Protein AF-A0A318S722-F1 (afdb_monomer)

Foldseek 3Di:
DPVVVCLVVLLVLLLVQLVCVVVVHAGVVGPVVNVVSLVSNVPDDDDPVSVVSNVVSVVSVVVVVVVVPDDDDDDDDDDDDDPPDPDDDPPDDDDPVRVQQVQLLVVVLLVVLLVVLLVVLVVCLPDPLSLLLLLLLQLLVCLVVVHNDGASDGRPRVVQVSNDSVSSSVSLSSSLVSQVPDDDPPAFSLRSSVVSLVVCLVPRPPDPPDPPDDVVVVVSSVVNNVSSVVNSLVSLCCDDVRRVRVHDDRDDQQAEDVDPDPRRYDPADDLVDQKYKYFQPAWDWHQHVNWIWTWHDDPPWIWIATPNATHTQDDDDQHWGWDWADAAQWIWIWTDHDRMIMIGIGGDPDHGLLLLQLLQLLLQQQLQPPPLSLSVLLLQQLLCCLVPVDGDLVCRESVVSVVLVPDDQVVNSVSSSVSLVSLLVSCVVDDLVSSLVSSQVSCVSHVHDSVSSVVSSVSSVSSVVGADADDDQEACDAPHKHKDFAPQDWDWGYYNNWIWIWHADPVRFTWIDTPPDDIGGADAWDWDHDNQIIWIWGDRPRMIMIGTHGHDDDD

Sequence (555 aa):
MNVEDALPELIELYEYKVADLLAGNEPRGGRRSIVALRDVLLGADIESTLMRRFRNTDRAWRSWMQQGTLPPPLPPEPESTDLDNWALQSDTPLDPEGHALVSLATALWRVRLDDELARIASEWRREKNLVTLRSMYALSLNLEAGRLTDDVPAEGDPLVSLGNVKVAHGMLSNLLDLLLAHDSPTQTSAAWLRSMMLELADNPFPSARHGGIALERAAERTQIRDALGRGVEVIVRLLPLQRGGSGEDPPALTRVLFARNPARRASAPDDASNQLVVRLAGAGEVVWQGQSIGWRPAGREWHLVVGGAAYPLRRSGDEVGVTRVPLDGRELRACYSGDYLLLDLESGDHTPLSHLLALGAAVATVLDARDDFLHLRLVRGAAQWLRDARVDASTIMPDSAQKYAVAAPEALIAFARKGVENLLTRAQRRAPQDVRRALVEAARILGAPEERATSLYTTLMDVQAGKEPRETREVQVPGEAIVVAYDGEPVTVNVMGRHITLRADYRGEVTSVMPGAPAVLLSDLWVYTLTTGGIVIARQGLRIGLTFQSAVPSR

Organism: NCBI:txid694435

Structure (mmCIF, N/CA/C/O backbone):
data_AF-A0A318S722-F1
#
_entry.id   AF-A0A318S722-F1
#
loop_
_atom_site.group_PDB
_atom_site.id
_atom_site.type_symbol
_atom_site.label_atom_id
_atom_site.label_alt_id
_atom_site.label_comp_id
_atom_site.label_asym_id
_atom_site.label_entity_id
_atom_site.label_seq_id
_atom_site.pdbx_PDB_ins_code
_atom_site.Cartn_x
_atom_site.Cartn_y
_atom_site.Cartn_z
_atom_site.occupancy
_atom_site.B_iso_or_equiv
_atom_site.auth_seq_id
_atom_site.auth_comp_id
_atom_site.auth_asym_id
_atom_site.auth_atom_id
_atom_site.pdbx_PDB_model_num
ATOM 1 N N . MET A 1 1 ? 71.686 8.610 9.382 1.00 50.50 1 MET A N 1
ATOM 2 C CA . MET A 1 1 ? 72.236 8.513 8.018 1.00 50.50 1 MET A CA 1
ATOM 3 C C . MET A 1 1 ? 72.133 9.907 7.444 1.00 50.50 1 MET A C 1
ATOM 5 O O . MET A 1 1 ? 71.023 10.434 7.446 1.00 50.50 1 MET A O 1
ATOM 9 N N . ASN A 1 2 ? 73.255 10.563 7.145 1.00 60.09 2 ASN A N 1
ATOM 10 C CA . ASN A 1 2 ? 73.198 11.910 6.577 1.00 60.09 2 ASN A CA 1
ATOM 11 C C . ASN A 1 2 ? 72.524 11.823 5.206 1.00 60.09 2 ASN A C 1
ATOM 13 O O . ASN A 1 2 ? 72.704 10.839 4.495 1.00 60.09 2 ASN A O 1
ATOM 17 N N . VAL A 1 3 ? 71.714 12.825 4.853 1.00 60.56 3 VAL A N 1
ATOM 18 C CA . VAL A 1 3 ? 70.989 12.856 3.567 1.00 60.56 3 VAL A CA 1
ATOM 19 C C . VAL A 1 3 ? 71.963 12.726 2.390 1.00 60.56 3 VAL A C 1
ATOM 21 O O . VAL A 1 3 ? 71.620 12.103 1.393 1.00 60.56 3 VAL A O 1
ATOM 24 N N . GLU A 1 4 ? 73.187 13.232 2.558 1.00 65.38 4 GLU A N 1
ATOM 25 C CA . GLU A 1 4 ? 74.295 13.146 1.601 1.00 65.38 4 GLU A CA 1
ATOM 26 C C . GLU A 1 4 ? 74.733 11.701 1.301 1.00 65.38 4 GLU A C 1
ATOM 28 O O . GLU A 1 4 ? 74.990 11.380 0.143 1.00 65.38 4 GLU A O 1
ATOM 33 N N . ASP A 1 5 ? 74.712 10.802 2.294 1.00 68.69 5 ASP A N 1
ATOM 34 C CA . ASP A 1 5 ? 75.102 9.394 2.116 1.00 68.69 5 ASP A CA 1
ATOM 35 C C . ASP A 1 5 ? 74.039 8.582 1.348 1.00 68.69 5 ASP A C 1
ATOM 37 O O . ASP A 1 5 ? 74.349 7.535 0.788 1.00 68.69 5 ASP A O 1
ATOM 41 N N . ALA A 1 6 ? 72.791 9.069 1.305 1.00 78.94 6 ALA A N 1
ATOM 42 C CA . ALA A 1 6 ? 71.635 8.385 0.711 1.00 78.94 6 ALA A CA 1
ATOM 43 C C . ALA A 1 6 ? 71.211 8.950 -0.663 1.00 78.94 6 ALA A C 1
ATOM 45 O O . ALA A 1 6 ? 70.200 8.535 -1.240 1.00 78.94 6 ALA A O 1
ATOM 46 N N . LEU A 1 7 ? 71.949 9.930 -1.201 1.00 81.69 7 LEU A N 1
ATOM 47 C CA . LEU A 1 7 ? 71.613 10.598 -2.466 1.00 81.69 7 LEU A CA 1
ATOM 48 C C . LEU A 1 7 ? 71.500 9.650 -3.676 1.00 81.69 7 LEU A C 1
ATOM 50 O O . LEU A 1 7 ? 70.565 9.837 -4.462 1.00 81.69 7 LEU A O 1
ATOM 54 N N . PRO A 1 8 ? 72.366 8.631 -3.853 1.00 84.25 8 PRO A N 1
ATOM 55 C CA . PRO A 1 8 ? 72.236 7.694 -4.970 1.00 84.25 8 PRO A CA 1
ATOM 56 C C . PRO A 1 8 ? 70.910 6.920 -4.939 1.00 84.25 8 PRO A C 1
ATOM 58 O O . PRO A 1 8 ? 70.230 6.813 -5.960 1.00 84.25 8 PRO A O 1
ATOM 61 N N . GLU A 1 9 ? 70.498 6.453 -3.760 1.00 84.94 9 GLU A N 1
ATOM 62 C CA . GLU A 1 9 ? 69.277 5.659 -3.569 1.00 84.94 9 GLU A CA 1
ATOM 63 C C . GLU A 1 9 ? 68.014 6.513 -3.740 1.00 84.94 9 GLU A C 1
ATOM 65 O O . GLU A 1 9 ? 67.011 6.062 -4.298 1.00 84.94 9 GLU A O 1
ATOM 70 N N . LEU A 1 10 ? 68.061 7.780 -3.313 1.00 85.88 10 LEU A N 1
ATOM 71 C CA . LEU A 1 10 ? 66.969 8.734 -3.520 1.00 85.88 10 LEU A CA 1
ATOM 72 C C . LEU A 1 10 ? 66.785 9.092 -5.001 1.00 85.88 10 LEU A C 1
ATOM 74 O O . LEU A 1 10 ? 65.647 9.255 -5.450 1.00 85.88 10 LEU A O 1
ATOM 78 N N . ILE A 1 11 ? 67.875 9.179 -5.771 1.00 88.06 11 ILE A N 1
ATOM 79 C CA . ILE A 1 11 ? 67.818 9.400 -7.223 1.00 88.06 11 ILE A CA 1
ATOM 80 C C . ILE A 1 11 ? 67.250 8.171 -7.936 1.00 88.06 11 ILE A C 1
ATOM 82 O O . ILE A 1 11 ? 66.386 8.331 -8.796 1.00 88.06 11 ILE A O 1
ATOM 86 N N . GLU A 1 12 ? 67.653 6.958 -7.555 1.00 87.44 12 GLU A N 1
ATOM 87 C CA . GLU A 1 12 ? 67.079 5.721 -8.109 1.00 87.44 12 GLU A CA 1
ATOM 88 C C . GLU A 1 12 ? 65.586 5.586 -7.795 1.00 87.44 12 GLU A C 1
ATOM 90 O O . GLU A 1 12 ? 64.787 5.243 -8.669 1.00 87.44 12 GLU A O 1
ATOM 95 N N . LEU A 1 13 ? 65.174 5.940 -6.576 1.00 87.75 13 LEU A N 1
ATOM 96 C CA . LEU A 1 13 ? 63.762 5.961 -6.203 1.00 87.75 13 LEU A CA 1
ATOM 97 C C . LEU A 1 13 ? 62.970 7.008 -7.003 1.00 87.75 13 LEU A C 1
ATOM 99 O O . LEU A 1 13 ? 61.817 6.762 -7.372 1.00 87.75 13 LEU A O 1
ATOM 103 N N . TYR A 1 14 ? 63.565 8.170 -7.283 1.00 90.56 14 TYR A N 1
ATOM 104 C CA . TYR A 1 14 ? 62.958 9.199 -8.128 1.00 90.56 14 TYR A CA 1
ATOM 105 C C . TYR A 1 14 ? 62.829 8.730 -9.587 1.00 90.56 14 TYR A C 1
ATOM 107 O O . TYR A 1 14 ? 61.757 8.871 -10.178 1.00 90.56 14 TYR A O 1
ATOM 115 N N . GLU A 1 15 ? 63.869 8.104 -10.142 1.00 90.56 15 GLU A N 1
ATOM 116 C CA . GLU A 1 15 ? 63.870 7.493 -11.479 1.00 90.56 15 GLU A CA 1
ATOM 117 C C . GLU A 1 15 ? 62.780 6.432 -11.625 1.00 90.56 15 GLU A C 1
ATOM 119 O O . GLU A 1 15 ? 61.972 6.506 -12.554 1.00 90.56 15 GLU A O 1
ATOM 124 N N . TYR A 1 16 ? 62.698 5.504 -10.671 1.00 89.88 16 TYR A N 1
ATOM 125 C CA . TYR A 1 16 ? 61.696 4.443 -10.668 1.00 89.88 16 TYR A CA 1
ATOM 126 C C . TYR A 1 16 ? 60.268 5.009 -10.670 1.00 89.88 16 TYR A C 1
ATOM 128 O O . TYR A 1 16 ? 59.428 4.614 -11.477 1.00 89.88 16 TYR A O 1
ATOM 136 N N . LYS A 1 17 ? 59.987 5.997 -9.812 1.00 87.44 17 LYS A N 1
ATOM 137 C CA . LYS A 1 17 ? 58.643 6.584 -9.716 1.00 87.44 17 LYS A CA 1
ATOM 138 C C . LYS A 1 17 ? 58.256 7.416 -10.937 1.00 87.44 17 LYS A C 1
ATOM 140 O O . LYS A 1 17 ? 57.080 7.446 -11.297 1.00 87.44 17 LYS A O 1
ATOM 145 N N . VAL A 1 18 ? 59.209 8.109 -11.559 1.00 87.81 18 VAL A N 1
ATOM 146 C CA . VAL A 1 18 ? 58.958 8.835 -12.812 1.00 87.81 18 VAL A CA 1
ATOM 147 C C . VAL A 1 18 ? 58.727 7.849 -13.960 1.00 87.81 18 VAL A C 1
ATOM 149 O O . VAL A 1 18 ? 57.833 8.083 -14.769 1.00 87.81 18 VAL A O 1
ATOM 152 N N . ALA A 1 19 ? 59.448 6.725 -14.000 1.00 82.38 19 ALA A N 1
ATOM 153 C CA . ALA A 1 19 ? 59.235 5.671 -14.991 1.00 82.38 19 ALA A CA 1
ATOM 154 C C . ALA A 1 19 ? 57.847 5.014 -14.868 1.00 82.38 19 ALA A C 1
ATOM 156 O O . ALA A 1 19 ? 57.160 4.887 -15.881 1.00 82.38 19 ALA A O 1
ATOM 157 N N . ASP A 1 20 ? 57.395 4.686 -13.649 1.00 81.50 20 ASP A N 1
ATOM 158 C CA . ASP A 1 20 ? 56.035 4.169 -13.398 1.00 81.50 20 ASP A CA 1
ATOM 159 C C . ASP A 1 20 ? 54.963 5.116 -13.956 1.00 81.50 20 ASP A C 1
ATOM 161 O O . ASP A 1 20 ? 54.013 4.694 -14.615 1.00 81.50 20 ASP A O 1
ATOM 165 N N . LEU A 1 21 ? 55.153 6.417 -13.738 1.00 83.12 21 LEU A N 1
ATOM 166 C CA . LEU A 1 21 ? 54.218 7.454 -14.154 1.00 83.12 21 LEU A CA 1
ATOM 167 C C . LEU A 1 21 ? 54.223 7.685 -15.676 1.00 83.12 21 LEU A C 1
ATOM 169 O O . LEU A 1 21 ? 53.162 7.914 -16.257 1.00 83.12 21 LEU A O 1
ATOM 173 N N . LEU A 1 22 ? 55.376 7.565 -16.339 1.00 80.31 22 LEU A N 1
ATOM 174 C CA . LEU A 1 22 ? 55.468 7.587 -17.806 1.00 80.31 22 LEU A CA 1
ATOM 175 C C . LEU A 1 22 ? 54.852 6.336 -18.449 1.00 80.31 22 LEU A C 1
ATOM 177 O O . LEU A 1 22 ? 54.331 6.421 -19.558 1.00 80.31 22 LEU A O 1
ATOM 181 N N . ALA A 1 23 ? 54.864 5.199 -17.749 1.00 76.56 23 ALA A N 1
ATOM 182 C CA . ALA A 1 23 ? 54.206 3.963 -18.172 1.00 76.56 23 ALA A CA 1
ATOM 183 C C . ALA A 1 23 ? 52.683 3.951 -17.912 1.00 76.56 23 ALA A C 1
ATOM 185 O O . ALA A 1 23 ? 52.020 2.965 -18.224 1.00 76.56 23 ALA A O 1
ATOM 186 N N . GLY A 1 24 ? 52.120 5.025 -17.342 1.00 73.12 24 GLY A N 1
ATOM 187 C CA . GLY A 1 24 ? 50.691 5.132 -17.030 1.00 73.12 24 GLY A CA 1
ATOM 188 C C . GLY A 1 24 ? 50.264 4.450 -15.724 1.00 73.12 24 GLY A C 1
ATOM 189 O O . GLY A 1 24 ? 49.071 4.416 -15.427 1.00 73.12 24 GLY A O 1
ATOM 190 N N . ASN A 1 25 ? 51.210 3.949 -14.923 1.00 73.00 25 ASN A N 1
ATOM 191 C CA . ASN A 1 25 ? 50.949 3.352 -13.613 1.00 73.00 25 ASN A CA 1
ATOM 192 C C . ASN A 1 25 ? 50.956 4.416 -12.501 1.00 73.00 25 ASN A C 1
ATOM 194 O O . ASN A 1 25 ? 51.607 5.459 -12.604 1.00 73.00 25 ASN A O 1
ATOM 198 N N . GLU A 1 26 ? 50.249 4.158 -11.396 1.00 73.56 26 GLU A N 1
ATOM 199 C CA . GLU A 1 26 ? 50.283 5.049 -10.232 1.00 73.56 26 GLU A CA 1
ATOM 200 C C . GLU A 1 26 ? 51.509 4.741 -9.343 1.00 73.56 26 GLU A C 1
ATOM 202 O O . GLU A 1 26 ? 51.617 3.633 -8.810 1.00 73.56 26 GLU A O 1
ATOM 207 N N . PRO A 1 27 ? 52.441 5.695 -9.142 1.00 82.56 27 PRO A N 1
ATOM 208 C CA . PRO A 1 27 ? 53.660 5.456 -8.373 1.00 82.56 27 PRO A CA 1
ATOM 209 C C . PRO A 1 27 ? 53.340 5.239 -6.888 1.00 82.56 27 PRO A C 1
ATOM 211 O O . PRO A 1 27 ? 52.479 5.913 -6.313 1.00 82.56 27 PRO A O 1
ATOM 214 N N . ARG A 1 28 ? 54.081 4.351 -6.212 1.00 66.50 28 ARG A N 1
ATOM 215 C CA . ARG A 1 28 ? 53.903 4.095 -4.768 1.00 66.50 28 ARG A CA 1
ATOM 216 C C . ARG A 1 28 ? 54.084 5.384 -3.947 1.00 66.50 28 ARG A C 1
ATOM 218 O O . ARG A 1 28 ? 55.164 5.977 -3.934 1.00 66.50 28 ARG A O 1
ATOM 225 N N . GLY A 1 29 ? 53.028 5.807 -3.246 1.00 69.00 29 GLY A N 1
ATOM 226 C CA . GLY A 1 29 ? 52.960 7.082 -2.508 1.00 69.00 29 GLY A CA 1
ATOM 227 C C . GLY A 1 29 ? 52.335 8.248 -3.292 1.00 69.00 29 GLY A C 1
ATOM 228 O O . GLY A 1 29 ? 52.314 9.379 -2.802 1.00 69.00 29 GLY A O 1
ATOM 229 N N . GLY A 1 30 ? 51.828 7.992 -4.501 1.00 77.25 30 GLY A N 1
ATOM 230 C CA . GLY A 1 30 ? 51.119 8.953 -5.344 1.00 77.25 30 GLY A CA 1
ATOM 231 C C . GLY A 1 30 ? 52.012 10.060 -5.915 1.00 77.25 30 GLY A C 1
ATOM 232 O O . GLY A 1 30 ? 53.198 10.183 -5.592 1.00 77.25 30 GLY A O 1
ATOM 233 N N . ARG A 1 31 ? 51.424 10.924 -6.752 1.00 77.81 31 ARG A N 1
ATOM 234 C CA . ARG A 1 31 ? 52.133 12.021 -7.450 1.00 77.81 31 ARG A CA 1
ATOM 235 C C . ARG A 1 31 ? 52.830 13.001 -6.497 1.00 77.81 31 ARG A C 1
ATOM 237 O O . ARG A 1 31 ? 53.903 13.508 -6.809 1.00 77.81 31 ARG A O 1
ATOM 244 N N . ARG A 1 32 ? 52.263 13.215 -5.303 1.00 78.06 32 ARG A N 1
ATOM 245 C CA . ARG A 1 32 ? 52.856 14.062 -4.251 1.00 78.06 32 ARG A CA 1
ATOM 246 C C . ARG A 1 32 ? 54.207 13.537 -3.766 1.00 78.06 32 ARG A C 1
ATOM 248 O O . ARG A 1 32 ? 55.078 14.338 -3.449 1.00 78.06 32 ARG A O 1
ATOM 255 N N . SER A 1 33 ? 54.411 12.218 -3.761 1.00 81.94 33 SER A N 1
ATOM 256 C CA . SER A 1 33 ? 55.691 11.631 -3.354 1.00 81.94 33 SER A CA 1
ATOM 257 C C . SER A 1 33 ? 56.823 11.894 -4.352 1.00 81.94 33 SER A C 1
ATOM 259 O O . SER A 1 33 ? 57.974 11.966 -3.939 1.00 81.94 33 SER A O 1
ATOM 261 N N . ILE A 1 34 ? 56.512 12.088 -5.640 1.00 84.31 34 ILE A N 1
ATOM 262 C CA . ILE A 1 34 ? 57.496 12.476 -6.665 1.00 84.31 34 ILE A CA 1
ATOM 263 C C . ILE A 1 34 ? 57.903 13.938 -6.480 1.00 84.31 34 ILE A C 1
ATOM 265 O O . ILE A 1 34 ? 59.087 14.250 -6.545 1.00 84.31 34 ILE A O 1
ATOM 269 N N . VAL A 1 35 ? 56.937 14.822 -6.207 1.00 85.88 35 VAL A N 1
ATOM 270 C CA . VAL A 1 35 ? 57.205 16.245 -5.936 1.00 85.88 35 VAL A CA 1
ATOM 271 C C . VAL A 1 35 ? 58.050 16.402 -4.669 1.00 85.88 35 VAL A C 1
ATOM 273 O O . VAL A 1 35 ? 59.075 17.067 -4.708 1.00 85.88 35 VAL A O 1
ATOM 276 N N . ALA A 1 36 ? 57.696 15.703 -3.587 1.00 81.62 36 ALA A N 1
ATOM 277 C CA . ALA A 1 36 ? 58.468 15.734 -2.346 1.00 81.62 36 ALA A CA 1
ATOM 278 C C . ALA A 1 36 ? 59.910 15.220 -2.530 1.00 81.62 36 ALA A C 1
ATOM 280 O O . ALA A 1 36 ? 60.846 15.840 -2.036 1.00 81.62 36 ALA A O 1
ATOM 281 N N . LEU A 1 37 ? 60.106 14.120 -3.273 1.00 84.88 37 LEU A N 1
ATOM 282 C CA . LEU A 1 37 ? 61.448 13.610 -3.590 1.00 84.88 37 LEU A CA 1
ATOM 283 C C . LEU A 1 37 ? 62.243 14.588 -4.462 1.00 84.88 37 LEU A C 1
ATOM 285 O O . LEU A 1 37 ? 63.430 14.793 -4.229 1.00 84.88 37 LEU A O 1
ATOM 289 N N . ARG A 1 38 ? 61.588 15.224 -5.438 1.00 88.62 38 ARG A N 1
ATOM 290 C CA . ARG A 1 38 ? 62.203 16.243 -6.291 1.00 88.62 38 ARG A CA 1
ATOM 291 C C . ARG A 1 38 ? 62.681 17.444 -5.483 1.00 88.62 38 ARG A C 1
ATOM 293 O O . ARG A 1 38 ? 63.788 17.912 -5.719 1.00 88.62 38 ARG A O 1
ATOM 300 N N . ASP A 1 39 ? 61.874 17.929 -4.546 1.00 86.00 39 ASP A N 1
ATOM 301 C CA . ASP A 1 39 ? 62.223 19.096 -3.733 1.00 86.00 39 ASP A CA 1
ATOM 302 C C . ASP A 1 39 ? 63.403 18.794 -2.796 1.00 86.00 39 ASP A C 1
ATOM 304 O O . ASP A 1 39 ? 64.305 19.620 -2.663 1.00 86.00 39 ASP A O 1
ATOM 308 N N . VAL A 1 40 ? 63.462 17.581 -2.232 1.00 85.12 40 VAL A N 1
ATOM 309 C CA . VAL A 1 40 ? 64.619 17.107 -1.449 1.00 85.12 40 VAL A CA 1
ATOM 310 C C . VAL A 1 40 ? 65.885 17.036 -2.310 1.00 85.12 40 VAL A C 1
ATOM 312 O O . VAL A 1 40 ? 66.936 17.506 -1.882 1.00 85.12 40 VAL A O 1
ATOM 315 N N . LEU A 1 41 ? 65.793 16.510 -3.536 1.00 86.12 41 LEU A N 1
ATOM 316 C CA . LEU A 1 41 ? 66.933 16.417 -4.458 1.00 86.12 41 LEU A CA 1
ATOM 317 C C . LEU A 1 41 ? 67.379 17.788 -5.000 1.00 86.12 41 LEU A C 1
ATOM 319 O O . LEU A 1 41 ? 68.558 17.986 -5.266 1.00 86.12 41 LEU A O 1
ATOM 323 N N . LEU A 1 42 ? 66.472 18.758 -5.139 1.00 84.56 42 LEU A N 1
ATOM 324 C CA . LEU A 1 42 ? 66.823 20.126 -5.540 1.00 84.56 42 LEU A CA 1
ATOM 325 C C . LEU A 1 42 ? 67.520 20.918 -4.428 1.00 84.56 42 LEU A C 1
ATOM 327 O O . LEU A 1 42 ? 68.262 21.850 -4.735 1.00 84.56 42 LEU A O 1
ATOM 331 N N . GLY A 1 43 ? 67.260 20.574 -3.166 1.00 76.94 43 GLY A N 1
ATOM 332 C CA . GLY A 1 43 ? 67.870 21.210 -1.998 1.00 76.94 43 GLY A CA 1
ATOM 333 C C . GLY A 1 43 ? 69.195 20.590 -1.545 1.00 76.94 43 GLY A C 1
ATOM 334 O O . GLY A 1 43 ? 69.810 21.129 -0.629 1.00 76.94 43 GLY A O 1
ATOM 335 N N . ALA A 1 44 ? 69.626 19.477 -2.146 1.00 82.44 44 ALA A N 1
ATOM 336 C CA . ALA A 1 44 ? 70.847 18.764 -1.774 1.00 82.44 44 ALA A CA 1
ATOM 337 C C . ALA A 1 44 ? 72.046 19.136 -2.667 1.00 82.44 44 ALA A C 1
ATOM 339 O O . ALA A 1 44 ? 71.881 19.438 -3.851 1.00 82.44 44 ALA A O 1
ATOM 340 N N . ASP A 1 45 ? 73.262 19.064 -2.116 1.00 80.19 45 ASP A N 1
ATOM 341 C CA . ASP A 1 45 ? 74.502 19.246 -2.880 1.00 80.19 45 ASP A CA 1
ATOM 342 C C . ASP A 1 45 ? 74.876 17.931 -3.586 1.00 80.19 45 ASP A C 1
ATOM 344 O O . ASP A 1 45 ? 75.445 17.013 -2.997 1.00 80.19 45 ASP A O 1
ATOM 348 N N . ILE A 1 46 ? 74.441 17.787 -4.842 1.00 82.00 46 ILE A N 1
ATOM 349 C CA . ILE A 1 46 ? 74.571 16.542 -5.611 1.00 82.00 46 ILE A CA 1
ATOM 350 C C . ILE A 1 46 ? 75.832 16.578 -6.481 1.00 82.00 46 ILE A C 1
ATOM 352 O O . ILE A 1 46 ? 76.021 17.482 -7.298 1.00 82.00 46 ILE A O 1
ATOM 356 N N . GLU A 1 47 ? 76.633 15.514 -6.402 1.00 79.81 47 GLU A N 1
ATOM 357 C CA . GLU A 1 47 ? 77.809 15.308 -7.249 1.00 79.81 47 GLU A CA 1
ATOM 358 C C . GLU A 1 47 ? 77.474 15.358 -8.758 1.00 79.81 47 GLU A C 1
ATOM 360 O O . GLU A 1 47 ? 76.407 14.942 -9.219 1.00 79.81 47 GLU A O 1
ATOM 365 N N . SER A 1 48 ? 78.411 15.855 -9.571 1.00 71.12 48 SER A N 1
ATOM 366 C CA . SER A 1 48 ? 78.193 16.181 -10.992 1.00 71.12 48 SER A CA 1
ATOM 367 C C . SER A 1 48 ? 77.633 15.035 -11.863 1.00 71.12 48 SER A C 1
ATOM 369 O O . SER A 1 48 ? 76.866 15.284 -12.801 1.00 71.12 48 SER A O 1
ATOM 371 N N . THR A 1 49 ? 77.966 13.780 -11.552 1.00 76.50 49 THR A N 1
ATOM 372 C CA . THR A 1 49 ? 77.505 12.577 -12.268 1.00 76.50 49 THR A CA 1
ATOM 373 C C . THR A 1 49 ? 76.047 12.239 -11.941 1.00 76.50 49 THR A C 1
ATOM 375 O O . THR A 1 49 ? 75.241 12.003 -12.848 1.00 76.50 49 THR A O 1
ATOM 378 N N . LEU A 1 50 ? 75.678 12.305 -10.662 1.00 80.94 50 LEU A N 1
ATOM 379 C CA . LEU A 1 50 ? 74.320 12.109 -10.154 1.00 80.94 50 LEU A CA 1
ATOM 380 C C . LEU A 1 50 ? 73.387 13.259 -10.561 1.00 80.94 50 LEU A C 1
ATOM 382 O O . LEU A 1 50 ? 72.238 13.031 -10.944 1.00 80.94 50 LEU A O 1
ATOM 386 N N . MET A 1 51 ? 73.907 14.485 -10.623 1.00 81.69 51 MET A N 1
ATOM 387 C CA . MET A 1 51 ? 73.172 15.656 -11.105 1.00 81.69 51 MET A CA 1
ATOM 388 C C . MET A 1 51 ? 72.741 15.503 -12.573 1.00 81.69 51 MET A C 1
ATOM 390 O O . MET A 1 51 ? 71.654 15.938 -12.966 1.00 81.69 51 MET A O 1
ATOM 394 N N . ARG A 1 52 ? 73.560 14.851 -13.412 1.00 77.81 52 ARG A N 1
ATOM 395 C CA . ARG A 1 52 ? 73.202 14.575 -14.814 1.00 77.81 52 ARG A CA 1
ATOM 396 C C . ARG A 1 52 ? 72.049 13.574 -14.919 1.00 77.81 52 ARG A C 1
ATOM 398 O O . ARG A 1 52 ? 71.158 13.789 -15.743 1.00 77.81 52 ARG A O 1
ATOM 405 N N . ARG A 1 53 ? 72.056 12.524 -14.089 1.00 84.12 53 ARG A N 1
ATOM 406 C CA . ARG A 1 53 ? 70.964 11.538 -13.991 1.00 84.12 53 ARG A CA 1
ATOM 407 C C . ARG A 1 53 ? 69.665 12.209 -13.559 1.00 84.12 53 ARG A C 1
ATOM 409 O O . ARG A 1 53 ? 68.690 12.185 -14.308 1.00 84.12 53 ARG A O 1
ATOM 416 N N . PHE A 1 54 ? 69.709 12.946 -12.451 1.00 87.94 54 PHE A N 1
ATOM 417 C CA . PHE A 1 54 ? 68.568 13.703 -11.943 1.00 87.94 54 PHE A CA 1
ATOM 418 C C . PHE A 1 54 ? 67.980 14.659 -12.993 1.00 87.94 54 PHE A C 1
ATOM 420 O O . PHE A 1 54 ? 66.780 14.622 -13.253 1.00 87.94 54 PHE A O 1
ATOM 427 N N . ARG A 1 55 ? 68.808 15.462 -13.679 1.00 85.88 55 ARG A N 1
ATOM 428 C CA . ARG A 1 55 ? 68.334 16.406 -14.713 1.00 85.88 55 ARG A CA 1
ATOM 429 C C . ARG A 1 55 ? 67.671 15.731 -15.912 1.00 85.88 55 ARG A C 1
ATOM 431 O O . ARG A 1 55 ? 66.789 16.334 -16.519 1.00 85.88 55 ARG A O 1
ATOM 438 N N . ASN A 1 56 ? 68.103 14.533 -16.300 1.00 85.50 56 ASN A N 1
ATOM 439 C CA . ASN A 1 56 ? 67.479 13.806 -17.407 1.00 85.50 56 ASN A CA 1
ATOM 440 C C . ASN A 1 56 ? 66.083 13.306 -17.009 1.00 85.50 56 ASN A C 1
ATOM 442 O O . ASN A 1 56 ? 65.123 13.519 -17.749 1.00 85.50 56 ASN A O 1
ATOM 446 N N . THR A 1 57 ? 65.964 12.726 -15.818 1.00 86.38 57 THR A N 1
ATOM 447 C CA . THR A 1 57 ? 64.700 12.226 -15.260 1.00 86.38 57 THR A CA 1
ATOM 448 C C . THR A 1 57 ? 63.721 13.361 -14.965 1.00 86.38 57 THR A C 1
ATOM 450 O O . THR A 1 57 ? 62.546 13.286 -15.317 1.00 86.38 57 THR A O 1
ATOM 453 N N . ASP A 1 58 ? 64.211 14.470 -14.413 1.00 89.06 58 ASP A N 1
ATOM 454 C CA . ASP A 1 58 ? 63.413 15.665 -14.138 1.00 89.06 58 ASP A CA 1
ATOM 455 C C . ASP A 1 58 ? 62.927 16.343 -15.435 1.00 89.06 58 ASP A C 1
ATOM 457 O O . ASP A 1 58 ? 61.810 16.855 -15.482 1.00 89.06 58 ASP A O 1
ATOM 461 N N . ARG A 1 59 ? 63.690 16.280 -16.541 1.00 85.50 59 ARG A N 1
ATOM 462 C CA . ARG A 1 59 ? 63.190 16.702 -17.867 1.00 85.50 59 ARG A CA 1
ATOM 463 C C . ARG A 1 59 ? 62.014 15.844 -18.336 1.00 85.50 59 ARG A C 1
ATOM 465 O O . ARG A 1 59 ? 61.045 16.403 -18.847 1.00 85.50 59 ARG A O 1
ATOM 472 N N . ALA A 1 60 ? 62.076 14.526 -18.149 1.00 82.31 60 ALA A N 1
ATOM 473 C CA . ALA A 1 60 ? 60.991 13.622 -18.528 1.00 82.31 60 ALA A CA 1
ATOM 474 C C . ALA A 1 60 ? 59.727 13.868 -17.683 1.00 82.31 60 ALA A C 1
ATOM 476 O O . ALA A 1 60 ? 58.630 13.989 -18.228 1.00 82.31 60 ALA A O 1
ATOM 477 N N . TRP A 1 61 ? 59.890 14.067 -16.371 1.00 82.00 61 TRP A N 1
ATOM 478 C CA . TRP A 1 61 ? 58.797 14.442 -15.470 1.00 82.00 61 TRP A CA 1
ATOM 479 C C . TRP A 1 61 ? 58.159 15.796 -15.840 1.00 82.00 61 TRP A C 1
ATOM 481 O O . TRP A 1 61 ? 56.932 15.903 -15.900 1.00 82.00 61 TRP A O 1
ATOM 491 N N . ARG A 1 62 ? 58.960 16.827 -16.157 1.00 84.06 62 ARG A N 1
ATOM 492 C CA . ARG A 1 62 ? 58.445 18.140 -16.603 1.00 84.06 62 ARG A CA 1
ATOM 493 C C . ARG A 1 62 ? 57.733 18.062 -17.951 1.00 84.06 62 ARG A C 1
ATOM 495 O O . ARG A 1 62 ? 56.708 18.714 -18.120 1.00 84.06 62 ARG A O 1
ATOM 502 N N . SER A 1 63 ? 58.255 17.275 -18.893 1.00 80.88 63 SER A N 1
ATOM 503 C CA . SER A 1 63 ? 57.621 17.069 -20.199 1.00 80.88 63 SER A CA 1
ATOM 504 C C . SER A 1 63 ? 56.253 16.400 -20.050 1.00 80.88 63 SER A C 1
ATOM 506 O O . SER A 1 63 ? 55.283 16.865 -20.643 1.00 80.88 63 SER A O 1
ATOM 508 N N . TRP A 1 64 ? 56.137 15.399 -19.174 1.00 80.81 64 TRP A N 1
ATOM 509 C CA . TRP A 1 64 ? 54.855 14.778 -18.842 1.00 80.81 64 TRP A CA 1
ATOM 510 C C . TRP A 1 64 ? 53.882 15.750 -18.147 1.00 80.81 64 TRP A C 1
ATOM 512 O O . TRP A 1 64 ? 52.706 15.808 -18.499 1.00 80.81 64 TRP A O 1
ATOM 522 N N . MET A 1 65 ? 54.358 16.588 -17.217 1.00 77.25 65 MET A N 1
ATOM 523 C CA . MET A 1 65 ? 53.532 17.642 -16.598 1.00 77.25 65 MET A CA 1
ATOM 524 C C . MET A 1 65 ? 53.017 18.660 -17.629 1.00 77.25 65 MET A C 1
ATOM 526 O O . MET A 1 65 ? 51.877 19.114 -17.537 1.00 77.25 65 MET A O 1
ATOM 530 N N . GLN A 1 66 ? 53.832 19.001 -18.630 1.00 66.25 66 GLN A N 1
ATOM 531 C CA . GLN A 1 66 ? 53.433 19.889 -19.726 1.00 66.25 66 GLN A CA 1
ATOM 532 C C . GLN A 1 66 ? 52.417 19.231 -20.669 1.00 66.25 66 GLN A C 1
ATOM 534 O O . GLN A 1 66 ? 51.491 19.908 -21.109 1.00 66.25 66 GLN A O 1
ATOM 539 N N . GLN A 1 67 ? 52.514 17.918 -20.909 1.00 62.44 67 GLN A N 1
ATOM 540 C CA . GLN A 1 67 ? 51.495 17.155 -21.647 1.00 62.44 67 GLN A CA 1
ATOM 541 C C . GLN A 1 67 ? 50.145 17.116 -20.908 1.00 62.44 67 GLN A C 1
ATOM 543 O O . GLN A 1 67 ? 49.101 17.074 -21.549 1.00 62.44 67 GLN A O 1
ATOM 548 N N . GLY A 1 68 ? 50.147 17.204 -19.573 1.00 53.84 68 GLY A N 1
ATOM 549 C CA . GLY A 1 68 ? 48.937 17.355 -18.756 1.00 53.84 68 GLY A CA 1
ATOM 550 C C . GLY A 1 68 ? 48.369 18.782 -18.673 1.00 53.84 68 GLY A C 1
ATOM 551 O O . GLY A 1 68 ? 47.350 18.968 -18.011 1.00 53.84 68 GLY A O 1
ATOM 552 N N . THR A 1 69 ? 49.005 19.784 -19.302 1.00 47.19 69 THR A N 1
ATOM 553 C CA . THR A 1 69 ? 48.636 21.213 -19.172 1.00 47.19 69 THR A CA 1
ATOM 554 C C . THR A 1 69 ? 48.612 21.968 -20.514 1.00 47.19 69 THR A C 1
ATOM 556 O O . THR A 1 69 ? 48.922 23.157 -20.568 1.00 47.19 69 THR A O 1
ATOM 559 N N . LEU A 1 70 ? 48.239 21.306 -21.612 1.00 38.38 70 LEU A N 1
ATOM 560 C CA . LEU A 1 70 ? 47.980 21.951 -22.907 1.00 38.38 70 LEU A CA 1
ATOM 561 C C . LEU A 1 70 ? 46.539 21.644 -23.362 1.00 38.38 70 LEU A C 1
ATOM 563 O O . LEU A 1 70 ? 46.149 20.476 -23.331 1.00 38.38 70 LEU A O 1
ATOM 567 N N . PRO A 1 71 ? 45.737 22.647 -23.779 1.00 43.44 71 PRO A N 1
ATOM 568 C CA . PRO A 1 71 ? 44.485 22.387 -24.479 1.00 43.44 71 PRO A CA 1
ATOM 569 C C . PRO A 1 71 ? 44.785 21.812 -25.877 1.00 43.44 71 PRO A C 1
ATOM 571 O O . PRO A 1 71 ? 45.844 22.108 -26.439 1.00 43.44 71 PRO A O 1
ATOM 574 N N . PRO A 1 72 ? 43.894 20.981 -26.446 1.00 43.84 72 PRO A N 1
ATOM 575 C CA . PRO A 1 72 ? 44.127 20.354 -27.744 1.00 43.84 72 PRO A CA 1
ATOM 576 C C . PRO A 1 72 ? 44.224 21.405 -28.871 1.00 43.84 72 PRO A C 1
ATOM 578 O O . PRO A 1 72 ? 43.644 22.487 -28.748 1.00 43.84 72 PRO A O 1
ATOM 581 N N . PRO A 1 73 ? 44.953 21.115 -29.967 1.00 41.41 73 PRO A N 1
ATOM 582 C CA . PRO A 1 73 ? 45.096 22.039 -31.086 1.00 41.41 73 PRO A CA 1
ATOM 583 C C . PRO A 1 73 ? 43.754 22.237 -31.807 1.00 41.41 73 PRO A C 1
ATOM 585 O O . PRO A 1 73 ? 42.992 21.289 -31.994 1.00 41.41 73 PRO A O 1
ATOM 588 N N . LEU A 1 74 ? 43.489 23.480 -32.216 1.00 36.28 74 LEU A N 1
ATOM 589 C CA . LEU A 1 74 ? 42.311 23.869 -32.997 1.00 36.28 74 LEU A CA 1
ATOM 590 C C . LEU A 1 74 ? 42.276 23.123 -34.351 1.00 36.28 74 LEU A C 1
ATOM 592 O O . LEU A 1 74 ? 43.305 23.091 -35.034 1.00 36.28 74 LEU A O 1
ATOM 596 N N . PRO A 1 75 ? 41.125 22.559 -34.770 1.00 43.38 75 PRO A N 1
ATOM 597 C CA . PRO A 1 75 ? 40.936 22.059 -36.131 1.00 43.38 75 PRO A CA 1
ATOM 598 C C . PRO A 1 75 ? 40.826 23.220 -37.139 1.00 43.38 75 PRO A C 1
ATOM 600 O O . PRO A 1 75 ? 40.505 24.341 -36.737 1.00 43.38 75 PRO A O 1
ATOM 603 N N . PRO A 1 76 ? 41.069 22.975 -38.443 1.00 42.38 76 PRO A N 1
ATOM 604 C CA . PRO A 1 76 ? 40.857 23.982 -39.481 1.00 42.38 76 PRO A CA 1
ATOM 605 C C . PRO A 1 76 ? 39.375 24.375 -39.544 1.00 42.38 76 PRO A C 1
ATOM 607 O O . PRO A 1 76 ? 38.505 23.515 -39.405 1.00 42.38 76 PRO A O 1
ATOM 610 N N . GLU A 1 77 ? 39.107 25.668 -39.739 1.00 36.34 77 GLU A N 1
ATOM 611 C CA . GLU A 1 77 ? 37.752 26.220 -39.855 1.00 36.34 77 GLU A CA 1
ATOM 612 C C . GLU A 1 77 ? 36.942 25.490 -40.941 1.00 36.34 77 GLU A C 1
ATOM 614 O O . GLU A 1 77 ? 37.367 25.473 -42.101 1.00 36.34 77 GLU A O 1
ATOM 619 N N . PRO A 1 78 ? 35.768 24.921 -40.609 1.00 35.75 78 PRO A N 1
ATOM 620 C CA . PRO A 1 78 ? 34.755 24.620 -41.593 1.00 35.75 78 PRO A CA 1
ATOM 621 C C . PRO A 1 78 ? 33.853 25.842 -41.784 1.00 35.75 78 PRO A C 1
ATOM 623 O O . PRO A 1 78 ? 33.440 26.520 -40.841 1.00 35.75 78 PRO A O 1
ATOM 626 N N . GLU A 1 79 ? 33.574 26.097 -43.052 1.00 36.09 79 GLU A N 1
ATOM 627 C CA . GLU A 1 79 ? 32.644 27.091 -43.554 1.00 36.09 79 GLU A CA 1
ATOM 628 C C . GLU A 1 79 ? 31.272 26.987 -42.870 1.00 36.09 79 GLU A C 1
ATOM 630 O O . GLU A 1 79 ? 30.776 25.907 -42.542 1.00 36.09 79 GLU A O 1
ATOM 635 N N . SER A 1 80 ? 30.659 28.152 -42.670 1.00 44.00 80 SER A N 1
ATOM 636 C CA . SER A 1 80 ? 29.330 28.351 -42.096 1.00 44.00 80 SER A CA 1
ATOM 637 C C . SER A 1 80 ? 28.303 27.314 -42.563 1.00 44.00 80 SER A C 1
ATOM 639 O O . SER A 1 80 ? 27.904 27.321 -43.727 1.00 44.00 80 SER A O 1
ATOM 641 N N . THR A 1 81 ? 27.824 26.474 -41.645 1.00 34.44 81 THR A N 1
ATOM 642 C CA . THR A 1 81 ? 26.606 25.677 -41.835 1.00 34.44 81 THR A CA 1
ATOM 643 C C . THR A 1 81 ? 25.848 25.545 -40.512 1.00 34.44 81 THR A C 1
ATOM 645 O O . THR A 1 81 ? 26.345 24.976 -39.548 1.00 34.44 81 THR A O 1
ATOM 648 N N . ASP A 1 82 ? 24.675 26.177 -40.506 1.00 34.62 82 ASP A N 1
ATOM 649 C CA . ASP A 1 82 ? 23.448 25.975 -39.729 1.00 34.62 82 ASP A CA 1
ATOM 650 C C . ASP A 1 82 ? 23.481 25.510 -38.257 1.00 34.62 82 ASP A C 1
ATOM 652 O O . ASP A 1 82 ? 23.934 24.434 -37.874 1.00 34.62 82 ASP A O 1
ATOM 656 N N . LEU A 1 83 ? 22.836 26.343 -37.438 1.00 36.66 83 LEU A N 1
ATOM 657 C CA . LEU A 1 83 ? 22.645 26.295 -35.986 1.00 36.66 83 LEU A CA 1
ATOM 658 C C . LEU A 1 83 ? 21.678 25.203 -35.466 1.00 36.66 83 LEU A C 1
ATOM 660 O O . LEU A 1 83 ? 21.135 25.373 -34.380 1.00 36.66 83 LEU A O 1
ATOM 664 N N . ASP A 1 84 ? 21.485 24.077 -36.161 1.00 35.34 84 ASP A N 1
ATOM 665 C CA . ASP A 1 84 ? 20.387 23.137 -35.838 1.00 35.34 84 ASP A CA 1
ATOM 666 C C . ASP A 1 84 ? 20.783 21.679 -35.514 1.00 35.34 84 ASP A C 1
ATOM 668 O O . ASP A 1 84 ? 19.912 20.816 -35.450 1.00 35.34 84 ASP A O 1
ATOM 672 N N . ASN A 1 85 ? 22.057 21.355 -35.241 1.00 35.69 85 ASN A N 1
ATOM 673 C CA . ASN A 1 85 ? 22.458 19.946 -35.036 1.00 35.69 85 ASN A CA 1
ATOM 674 C C . ASN A 1 85 ? 23.320 19.648 -33.790 1.00 35.69 85 ASN A C 1
ATOM 676 O O . ASN A 1 85 ? 24.316 18.930 -33.856 1.00 35.69 85 ASN A O 1
ATOM 680 N N . TRP A 1 86 ? 22.915 20.142 -32.615 1.00 33.00 86 TRP A N 1
ATOM 681 C CA . TRP A 1 86 ? 23.404 19.641 -31.315 1.00 33.00 86 TRP A CA 1
ATOM 682 C C . TRP A 1 86 ? 22.532 18.488 -30.796 1.00 33.00 86 TRP A C 1
ATOM 684 O O . TRP A 1 86 ? 21.907 18.570 -29.739 1.00 33.00 86 TRP A O 1
ATOM 694 N N . ALA A 1 87 ? 22.503 17.388 -31.547 1.00 35.69 87 ALA A N 1
ATOM 695 C CA . ALA A 1 87 ? 22.095 16.097 -31.010 1.00 35.69 87 ALA A CA 1
ATOM 696 C C . ALA A 1 87 ? 23.308 15.419 -30.352 1.00 35.69 87 ALA A C 1
ATOM 698 O O . ALA A 1 87 ? 24.396 15.355 -30.921 1.00 35.69 87 ALA A O 1
ATOM 699 N N . LEU A 1 88 ? 23.094 14.952 -29.123 1.00 41.25 88 LEU A N 1
ATOM 700 C CA . LEU A 1 88 ? 24.046 14.304 -28.231 1.00 41.25 88 LEU A CA 1
ATOM 701 C C . LEU A 1 88 ? 24.912 13.225 -28.910 1.00 41.25 88 LEU A C 1
ATOM 703 O O . LEU A 1 88 ? 24.387 12.275 -29.485 1.00 41.25 88 LEU A O 1
ATOM 707 N N . GLN A 1 89 ? 26.223 13.272 -28.665 1.00 35.44 89 GLN A N 1
ATOM 708 C CA . GLN A 1 89 ? 27.059 12.071 -28.580 1.00 35.44 89 GLN A CA 1
ATOM 709 C C . GLN A 1 89 ? 27.824 12.105 -27.255 1.00 35.44 89 GLN A C 1
ATOM 711 O O . GLN A 1 89 ? 28.776 12.861 -27.069 1.00 35.44 89 GLN A O 1
ATOM 716 N N . SER A 1 90 ? 27.354 11.316 -26.291 1.00 42.69 90 SER A N 1
ATOM 717 C CA . SER A 1 90 ? 27.997 11.087 -24.998 1.00 42.69 90 SER A CA 1
ATOM 718 C C . SER A 1 90 ? 28.882 9.840 -25.080 1.00 42.69 90 SER A C 1
ATOM 720 O O . SER A 1 90 ? 28.505 8.790 -24.572 1.00 42.69 90 SER A O 1
ATOM 722 N N . ASP A 1 91 ? 30.045 9.962 -25.723 1.00 42.22 91 ASP A N 1
ATOM 723 C CA . ASP A 1 91 ? 31.007 8.860 -25.936 1.00 42.22 91 ASP A CA 1
ATOM 724 C C . ASP A 1 91 ? 32.147 8.814 -24.896 1.00 42.22 91 ASP A C 1
ATOM 726 O O . ASP A 1 91 ? 33.183 8.180 -25.097 1.00 42.22 91 ASP A O 1
ATOM 730 N N . THR A 1 92 ? 31.975 9.455 -23.735 1.00 54.09 92 THR A N 1
ATOM 731 C CA . THR A 1 92 ? 32.899 9.247 -22.610 1.00 54.09 92 THR A CA 1
ATOM 732 C C . THR A 1 92 ? 32.477 7.986 -21.848 1.00 54.09 92 THR A C 1
ATOM 734 O O . THR A 1 92 ? 31.354 7.961 -21.335 1.00 54.09 92 THR A O 1
ATOM 737 N N . PRO A 1 93 ? 33.336 6.955 -21.712 1.00 62.81 93 PRO A N 1
ATOM 738 C CA . PRO A 1 93 ? 33.000 5.769 -20.933 1.00 62.81 93 PRO A CA 1
ATOM 739 C C . PRO A 1 93 ? 32.660 6.164 -19.492 1.00 62.81 93 PRO A C 1
ATOM 741 O O . PRO A 1 93 ? 33.381 6.941 -18.858 1.00 62.81 93 PRO A O 1
ATOM 744 N N . LEU A 1 94 ? 31.534 5.651 -18.990 1.00 73.62 94 LEU A N 1
ATOM 745 C CA . LEU A 1 94 ? 31.081 5.922 -17.631 1.00 73.62 94 LEU A CA 1
ATOM 746 C C . LEU A 1 94 ? 32.111 5.396 -16.624 1.00 73.62 94 LEU A C 1
ATOM 748 O O . LEU A 1 94 ? 32.682 4.317 -16.771 1.00 73.62 94 LEU A O 1
ATOM 752 N N . ASP A 1 95 ? 32.335 6.161 -15.560 1.00 83.81 95 ASP A N 1
ATOM 753 C CA . ASP A 1 95 ? 33.073 5.667 -14.405 1.00 83.81 95 ASP A CA 1
ATOM 754 C C . ASP A 1 95 ? 32.256 4.576 -13.674 1.00 83.81 95 ASP A C 1
ATOM 756 O O . ASP A 1 95 ? 31.036 4.493 -13.845 1.00 83.81 95 ASP A O 1
ATOM 760 N N . PRO A 1 96 ? 32.876 3.739 -12.818 1.00 84.19 96 PRO A N 1
ATOM 761 C CA . PRO A 1 96 ? 32.154 2.682 -12.101 1.00 84.19 96 PRO A CA 1
ATOM 762 C C . PRO A 1 96 ? 30.960 3.189 -11.277 1.00 84.19 96 PRO A C 1
ATOM 764 O O . PRO A 1 96 ? 29.957 2.494 -11.145 1.00 84.19 96 PRO A O 1
ATOM 767 N N . GLU A 1 97 ? 31.049 4.412 -10.737 1.00 88.12 97 GLU A N 1
ATOM 768 C CA . GLU A 1 97 ? 29.919 5.068 -10.071 1.00 88.12 97 GLU A CA 1
ATOM 769 C C . GLU A 1 97 ? 28.799 5.394 -11.071 1.00 88.12 97 GLU A C 1
ATOM 771 O O . GLU A 1 97 ? 27.640 5.123 -10.784 1.00 88.12 97 GLU A O 1
ATOM 776 N N . GLY A 1 98 ? 29.122 5.887 -12.268 1.00 88.69 98 GLY A N 1
ATOM 777 C CA . GLY A 1 98 ? 28.145 6.168 -13.318 1.00 88.69 98 GLY A CA 1
ATOM 778 C C . GLY A 1 98 ? 27.397 4.922 -13.776 1.00 88.69 98 GLY A C 1
ATOM 779 O O . GLY A 1 98 ? 26.177 4.967 -13.908 1.00 88.69 98 GLY A O 1
ATOM 780 N N . HIS A 1 99 ? 28.095 3.796 -13.933 1.00 88.75 99 HIS A N 1
ATOM 781 C CA . HIS A 1 99 ? 27.452 2.516 -14.238 1.00 88.75 99 HIS A CA 1
ATOM 782 C C . HIS A 1 99 ? 26.462 2.087 -13.147 1.00 88.75 99 HIS A C 1
ATOM 784 O O . HIS A 1 99 ? 25.330 1.726 -13.464 1.00 88.75 99 HIS A O 1
ATOM 790 N N . ALA A 1 100 ? 26.842 2.186 -11.867 1.00 89.00 100 ALA A N 1
ATOM 791 C CA . ALA A 1 100 ? 25.941 1.856 -10.762 1.00 89.00 100 ALA A CA 1
ATOM 792 C C . ALA A 1 100 ? 24.689 2.751 -10.750 1.00 89.00 100 ALA A C 1
ATOM 794 O O . ALA A 1 100 ? 23.581 2.263 -10.534 1.00 89.00 100 ALA A O 1
ATOM 795 N N . LEU A 1 101 ? 24.848 4.047 -11.031 1.00 92.56 101 LEU A N 1
ATOM 796 C CA . LEU A 1 101 ? 23.736 4.996 -11.100 1.00 92.56 101 LEU A CA 1
ATOM 797 C C . LEU A 1 101 ? 22.783 4.704 -12.262 1.00 92.56 101 LEU A C 1
ATOM 799 O O . LEU A 1 101 ? 21.572 4.749 -12.064 1.00 92.56 101 LEU A O 1
ATOM 803 N N . VAL A 1 102 ? 23.297 4.350 -13.443 1.00 92.00 102 VAL A N 1
ATOM 804 C CA . VAL A 1 102 ? 22.457 3.945 -14.584 1.00 92.00 102 VAL A CA 1
ATOM 805 C C . VAL A 1 102 ? 21.671 2.673 -14.261 1.00 92.00 102 VAL A C 1
ATOM 807 O O . VAL A 1 102 ? 20.468 2.615 -14.530 1.00 92.00 102 VAL A O 1
ATOM 810 N N . SER A 1 103 ? 22.302 1.680 -13.628 1.00 91.81 103 SER A N 1
ATOM 811 C CA . SER A 1 103 ? 21.609 0.458 -13.201 1.00 91.81 103 SER A CA 1
ATOM 812 C C . SER A 1 103 ? 20.510 0.752 -12.177 1.00 91.81 103 SER A C 1
ATOM 814 O O . SER A 1 103 ? 19.395 0.253 -12.321 1.00 91.81 103 SER A O 1
ATOM 816 N N . LEU A 1 104 ? 20.783 1.598 -11.177 1.00 94.31 104 LEU A N 1
ATOM 817 C CA . LEU A 1 104 ? 19.791 2.017 -10.179 1.00 94.31 104 LEU A CA 1
ATOM 818 C C . LEU A 1 104 ? 18.623 2.790 -10.806 1.00 94.31 104 LEU A C 1
ATOM 820 O O . LEU A 1 104 ? 17.470 2.502 -10.491 1.00 94.31 104 LEU A O 1
ATOM 824 N N . ALA A 1 105 ? 18.906 3.733 -11.707 1.00 94.12 105 ALA A N 1
ATOM 825 C CA . ALA A 1 105 ? 17.888 4.497 -12.424 1.00 94.12 105 ALA A CA 1
ATOM 826 C C . ALA A 1 105 ? 16.976 3.586 -13.251 1.00 94.12 105 ALA A C 1
ATOM 828 O O . ALA A 1 105 ? 15.752 3.688 -13.178 1.00 94.12 105 ALA A O 1
ATOM 829 N N . THR A 1 106 ? 17.578 2.657 -13.996 1.00 92.56 106 THR A N 1
ATOM 830 C CA . THR A 1 106 ? 16.851 1.686 -14.822 1.00 92.56 106 THR A CA 1
ATOM 831 C C . THR A 1 106 ? 15.976 0.781 -13.960 1.00 92.56 106 THR A C 1
ATOM 833 O O . THR A 1 106 ? 14.824 0.531 -14.307 1.00 92.56 106 THR A O 1
ATOM 836 N N . ALA A 1 107 ? 16.492 0.321 -12.818 1.00 92.56 107 ALA A N 1
ATOM 837 C CA . ALA A 1 107 ? 15.729 -0.496 -11.884 1.00 92.56 107 ALA A CA 1
ATOM 838 C C . ALA A 1 107 ? 14.537 0.266 -11.296 1.00 92.56 107 ALA A C 1
ATOM 840 O O . ALA A 1 107 ? 13.427 -0.258 -11.307 1.00 92.56 107 ALA A O 1
ATOM 841 N N . LEU A 1 108 ? 14.729 1.510 -10.843 1.00 94.00 108 LEU A N 1
ATOM 842 C CA . LEU A 1 108 ? 13.627 2.317 -10.318 1.00 94.00 108 LEU A CA 1
ATOM 843 C C . LEU A 1 108 ? 12.550 2.564 -11.378 1.00 94.00 108 LEU A C 1
ATOM 845 O O . LEU A 1 108 ? 11.362 2.415 -11.100 1.00 94.00 108 LEU A O 1
ATOM 849 N N . TRP A 1 109 ? 12.968 2.907 -12.594 1.00 94.12 109 TRP A N 1
ATOM 850 C CA . TRP A 1 109 ? 12.059 3.085 -13.719 1.00 94.12 109 TRP A CA 1
ATOM 851 C C . TRP A 1 109 ? 11.246 1.817 -14.002 1.00 94.12 109 TRP A C 1
ATOM 853 O O . TRP A 1 109 ? 10.023 1.893 -14.081 1.00 94.12 109 TRP A O 1
ATOM 863 N N . ARG A 1 110 ? 11.891 0.642 -14.042 1.00 92.38 110 ARG A N 1
ATOM 864 C CA . ARG A 1 110 ? 11.195 -0.647 -14.197 1.00 92.38 110 ARG A CA 1
ATOM 865 C C . ARG A 1 110 ? 10.202 -0.924 -13.071 1.00 92.38 110 ARG A C 1
ATOM 867 O O . ARG A 1 110 ? 9.116 -1.413 -13.342 1.00 92.38 110 ARG A O 1
ATOM 874 N N . VAL A 1 111 ? 10.549 -0.602 -11.826 1.00 92.06 111 VAL A N 1
ATOM 875 C CA . VAL A 1 111 ? 9.646 -0.789 -10.678 1.00 92.06 111 VAL A CA 1
ATOM 876 C C . VAL A 1 111 ? 8.398 0.083 -10.811 1.00 92.06 111 VAL A C 1
ATOM 878 O O . VAL A 1 111 ? 7.292 -0.417 -10.636 1.00 92.06 111 VAL A O 1
ATOM 881 N N . ARG A 1 112 ? 8.556 1.365 -11.163 1.00 92.56 112 ARG A N 1
ATOM 882 C CA . ARG A 1 112 ? 7.424 2.279 -11.397 1.00 92.56 112 ARG A CA 1
ATOM 883 C C . ARG A 1 112 ? 6.541 1.810 -12.552 1.00 92.56 112 ARG A C 1
ATOM 885 O O . ARG A 1 112 ? 5.320 1.864 -12.457 1.00 92.56 112 ARG A O 1
ATOM 892 N N . LEU A 1 113 ? 7.168 1.320 -13.616 1.00 93.38 113 LEU A N 1
ATOM 893 C CA . LEU A 1 113 ? 6.492 0.767 -14.782 1.00 93.38 113 LEU A CA 1
ATOM 894 C C . LEU A 1 113 ? 5.662 -0.475 -14.427 1.00 93.38 113 LEU A C 1
ATOM 896 O O . LEU A 1 113 ? 4.509 -0.571 -14.833 1.00 93.38 113 LEU A O 1
ATOM 900 N N . ASP A 1 114 ? 6.220 -1.384 -13.627 1.00 93.12 114 ASP A N 1
ATOM 901 C CA . ASP A 1 114 ? 5.531 -2.579 -13.122 1.00 93.12 114 ASP A CA 1
ATOM 902 C C .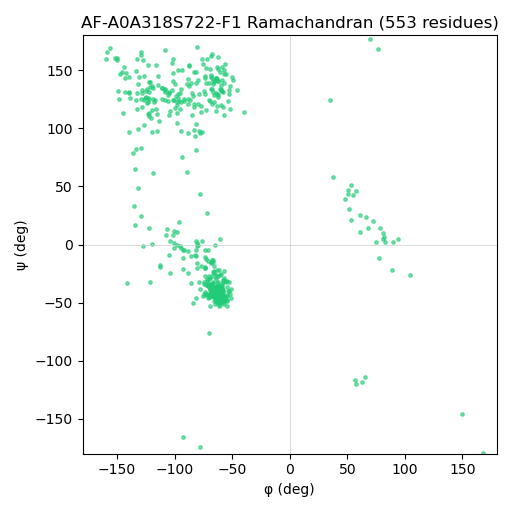 ASP A 1 114 ? 4.318 -2.210 -12.248 1.00 93.12 114 ASP A C 1
ATOM 904 O O . ASP A 1 114 ? 3.224 -2.745 -12.429 1.00 93.12 114 ASP A O 1
ATOM 908 N N . ASP A 1 115 ? 4.459 -1.222 -11.357 1.00 91.50 115 ASP A N 1
ATOM 909 C CA . ASP A 1 115 ? 3.347 -0.748 -10.521 1.00 91.50 115 ASP A CA 1
ATOM 910 C C . ASP A 1 115 ? 2.205 -0.148 -11.357 1.00 91.50 115 ASP A C 1
ATOM 912 O O . ASP A 1 115 ? 1.023 -0.426 -11.118 1.00 91.50 115 ASP A O 1
ATOM 916 N N . GLU A 1 116 ? 2.548 0.618 -12.390 1.00 93.75 116 GLU A N 1
ATOM 917 C CA . GLU A 1 116 ? 1.577 1.190 -13.318 1.00 93.75 116 GLU A CA 1
ATOM 918 C C . GLU A 1 116 ? 0.880 0.109 -14.165 1.00 93.75 116 GLU A C 1
ATOM 920 O O . GLU A 1 116 ? -0.344 0.134 -14.339 1.00 93.75 116 GLU A O 1
ATOM 925 N N . LEU A 1 117 ? 1.614 -0.910 -14.620 1.00 95.38 117 LEU A N 1
ATOM 926 C CA . LEU A 1 117 ? 1.034 -2.069 -15.303 1.00 95.38 117 LEU A CA 1
ATOM 927 C C . LEU A 1 117 ? 0.089 -2.860 -14.395 1.00 95.38 117 LEU A C 1
ATOM 929 O O . LEU A 1 117 ? -0.972 -3.301 -14.848 1.00 95.38 117 LEU A O 1
ATOM 933 N N . ALA A 1 118 ? 0.423 -3.032 -13.116 1.00 93.56 118 ALA A N 1
ATOM 934 C CA . ALA A 1 118 ? -0.447 -3.696 -12.150 1.00 93.56 118 ALA A CA 1
ATOM 935 C C . ALA A 1 118 ? -1.764 -2.924 -11.942 1.00 93.56 118 ALA A C 1
ATOM 937 O O . ALA A 1 118 ? -2.841 -3.537 -11.828 1.00 93.56 118 ALA A O 1
ATOM 938 N N . ARG A 1 119 ? -1.704 -1.584 -11.949 1.00 93.88 119 ARG A N 1
ATOM 939 C CA . ARG A 1 119 ? -2.882 -0.705 -11.908 1.00 93.88 119 ARG A CA 1
ATOM 940 C C . ARG A 1 119 ? -3.737 -0.872 -13.165 1.00 93.88 119 ARG A C 1
ATOM 942 O O . ARG A 1 119 ? -4.928 -1.168 -13.044 1.00 93.88 119 ARG A O 1
ATOM 949 N N . ILE A 1 120 ? -3.133 -0.790 -14.350 1.00 95.69 120 ILE A N 1
ATOM 950 C CA . ILE A 1 120 ? -3.817 -0.967 -15.643 1.00 95.69 120 ILE A CA 1
ATOM 951 C C . ILE A 1 120 ? -4.467 -2.353 -15.743 1.00 95.69 120 ILE A C 1
ATOM 953 O O . ILE A 1 120 ? -5.647 -2.463 -16.079 1.00 95.69 120 ILE A O 1
ATOM 957 N N . ALA A 1 121 ? -3.748 -3.418 -15.375 1.00 95.31 121 ALA A N 1
ATOM 958 C CA . ALA A 1 121 ? -4.282 -4.780 -15.356 1.00 95.31 121 ALA A CA 1
ATOM 959 C C . ALA A 1 121 ? -5.514 -4.892 -14.445 1.00 95.31 121 ALA A C 1
ATOM 961 O O . ALA A 1 121 ? -6.507 -5.536 -14.792 1.00 95.31 121 ALA A O 1
ATOM 962 N N . SER A 1 122 ? -5.474 -4.243 -13.279 1.00 93.44 122 SER A N 1
ATOM 963 C CA . SER A 1 122 ? -6.595 -4.213 -12.337 1.00 93.44 122 SER A CA 1
ATOM 964 C C . SER A 1 122 ? -7.799 -3.438 -12.874 1.00 93.44 122 SER A C 1
ATOM 966 O O . SER A 1 122 ? -8.937 -3.840 -12.610 1.00 93.44 122 SER A O 1
ATOM 968 N N . GLU A 1 123 ? -7.567 -2.356 -13.616 1.00 94.62 123 GLU A N 1
ATOM 969 C CA . GLU A 1 123 ? -8.602 -1.544 -14.261 1.00 94.62 123 GLU A CA 1
ATOM 970 C C . GLU A 1 123 ? -9.273 -2.292 -15.408 1.00 94.62 123 GLU A C 1
ATOM 972 O O . GLU A 1 123 ? -10.491 -2.481 -15.375 1.00 94.62 123 GLU A O 1
ATOM 977 N N . TRP A 1 124 ? -8.499 -2.816 -16.359 1.00 95.31 124 TRP A N 1
ATOM 978 C CA . TRP A 1 124 ? -9.042 -3.552 -17.504 1.00 95.31 124 TRP A CA 1
ATOM 979 C C . TRP A 1 124 ? -9.746 -4.845 -17.095 1.00 95.31 124 TRP A C 1
ATOM 981 O O . TRP A 1 124 ? -10.686 -5.283 -17.753 1.00 95.31 124 TRP A O 1
ATOM 991 N N . ARG A 1 125 ? -9.375 -5.436 -15.954 1.00 94.25 125 ARG A N 1
ATOM 992 C CA . ARG A 1 125 ? -10.087 -6.594 -15.398 1.00 94.25 125 ARG A CA 1
ATOM 993 C C . ARG A 1 125 ? -11.514 -6.272 -14.945 1.00 94.25 125 ARG A C 1
ATOM 995 O O . ARG A 1 125 ? -12.347 -7.170 -14.850 1.00 94.25 125 ARG A O 1
ATOM 1002 N N . ARG A 1 126 ? -11.804 -5.011 -14.618 1.00 92.38 126 ARG A N 1
ATOM 1003 C CA . ARG A 1 126 ? -13.157 -4.568 -14.242 1.00 92.38 126 ARG A CA 1
ATOM 1004 C C . ARG A 1 126 ? -14.033 -4.303 -15.465 1.00 92.38 126 ARG A C 1
ATOM 1006 O O . ARG A 1 126 ? -15.236 -4.107 -15.304 1.00 92.38 126 ARG A O 1
ATOM 1013 N N . GLU A 1 127 ? -13.456 -4.291 -16.666 1.00 92.19 127 GLU A N 1
ATOM 1014 C CA . GLU A 1 127 ? -14.214 -4.133 -17.899 1.00 92.19 127 GLU A CA 1
ATOM 1015 C C . GLU A 1 127 ? -15.101 -5.347 -18.158 1.00 92.19 127 GLU A C 1
ATOM 1017 O O . GLU A 1 127 ? -14.735 -6.503 -17.925 1.00 92.19 127 GLU A O 1
ATOM 1022 N N . LYS A 1 128 ? -16.286 -5.074 -18.700 1.00 87.56 128 LYS A N 1
ATOM 1023 C CA . LYS A 1 128 ? -17.202 -6.119 -19.136 1.00 87.56 128 LYS A CA 1
ATOM 1024 C C . LYS A 1 128 ? -16.527 -6.974 -20.220 1.00 87.56 128 LYS A C 1
ATOM 1026 O O . LYS A 1 128 ? -15.934 -6.441 -21.155 1.00 87.56 128 LYS A O 1
ATO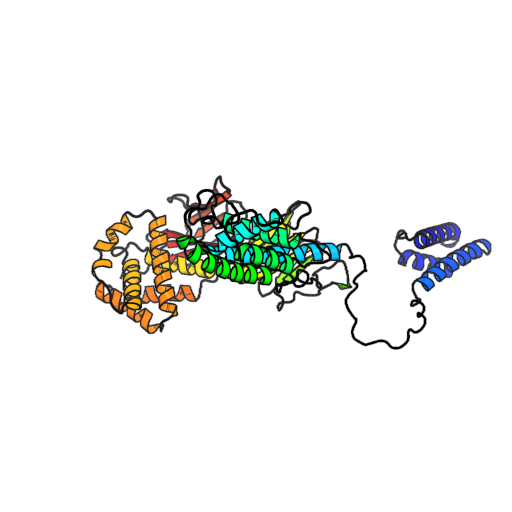M 1031 N N . ASN A 1 129 ? -16.632 -8.295 -20.087 1.00 88.56 129 ASN A N 1
ATOM 1032 C CA . ASN A 1 129 ? -16.132 -9.299 -21.035 1.00 88.56 129 ASN A CA 1
ATOM 1033 C C . ASN A 1 129 ? -14.605 -9.284 -21.274 1.00 88.56 129 ASN A C 1
ATOM 1035 O O . ASN A 1 129 ? -14.133 -9.954 -22.197 1.00 88.56 129 ASN A O 1
ATOM 1039 N N . LEU A 1 130 ? -13.834 -8.539 -20.463 1.00 92.94 130 LEU A N 1
ATOM 1040 C CA . LEU A 1 130 ? -12.365 -8.456 -20.512 1.00 92.94 130 LEU A CA 1
ATOM 1041 C C . LEU A 1 130 ? -11.803 -8.132 -21.910 1.00 92.94 130 LEU A C 1
ATOM 1043 O O . LEU A 1 130 ? -10.720 -8.597 -22.269 1.00 92.94 130 LEU A O 1
ATOM 1047 N N . VAL A 1 131 ? -12.550 -7.376 -22.722 1.00 93.19 131 VAL A N 1
ATOM 1048 C CA . VAL A 1 131 ? -12.262 -7.203 -24.157 1.00 93.19 131 VAL A CA 1
ATOM 1049 C C . VAL A 1 131 ? -10.872 -6.617 -24.412 1.00 93.19 131 VAL A C 1
ATOM 1051 O O . VAL A 1 131 ? -10.160 -7.114 -25.283 1.00 93.19 131 VAL A O 1
ATOM 1054 N N . THR A 1 132 ? -10.436 -5.637 -23.614 1.00 96.12 132 THR A N 1
ATOM 1055 C CA . THR A 1 132 ? -9.103 -5.035 -23.754 1.00 96.12 132 THR A CA 1
ATOM 1056 C C . THR A 1 132 ? -8.006 -6.044 -23.426 1.00 96.12 132 THR A C 1
ATOM 1058 O O . THR A 1 132 ? -7.121 -6.256 -24.247 1.00 96.12 132 THR A O 1
ATOM 1061 N N . LEU A 1 133 ? -8.100 -6.768 -22.305 1.00 96.12 133 LEU A N 1
ATOM 1062 C CA . LEU A 1 133 ? -7.106 -7.790 -21.941 1.00 96.12 133 LEU A CA 1
ATOM 1063 C C . LEU A 1 133 ? -7.023 -8.929 -22.965 1.00 96.12 133 LEU A C 1
ATOM 1065 O O . LEU A 1 133 ? -5.923 -9.360 -23.297 1.00 96.12 133 LEU A O 1
ATOM 1069 N N . ARG A 1 134 ? -8.161 -9.400 -23.488 1.00 95.50 134 ARG A N 1
ATOM 1070 C CA . ARG A 1 134 ? -8.209 -10.447 -24.526 1.00 95.50 134 ARG A CA 1
ATOM 1071 C C . ARG A 1 134 ? -7.531 -9.987 -25.813 1.00 95.50 134 ARG A C 1
ATOM 1073 O O . ARG A 1 134 ? -6.753 -10.731 -26.403 1.00 95.50 134 ARG A O 1
ATOM 1080 N N . SER A 1 135 ? -7.807 -8.750 -26.215 1.00 96.19 135 SER A N 1
ATOM 1081 C CA . SER A 1 135 ? -7.234 -8.160 -27.423 1.00 96.19 135 SER A CA 1
ATOM 1082 C C . SER A 1 135 ? -5.728 -7.928 -27.278 1.00 96.19 135 SER A C 1
ATOM 1084 O O . SER A 1 135 ? -4.970 -8.258 -28.183 1.00 96.19 135 SER A O 1
ATOM 1086 N N . MET A 1 136 ? -5.281 -7.429 -26.120 1.00 97.56 136 MET A N 1
ATOM 1087 C CA . MET A 1 136 ? -3.859 -7.215 -25.831 1.00 97.56 136 MET A CA 1
ATOM 1088 C C . MET A 1 136 ? -3.080 -8.528 -25.698 1.00 97.56 136 MET A C 1
ATOM 1090 O O . MET A 1 136 ? -1.936 -8.587 -26.133 1.00 97.56 136 MET A O 1
ATOM 1094 N N . TYR A 1 137 ? -3.702 -9.586 -25.172 1.00 96.69 137 TYR A N 1
ATOM 1095 C CA . TYR A 1 137 ? -3.110 -10.925 -25.144 1.00 96.69 137 TYR A CA 1
ATOM 1096 C C . TYR A 1 137 ? -2.898 -11.492 -26.554 1.00 96.69 137 TYR A C 1
ATOM 1098 O O . TYR A 1 137 ? -1.821 -11.983 -26.872 1.00 96.69 137 TYR A O 1
ATOM 1106 N N . ALA A 1 138 ? -3.897 -11.389 -27.433 1.00 95.94 138 ALA A N 1
ATOM 1107 C CA . ALA A 1 138 ? -3.708 -11.792 -28.825 1.00 95.94 138 ALA A CA 1
ATOM 1108 C C . ALA A 1 138 ? -2.632 -10.936 -29.504 1.00 95.94 138 ALA A C 1
ATOM 1110 O O . ALA A 1 138 ? -1.775 -11.464 -30.207 1.00 95.94 138 ALA A O 1
ATOM 1111 N N . LEU A 1 139 ? -2.627 -9.623 -29.261 1.00 97.25 139 LEU A N 1
ATOM 1112 C CA . LEU A 1 139 ? -1.601 -8.730 -29.790 1.00 97.25 139 LEU A CA 1
ATOM 1113 C C . LEU A 1 139 ? -0.194 -9.135 -29.329 1.00 97.25 139 LEU A C 1
ATOM 1115 O O . LEU A 1 139 ? 0.712 -9.155 -30.157 1.00 97.25 139 LEU A O 1
ATOM 1119 N N . SER A 1 140 ? -0.007 -9.504 -28.056 1.00 96.94 140 SER A N 1
ATOM 1120 C CA . SER A 1 140 ? 1.296 -9.956 -27.556 1.00 96.94 140 SER A CA 1
ATOM 1121 C C . SER A 1 140 ? 1.756 -11.242 -28.240 1.00 96.94 140 SER A C 1
ATOM 1123 O O . SER A 1 140 ? 2.891 -11.294 -28.700 1.00 96.94 140 SER A O 1
ATOM 1125 N N . LEU A 1 141 ? 0.875 -12.236 -28.403 1.00 95.75 141 LEU A N 1
ATOM 1126 C CA . LEU A 1 141 ? 1.205 -13.482 -29.112 1.00 95.75 141 LEU A CA 1
ATOM 1127 C C . LEU A 1 141 ? 1.591 -13.235 -30.578 1.00 95.75 141 LEU A C 1
ATOM 1129 O O . LEU A 1 141 ? 2.586 -13.766 -31.065 1.00 95.75 141 LEU A O 1
ATOM 1133 N N . ASN A 1 142 ? 0.834 -12.388 -31.278 1.00 95.75 142 ASN A N 1
ATOM 1134 C CA . ASN A 1 142 ? 1.108 -12.059 -32.677 1.00 95.75 142 ASN A CA 1
ATOM 1135 C C . ASN A 1 142 ? 2.410 -11.255 -32.842 1.00 95.75 142 ASN A C 1
ATOM 1137 O O . ASN A 1 142 ? 3.132 -11.433 -33.826 1.00 95.75 142 ASN A O 1
ATOM 1141 N N . LEU A 1 143 ? 2.745 -10.397 -31.872 1.00 95.94 143 LEU A N 1
ATOM 1142 C CA . LEU A 1 143 ? 4.035 -9.709 -31.831 1.00 95.94 143 LEU A CA 1
ATOM 1143 C C . LEU A 1 143 ? 5.193 -10.680 -31.581 1.00 95.94 143 LEU A C 1
ATOM 1145 O O . LEU A 1 143 ? 6.193 -10.605 -32.290 1.00 95.94 143 LEU A O 1
ATOM 1149 N N . GLU A 1 144 ? 5.051 -11.617 -30.639 1.00 94.81 144 GLU A N 1
ATOM 1150 C CA . GLU A 1 144 ? 6.038 -12.684 -30.403 1.00 94.81 144 GLU A CA 1
ATOM 1151 C C . GLU A 1 144 ? 6.257 -13.537 -31.662 1.00 94.81 144 GLU A C 1
ATOM 1153 O O . GLU A 1 144 ? 7.392 -13.866 -32.007 1.00 94.81 144 GLU A O 1
ATOM 1158 N N . ALA A 1 145 ? 5.182 -13.855 -32.387 1.00 93.38 145 ALA A N 1
ATOM 1159 C CA . ALA A 1 145 ? 5.242 -14.610 -33.635 1.00 93.38 145 ALA A CA 1
ATOM 1160 C C . ALA A 1 145 ? 5.787 -13.795 -34.825 1.00 93.38 145 ALA A C 1
ATOM 1162 O O . ALA A 1 145 ? 6.195 -14.380 -35.834 1.00 93.38 145 ALA A O 1
ATOM 1163 N N . GLY A 1 146 ? 5.762 -12.460 -34.742 1.00 92.25 146 GLY A N 1
ATOM 1164 C CA . GLY A 1 146 ? 6.132 -11.543 -35.823 1.00 92.25 146 GLY A CA 1
ATOM 1165 C C . GLY A 1 146 ? 5.171 -11.550 -37.019 1.00 92.25 146 GLY A C 1
ATOM 1166 O O . GLY A 1 146 ? 5.528 -11.060 -38.090 1.00 92.25 146 GLY A O 1
ATOM 1167 N N . ARG A 1 147 ? 3.978 -12.136 -36.874 1.00 92.94 147 ARG A N 1
ATOM 1168 C CA . ARG A 1 147 ? 2.948 -12.242 -37.920 1.00 92.94 147 ARG A CA 1
ATOM 1169 C C . ARG A 1 147 ? 1.577 -12.509 -37.306 1.00 92.94 147 ARG A C 1
ATOM 1171 O O . ARG A 1 147 ? 1.489 -13.046 -36.207 1.00 92.94 147 ARG A O 1
ATOM 1178 N N . LEU A 1 148 ? 0.521 -12.218 -38.063 1.00 92.19 148 LEU A N 1
ATOM 1179 C CA . LEU A 1 148 ? -0.858 -12.439 -37.638 1.00 92.19 148 LEU A CA 1
ATOM 1180 C C . LEU A 1 148 ? -1.263 -13.930 -37.717 1.00 92.19 148 LEU A C 1
ATOM 1182 O O . LEU A 1 148 ? -1.642 -14.426 -38.781 1.00 92.19 148 LEU A O 1
ATOM 1186 N N . THR A 1 149 ? -1.178 -14.647 -36.597 1.00 90.56 149 THR A N 1
ATOM 1187 C CA . THR A 1 149 ? -1.538 -16.068 -36.441 1.00 90.56 149 THR A CA 1
ATOM 1188 C C . THR A 1 149 ? -2.611 -16.344 -35.397 1.00 90.56 149 THR A C 1
ATOM 1190 O O . THR A 1 149 ? -3.384 -17.285 -35.579 1.00 90.56 149 THR A O 1
ATOM 1193 N N . ASP A 1 150 ? -2.670 -15.559 -34.325 1.00 91.69 150 ASP A N 1
ATOM 1194 C CA . ASP A 1 150 ? -3.445 -15.889 -33.131 1.00 91.69 150 ASP A CA 1
ATOM 1195 C C . ASP A 1 150 ? -4.725 -15.055 -33.038 1.00 91.69 150 ASP A C 1
ATOM 1197 O O . ASP A 1 150 ? -4.707 -13.828 -33.169 1.00 91.69 150 ASP A O 1
ATOM 1201 N N . ASP A 1 151 ? -5.845 -15.746 -32.813 1.00 91.94 151 ASP A N 1
ATOM 1202 C CA . ASP A 1 151 ? -7.171 -15.148 -32.663 1.00 91.94 151 ASP A CA 1
ATOM 1203 C C . ASP A 1 151 ? -7.299 -14.419 -31.322 1.00 91.94 151 ASP A C 1
ATOM 1205 O O . ASP A 1 151 ? -6.729 -14.834 -30.310 1.00 91.94 151 ASP A O 1
ATOM 1209 N N . VAL A 1 152 ? -8.150 -13.390 -31.275 1.00 92.38 152 VAL A N 1
ATOM 1210 C CA . VAL A 1 152 ? -8.634 -12.871 -29.992 1.00 92.38 152 VAL A CA 1
ATOM 1211 C C . VAL A 1 152 ? -9.444 -13.973 -29.290 1.00 92.38 152 VAL A C 1
ATOM 1213 O O . VAL A 1 152 ? -10.461 -14.407 -29.842 1.00 92.38 152 VAL A O 1
ATOM 1216 N N . PRO A 1 153 ? -9.042 -14.432 -28.083 1.00 91.31 153 PRO A N 1
ATOM 1217 C CA . PRO A 1 153 ? -9.726 -15.520 -27.383 1.00 91.31 153 PRO A CA 1
ATOM 1218 C C . PRO A 1 153 ? -11.184 -15.177 -27.113 1.00 91.31 153 PRO A C 1
ATOM 1220 O O . PRO A 1 153 ? -11.502 -14.002 -26.937 1.00 91.31 153 PRO A O 1
ATOM 1223 N N . ALA A 1 154 ? -12.066 -16.172 -27.015 1.00 86.25 154 ALA A N 1
ATOM 1224 C CA . ALA A 1 154 ? -13.473 -15.959 -26.669 1.00 86.25 154 ALA A CA 1
ATOM 1225 C C . ALA A 1 154 ? -13.655 -15.478 -25.213 1.00 86.25 154 ALA A C 1
ATOM 1227 O O . ALA A 1 154 ? -12.754 -15.579 -24.377 1.00 86.25 154 ALA A O 1
ATOM 1228 N N . GLU A 1 155 ? -14.836 -14.946 -24.888 1.00 82.56 155 GLU A N 1
ATOM 1229 C CA . GLU A 1 155 ? -15.173 -14.620 -23.501 1.00 82.56 155 GLU A CA 1
ATOM 1230 C C . GLU A 1 155 ? -15.183 -15.897 -22.645 1.00 82.56 155 GLU A C 1
ATOM 1232 O O . GLU A 1 155 ? -15.856 -16.870 -22.978 1.00 82.56 155 GLU A O 1
ATOM 1237 N N . GLY A 1 156 ? -14.437 -15.890 -21.536 1.00 76.00 156 GLY A N 1
ATOM 1238 C CA . GLY A 1 156 ? -14.376 -17.032 -20.622 1.00 76.00 156 GLY A CA 1
ATOM 1239 C C . GLY A 1 156 ? -13.603 -18.241 -21.156 1.00 76.00 156 GLY A C 1
ATOM 1240 O O . GLY A 1 156 ? -13.814 -19.341 -20.648 1.00 76.00 156 GLY A O 1
ATOM 1241 N N . ASP A 1 157 ? -12.727 -18.055 -22.152 1.00 81.19 157 ASP A N 1
ATOM 1242 C CA . ASP A 1 157 ? -11.846 -19.115 -22.648 1.00 81.19 157 ASP A CA 1
ATOM 1243 C C . ASP A 1 157 ? -11.076 -19.769 -21.477 1.00 81.19 157 ASP A C 1
ATOM 1245 O O . ASP A 1 157 ? -10.293 -19.092 -20.801 1.00 81.19 157 ASP A O 1
ATOM 1249 N N . PRO A 1 158 ? -11.284 -21.073 -21.203 1.00 73.94 158 PRO A N 1
ATOM 1250 C CA . PRO A 1 158 ? -10.675 -21.744 -20.057 1.00 73.94 158 PRO A CA 1
ATOM 1251 C C . PRO A 1 158 ? -9.150 -21.838 -20.166 1.00 73.94 158 PRO A C 1
ATOM 1253 O O . PRO A 1 158 ? -8.483 -22.057 -19.153 1.00 73.94 158 PRO A O 1
ATOM 1256 N N . LEU A 1 159 ? -8.591 -21.677 -21.369 1.00 73.69 159 LEU A N 1
ATOM 1257 C CA . LEU A 1 159 ? -7.150 -21.687 -21.598 1.00 73.69 159 LEU A CA 1
ATOM 1258 C C . LEU A 1 159 ? -6.501 -20.341 -21.259 1.00 73.69 159 LEU A C 1
ATOM 1260 O O . LEU A 1 159 ? -5.288 -20.289 -21.061 1.00 73.69 159 LEU A O 1
ATOM 1264 N N . VAL A 1 160 ? -7.289 -19.267 -21.130 1.00 81.94 160 VAL A N 1
ATOM 1265 C CA . VAL A 1 160 ? -6.773 -17.914 -20.907 1.00 81.94 160 VAL A CA 1
ATOM 1266 C C . VAL A 1 160 ? -7.305 -17.356 -19.586 1.00 81.94 160 VAL A C 1
ATOM 1268 O O . VAL A 1 160 ? -8.396 -16.800 -19.478 1.00 81.94 160 VAL A O 1
ATOM 1271 N N . SER A 1 161 ? -6.494 -17.473 -18.535 1.00 88.44 161 SER A N 1
ATOM 1272 C CA . SER A 1 161 ? -6.853 -17.070 -17.164 1.00 88.44 161 SER A CA 1
ATOM 1273 C C . SER A 1 161 ? -6.766 -15.549 -16.915 1.00 88.44 161 SER A C 1
ATOM 1275 O O . SER A 1 161 ? -6.283 -15.118 -15.868 1.00 88.44 161 SER A O 1
ATOM 1277 N N . LEU A 1 162 ? -7.257 -14.711 -17.838 1.00 89.19 162 LEU A N 1
ATOM 1278 C CA . LEU A 1 162 ? -7.182 -13.236 -17.748 1.00 89.19 162 LEU A CA 1
ATOM 1279 C C . LEU A 1 162 ? -8.015 -12.637 -16.602 1.00 89.19 162 LEU A C 1
ATOM 1281 O O . LEU A 1 162 ? -7.799 -11.494 -16.208 1.00 89.19 162 LEU A O 1
ATOM 1285 N N . GLY A 1 163 ? -8.935 -13.410 -16.015 1.00 85.38 163 GLY A N 1
ATOM 1286 C CA . GLY A 1 163 ? -9.622 -13.030 -14.775 1.00 85.38 163 GLY A CA 1
ATOM 1287 C C . GLY A 1 163 ? -8.704 -13.005 -13.541 1.00 85.38 163 GLY A C 1
ATOM 1288 O O . GLY A 1 163 ? -9.053 -12.418 -12.510 1.00 85.38 163 GLY A O 1
ATOM 1289 N N . ASN A 1 164 ? -7.517 -13.613 -13.622 1.00 89.19 164 ASN A N 1
ATOM 1290 C CA . ASN A 1 164 ? -6.505 -13.552 -12.575 1.00 89.19 164 ASN A CA 1
ATOM 1291 C C . ASN A 1 164 ? -5.601 -12.327 -12.781 1.00 89.19 164 ASN A C 1
ATOM 1293 O O . ASN A 1 164 ? -4.909 -12.220 -13.790 1.00 89.19 164 ASN A O 1
ATOM 1297 N N . VAL A 1 165 ? -5.556 -11.435 -11.786 1.00 89.88 165 VAL A N 1
ATOM 1298 C CA . VAL A 1 165 ? -4.766 -10.193 -11.854 1.00 89.88 165 VAL A CA 1
ATOM 1299 C C . VAL A 1 165 ? -3.274 -10.449 -12.076 1.00 89.88 165 VAL A C 1
ATOM 1301 O O . VAL A 1 165 ? -2.640 -9.694 -12.799 1.00 89.88 165 VAL A O 1
ATOM 1304 N N . LYS A 1 166 ? -2.719 -11.541 -11.531 1.00 90.62 166 LYS A N 1
ATOM 1305 C CA . LYS A 1 166 ? -1.303 -11.887 -11.721 1.00 90.62 166 LYS A CA 1
ATOM 1306 C C . LYS A 1 166 ? -1.007 -12.311 -13.158 1.00 90.62 166 LYS A C 1
ATOM 1308 O O . LYS A 1 166 ? 0.048 -11.977 -13.677 1.00 90.62 166 LYS A O 1
ATOM 1313 N N . VAL A 1 167 ? -1.941 -13.024 -13.794 1.00 92.50 167 VAL A N 1
ATOM 1314 C CA . VAL A 1 167 ? -1.811 -13.459 -15.194 1.00 92.50 167 VAL A CA 1
ATOM 1315 C C . VAL A 1 167 ? -1.953 -12.263 -16.129 1.00 92.50 167 VAL A C 1
ATOM 1317 O O . VAL A 1 167 ? -1.127 -12.090 -17.016 1.00 92.50 167 VAL A O 1
ATOM 1320 N N . ALA A 1 168 ? -2.955 -11.410 -15.898 1.00 93.62 168 ALA A N 1
ATOM 1321 C CA . ALA A 1 168 ? -3.142 -10.181 -16.666 1.00 93.62 168 ALA A CA 1
ATOM 1322 C C . ALA A 1 168 ? -1.925 -9.248 -16.553 1.00 93.62 168 ALA A C 1
ATOM 1324 O O . ALA A 1 168 ? -1.426 -8.773 -17.567 1.00 93.62 168 ALA A O 1
ATOM 1325 N N . HIS A 1 169 ? -1.416 -9.040 -15.336 1.00 95.38 169 HIS A N 1
ATOM 1326 C CA . HIS A 1 169 ? -0.210 -8.253 -15.098 1.00 95.38 169 HIS A CA 1
ATOM 1327 C C . HIS A 1 169 ? 1.019 -8.848 -15.799 1.00 95.38 169 HIS A C 1
ATOM 1329 O O . HIS A 1 169 ? 1.689 -8.144 -16.547 1.00 95.38 169 HIS A O 1
ATOM 1335 N N . GLY A 1 170 ? 1.274 -10.151 -15.627 1.00 94.75 170 GLY A N 1
ATOM 1336 C CA . GLY A 1 170 ? 2.403 -10.828 -16.270 1.00 94.75 170 GLY A CA 1
ATOM 1337 C C . GLY A 1 170 ? 2.348 -10.775 -17.799 1.00 94.75 170 GLY A C 1
ATOM 1338 O O . GLY A 1 170 ? 3.372 -10.572 -18.436 1.00 94.75 170 GLY A O 1
ATOM 1339 N N . MET A 1 171 ? 1.155 -10.875 -18.393 1.00 95.94 171 MET A N 1
ATOM 1340 C CA . MET A 1 171 ? 0.963 -10.705 -19.837 1.00 95.94 171 MET A CA 1
ATOM 1341 C C . MET A 1 171 ? 1.366 -9.303 -20.313 1.00 95.94 171 MET A C 1
ATOM 1343 O O . MET A 1 171 ? 2.100 -9.184 -21.292 1.00 95.94 171 MET A O 1
ATOM 1347 N N . LEU A 1 172 ? 0.935 -8.247 -19.613 1.00 96.94 172 LEU A N 1
ATOM 1348 C CA . LEU A 1 172 ? 1.299 -6.874 -19.977 1.00 96.94 172 LEU A CA 1
ATOM 1349 C C . LEU A 1 172 ? 2.789 -6.590 -19.754 1.00 96.94 172 LEU A C 1
ATOM 1351 O O . LEU A 1 172 ? 3.398 -5.894 -20.563 1.00 96.94 172 LEU A O 1
ATOM 1355 N N . SER A 1 173 ? 3.368 -7.150 -18.691 1.00 95.62 173 SER A N 1
ATOM 1356 C CA . SER A 1 173 ? 4.802 -7.061 -18.400 1.00 95.62 173 SER A CA 1
ATOM 1357 C C . SER A 1 173 ? 5.628 -7.713 -19.517 1.00 95.62 173 SER A C 1
ATOM 1359 O O . SER A 1 173 ? 6.484 -7.058 -20.105 1.00 95.62 173 SER A O 1
ATOM 1361 N N . ASN A 1 174 ? 5.269 -8.934 -19.936 1.00 95.56 174 ASN A N 1
ATOM 1362 C CA . ASN A 1 174 ? 5.924 -9.628 -21.051 1.00 95.56 174 ASN A CA 1
ATOM 1363 C C . ASN A 1 174 ? 5.801 -8.868 -22.379 1.00 95.56 174 ASN A C 1
ATOM 1365 O O . ASN A 1 174 ? 6.776 -8.762 -23.123 1.00 95.56 174 ASN A O 1
ATOM 1369 N N . LEU A 1 175 ? 4.615 -8.324 -22.681 1.00 96.44 175 LEU A N 1
ATOM 1370 C CA . LEU A 1 175 ? 4.416 -7.482 -23.862 1.00 96.44 175 LEU A CA 1
ATOM 1371 C C . LEU A 1 175 ? 5.379 -6.289 -23.844 1.00 96.44 175 LEU A C 1
ATOM 1373 O O . LEU A 1 175 ? 5.987 -5.965 -24.862 1.00 96.44 175 LEU A O 1
ATOM 1377 N N . LEU A 1 176 ? 5.522 -5.632 -22.696 1.00 95.44 176 LEU A N 1
ATOM 1378 C CA . LEU A 1 176 ? 6.394 -4.477 -22.568 1.00 95.44 176 LEU A CA 1
ATOM 1379 C C . LEU A 1 176 ? 7.872 -4.856 -22.683 1.00 95.44 176 LEU A C 1
ATOM 1381 O O . LEU A 1 176 ? 8.605 -4.179 -23.399 1.00 95.44 176 LEU A O 1
ATOM 1385 N N . ASP A 1 177 ? 8.294 -5.960 -22.070 1.00 94.62 177 ASP A N 1
ATOM 1386 C CA . ASP A 1 177 ? 9.651 -6.492 -22.219 1.00 94.62 177 ASP A CA 1
ATOM 1387 C C . ASP A 1 177 ? 9.978 -6.808 -23.683 1.00 94.62 177 ASP A C 1
ATOM 1389 O O . ASP A 1 177 ? 11.046 -6.433 -24.171 1.00 94.62 177 ASP A O 1
ATOM 1393 N N . LEU A 1 178 ? 9.041 -7.409 -24.419 1.00 95.81 178 LEU A N 1
ATOM 1394 C CA . LEU A 1 178 ? 9.179 -7.657 -25.854 1.00 95.81 178 LEU A CA 1
ATOM 1395 C C . LEU A 1 178 ? 9.348 -6.352 -26.651 1.00 95.81 178 LEU A C 1
ATOM 1397 O O . LEU A 1 178 ? 10.185 -6.278 -27.551 1.00 95.81 178 LEU A O 1
ATOM 1401 N N . LEU A 1 179 ? 8.604 -5.299 -26.307 1.00 95.44 179 LEU A N 1
ATOM 1402 C CA . LEU A 1 179 ? 8.722 -3.992 -26.962 1.00 95.44 179 LEU A CA 1
ATOM 1403 C C . LEU A 1 179 ? 10.038 -3.289 -26.612 1.00 95.44 179 LEU A C 1
ATOM 1405 O O . LEU A 1 179 ? 10.618 -2.617 -27.465 1.00 95.44 179 LEU A O 1
ATOM 1409 N N . LEU A 1 180 ? 10.529 -3.438 -25.384 1.00 92.38 180 LEU A N 1
ATOM 1410 C CA . LEU A 1 180 ? 11.800 -2.860 -24.946 1.00 92.38 180 LEU A CA 1
ATOM 1411 C C . LEU A 1 180 ? 13.010 -3.606 -25.519 1.00 92.38 180 LEU A C 1
ATOM 1413 O O . LEU A 1 180 ? 14.037 -2.977 -25.779 1.00 92.38 180 LEU A O 1
ATOM 1417 N N . ALA A 1 181 ? 12.884 -4.917 -25.733 1.00 93.06 181 ALA A N 1
ATOM 1418 C CA . ALA A 1 181 ? 13.889 -5.750 -26.385 1.00 93.06 181 ALA A CA 1
ATOM 1419 C C . ALA A 1 181 ? 13.903 -5.587 -27.913 1.00 93.06 181 ALA A C 1
ATOM 1421 O O . ALA A 1 181 ? 14.890 -5.949 -28.552 1.00 93.06 181 ALA A O 1
ATOM 1422 N N . HIS A 1 182 ? 12.832 -5.047 -28.504 1.00 93.06 182 HIS A N 1
ATOM 1423 C CA . HIS A 1 182 ? 12.772 -4.792 -29.937 1.00 93.06 182 HIS A CA 1
ATOM 1424 C C . HIS A 1 182 ? 13.817 -3.751 -30.345 1.00 93.06 182 HIS A C 1
ATOM 1426 O O . HIS A 1 182 ? 13.738 -2.577 -29.972 1.00 93.06 182 HIS A O 1
ATOM 1432 N N . ASP A 1 183 ? 14.779 -4.194 -31.147 1.00 88.88 183 ASP A N 1
ATOM 1433 C CA . ASP A 1 183 ? 15.826 -3.359 -31.711 1.00 88.88 183 ASP A CA 1
ATOM 1434 C C . ASP A 1 183 ? 15.772 -3.451 -33.237 1.00 88.88 183 ASP A C 1
ATOM 1436 O O . ASP A 1 183 ? 16.024 -4.503 -33.828 1.00 88.88 183 ASP A O 1
ATOM 1440 N N . SER A 1 184 ? 15.362 -2.357 -33.877 1.00 88.38 184 SER A N 1
ATOM 1441 C CA . SER A 1 184 ? 15.263 -2.255 -35.330 1.00 88.38 184 SER A CA 1
ATOM 1442 C C . SER A 1 184 ? 15.745 -0.880 -35.785 1.00 88.38 184 SER A C 1
ATOM 1444 O O . SER A 1 184 ? 15.274 0.136 -35.274 1.00 88.38 184 SER A O 1
ATOM 1446 N N . PRO A 1 185 ? 16.625 -0.812 -36.801 1.00 84.06 185 PRO A N 1
ATOM 1447 C CA . PRO A 1 185 ? 17.115 0.460 -37.328 1.00 84.06 185 PRO A CA 1
ATOM 1448 C C . PRO A 1 185 ? 16.057 1.219 -38.141 1.00 84.06 185 PRO A C 1
ATOM 1450 O O . PRO A 1 185 ? 16.260 2.380 -38.482 1.00 84.06 185 PRO A O 1
ATOM 1453 N N . THR A 1 186 ? 14.948 0.565 -38.499 1.00 87.56 186 THR A N 1
ATOM 1454 C CA . THR A 1 186 ? 13.941 1.112 -39.427 1.00 87.56 186 THR A CA 1
ATOM 1455 C C . THR A 1 186 ? 12.607 1.421 -38.764 1.00 87.56 186 THR A C 1
ATOM 1457 O O . THR A 1 186 ? 11.822 2.194 -39.310 1.00 87.56 186 THR A O 1
ATOM 1460 N N . GLN A 1 187 ? 12.332 0.836 -37.597 1.00 90.81 187 GLN A N 1
ATOM 1461 C CA . GLN A 1 187 ? 11.035 0.941 -36.946 1.00 90.81 187 GLN A CA 1
ATOM 1462 C C . GLN A 1 187 ? 11.207 1.021 -35.431 1.00 90.81 187 GLN A C 1
ATOM 1464 O O . GLN A 1 187 ? 11.906 0.214 -34.831 1.00 90.81 187 GLN A O 1
ATOM 1469 N N . THR A 1 188 ? 10.544 1.989 -34.800 1.00 94.69 188 THR A N 1
ATOM 1470 C CA . THR A 1 188 ? 10.487 2.068 -33.336 1.00 94.69 188 THR A CA 1
ATOM 1471 C C . THR A 1 188 ? 9.528 1.022 -32.773 1.00 94.69 188 THR A C 1
ATOM 1473 O O . THR A 1 188 ? 8.563 0.638 -33.438 1.00 94.69 188 THR A O 1
ATOM 1476 N N . SER A 1 189 ? 9.719 0.614 -31.516 1.00 94.88 189 SER A N 1
ATOM 1477 C CA . SER A 1 189 ? 8.831 -0.340 -30.837 1.00 94.88 189 SER A CA 1
ATOM 1478 C C . SER A 1 189 ? 7.363 0.095 -30.874 1.00 94.88 189 SER A C 1
ATOM 1480 O O . SER A 1 189 ? 6.479 -0.721 -31.125 1.00 94.88 189 SER A O 1
ATOM 1482 N N . ALA A 1 190 ? 7.084 1.393 -30.705 1.00 95.19 190 ALA A N 1
ATOM 1483 C CA . ALA A 1 190 ? 5.727 1.925 -30.815 1.00 95.19 190 ALA A CA 1
ATOM 1484 C C . ALA A 1 190 ? 5.153 1.835 -32.241 1.00 95.19 190 ALA A C 1
ATOM 1486 O O . ALA A 1 190 ? 3.960 1.583 -32.413 1.00 95.19 190 ALA A O 1
ATOM 1487 N N . ALA A 1 191 ? 5.972 2.047 -33.276 1.00 95.50 191 ALA A N 1
ATOM 1488 C CA . ALA A 1 191 ? 5.535 1.889 -34.662 1.00 95.50 191 ALA A CA 1
ATOM 1489 C C . ALA A 1 191 ? 5.277 0.414 -35.011 1.00 95.50 191 ALA A C 1
ATOM 1491 O O . ALA A 1 191 ? 4.290 0.118 -35.685 1.00 95.50 191 ALA A O 1
ATOM 1492 N N . TRP A 1 192 ? 6.112 -0.498 -34.508 1.00 95.94 192 TRP A N 1
ATOM 1493 C CA . TRP A 1 192 ? 5.933 -1.943 -34.657 1.00 95.94 192 TRP A CA 1
ATOM 1494 C C . TRP A 1 192 ? 4.638 -2.426 -33.992 1.00 95.94 192 TRP A C 1
ATOM 1496 O O . TRP A 1 192 ? 3.801 -3.052 -34.646 1.00 95.94 192 TRP A O 1
ATOM 1506 N N . LEU A 1 193 ? 4.405 -2.015 -32.740 1.00 97.44 193 LEU A N 1
ATOM 1507 C CA . LEU A 1 193 ? 3.168 -2.278 -32.001 1.00 97.44 193 LEU A CA 1
ATOM 1508 C C . LEU A 1 193 ? 1.922 -1.799 -32.760 1.00 97.44 193 LEU A C 1
ATOM 1510 O O . LEU A 1 193 ? 0.951 -2.543 -32.894 1.00 97.44 193 LEU A O 1
ATOM 1514 N N . ARG A 1 194 ? 1.940 -0.560 -33.273 1.00 97.25 194 ARG A N 1
ATOM 1515 C CA . ARG A 1 194 ? 0.810 0.005 -34.029 1.00 97.25 194 ARG A CA 1
ATOM 1516 C C . ARG A 1 194 ? 0.556 -0.744 -35.336 1.00 97.25 194 ARG A C 1
ATOM 1518 O O . ARG A 1 194 ? -0.605 -0.939 -35.674 1.00 97.25 194 ARG A O 1
ATOM 1525 N N . SER A 1 195 ? 1.603 -1.173 -36.043 1.00 96.44 195 SER A N 1
ATOM 1526 C CA . SER A 1 195 ? 1.462 -1.957 -37.278 1.00 96.44 195 SER A CA 1
ATOM 1527 C C . SER A 1 195 ? 0.735 -3.274 -37.014 1.00 96.44 195 SER A C 1
ATOM 1529 O O . SER A 1 195 ? -0.293 -3.539 -37.631 1.00 96.44 195 SER A O 1
ATOM 1531 N N . MET A 1 196 ? 1.203 -4.051 -36.030 1.00 97.00 196 MET A N 1
ATOM 1532 C CA . MET A 1 196 ? 0.573 -5.327 -35.672 1.00 97.00 196 MET A CA 1
ATOM 1533 C C . MET A 1 196 ? -0.852 -5.135 -35.140 1.00 97.00 196 MET A C 1
ATOM 1535 O O . MET A 1 196 ? -1.748 -5.924 -35.432 1.00 97.00 196 MET A O 1
ATOM 1539 N N . MET A 1 197 ? -1.092 -4.054 -34.393 1.00 97.25 197 MET A N 1
ATOM 1540 C CA . MET A 1 197 ? -2.432 -3.706 -33.929 1.00 97.25 197 MET A CA 1
ATOM 1541 C C . MET A 1 197 ? -3.399 -3.443 -35.085 1.00 97.25 197 MET A C 1
ATOM 1543 O O . MET A 1 197 ? -4.528 -3.921 -35.022 1.00 97.25 197 MET A O 1
ATOM 1547 N N . LEU A 1 198 ? -2.977 -2.723 -36.130 1.00 96.50 198 LEU A N 1
ATOM 1548 C CA . LEU A 1 198 ? -3.820 -2.462 -37.301 1.00 96.50 198 LEU A CA 1
ATOM 1549 C C . LEU A 1 198 ? -4.157 -3.761 -38.044 1.00 96.50 198 LEU A C 1
ATOM 1551 O O . LEU A 1 198 ? -5.323 -3.991 -38.363 1.00 96.50 198 LEU A O 1
ATOM 1555 N N . GLU A 1 199 ? -3.172 -4.642 -38.236 1.00 95.50 199 GLU A N 1
ATOM 1556 C CA . GLU A 1 199 ? -3.387 -5.959 -38.851 1.00 95.50 199 GLU A CA 1
ATOM 1557 C C . GLU A 1 199 ? -4.392 -6.806 -38.054 1.00 95.50 199 GLU A C 1
ATOM 1559 O O . GLU A 1 199 ? -5.349 -7.347 -38.619 1.00 95.50 199 GLU A O 1
ATOM 1564 N N . LEU A 1 200 ? -4.230 -6.870 -36.728 1.00 95.06 200 LEU A N 1
ATOM 1565 C CA . LEU A 1 200 ? -5.139 -7.604 -35.847 1.00 95.06 200 LEU A CA 1
ATOM 1566 C C . LEU A 1 200 ? -6.528 -6.953 -35.768 1.00 95.06 200 LEU A C 1
ATOM 1568 O O . LEU A 1 200 ? -7.534 -7.654 -35.693 1.00 95.06 200 LEU A O 1
ATOM 1572 N N . ALA A 1 201 ? -6.621 -5.625 -35.807 1.00 93.94 201 ALA A N 1
ATOM 1573 C CA . ALA A 1 201 ? -7.898 -4.918 -35.791 1.00 93.94 201 ALA A CA 1
ATOM 1574 C C . ALA A 1 201 ? -8.718 -5.164 -37.067 1.00 93.94 201 ALA A C 1
ATOM 1576 O O . ALA A 1 201 ? -9.952 -5.212 -37.010 1.00 93.94 201 ALA A O 1
ATOM 1577 N N . ASP A 1 202 ? -8.055 -5.332 -38.211 1.00 91.44 202 ASP A N 1
ATOM 1578 C CA . ASP A 1 202 ? -8.714 -5.644 -39.481 1.00 91.44 202 ASP A CA 1
ATOM 1579 C C . ASP A 1 202 ? -9.100 -7.120 -39.590 1.00 91.44 202 ASP A C 1
ATOM 1581 O O . ASP A 1 202 ? -10.160 -7.452 -40.143 1.00 91.44 202 ASP A O 1
ATOM 1585 N N . ASN A 1 203 ? -8.312 -8.009 -38.984 1.00 91.00 203 ASN A N 1
ATOM 1586 C CA . ASN A 1 203 ? -8.611 -9.431 -38.930 1.00 91.00 203 ASN A CA 1
ATOM 1587 C C . ASN A 1 203 ? -8.365 -10.038 -37.531 1.00 91.00 203 ASN A C 1
ATOM 1589 O O . ASN A 1 203 ? -7.378 -10.741 -37.341 1.00 91.00 203 ASN A O 1
ATOM 1593 N N . PRO A 1 204 ? -9.289 -9.853 -36.564 1.00 89.31 204 PRO A N 1
ATOM 1594 C CA . PRO A 1 204 ? -9.103 -10.324 -35.183 1.00 89.31 204 PRO A CA 1
ATOM 1595 C C . PRO A 1 204 ? -9.231 -11.843 -35.003 1.00 89.31 204 PRO A C 1
ATOM 1597 O O . PRO A 1 204 ? -9.032 -12.358 -33.904 1.00 89.31 204 PRO A O 1
ATOM 1600 N N . PHE A 1 205 ? -9.591 -12.561 -36.070 1.00 89.62 205 PHE A N 1
ATOM 1601 C CA . PHE A 1 205 ? -9.774 -14.012 -36.076 1.00 89.62 205 PHE A CA 1
ATOM 1602 C C . PHE A 1 205 ? -9.094 -14.619 -37.319 1.00 89.62 205 PHE A C 1
ATOM 1604 O O . PHE A 1 205 ? -9.791 -15.092 -38.225 1.00 89.62 205 PHE A O 1
ATOM 1611 N N . PRO A 1 206 ? -7.753 -14.538 -37.428 1.00 82.94 206 PRO A N 1
ATOM 1612 C CA . PRO A 1 206 ? -7.003 -15.036 -38.580 1.00 82.94 206 PRO A CA 1
ATOM 1613 C C . PRO A 1 206 ? -7.107 -16.553 -38.793 1.00 82.94 206 PRO A C 1
ATOM 1615 O O . PRO A 1 206 ? -6.919 -17.028 -39.916 1.00 82.94 206 PRO A O 1
ATOM 1618 N N . SER A 1 207 ? -7.441 -17.330 -37.763 1.00 77.81 207 SER A N 1
ATOM 1619 C CA . SER A 1 207 ? -7.535 -18.785 -37.855 1.00 77.81 207 SER A CA 1
ATOM 1620 C C . SER A 1 207 ? -8.779 -19.248 -38.622 1.00 77.81 207 SER A C 1
ATOM 1622 O O . SER A 1 207 ? -9.921 -18.956 -38.269 1.00 77.81 207 SER A O 1
ATOM 1624 N N . ALA A 1 208 ? -8.579 -20.131 -39.608 1.00 61.56 208 ALA A N 1
ATOM 1625 C CA . ALA A 1 208 ? -9.646 -20.730 -40.426 1.00 61.56 208 ALA A CA 1
ATOM 1626 C C . ALA A 1 208 ? -10.629 -21.649 -39.657 1.00 61.56 208 ALA A C 1
ATOM 1628 O O . ALA A 1 208 ? -11.561 -22.198 -40.245 1.00 61.56 208 ALA A O 1
ATOM 1629 N N . ARG A 1 209 ? -10.450 -21.835 -38.342 1.00 59.75 209 ARG A N 1
ATOM 1630 C CA . ARG A 1 209 ? -11.219 -22.777 -37.504 1.00 59.75 209 ARG A CA 1
ATOM 1631 C C . ARG A 1 209 ? -12.670 -22.357 -37.250 1.00 59.75 209 ARG A C 1
ATOM 1633 O O . ARG A 1 209 ? -13.420 -23.117 -36.648 1.00 59.75 209 ARG A O 1
ATOM 1640 N N . HIS A 1 210 ? -13.089 -21.178 -37.708 1.00 55.62 210 HIS A N 1
ATOM 1641 C CA . HIS A 1 210 ? -14.278 -20.533 -37.169 1.00 55.62 210 HIS A CA 1
ATOM 1642 C C . HIS A 1 210 ? -15.331 -20.044 -38.187 1.00 55.62 210 HIS A C 1
ATOM 1644 O O . HIS A 1 210 ? -16.132 -19.169 -37.854 1.00 55.62 210 HIS A O 1
ATOM 1650 N N . GLY A 1 211 ? -15.406 -20.622 -39.389 1.00 49.22 211 GLY A N 1
ATOM 1651 C CA . GLY A 1 211 ? -16.291 -20.179 -40.487 1.00 49.22 211 GLY A CA 1
ATOM 1652 C C . GLY A 1 211 ? -17.820 -20.172 -40.254 1.00 49.22 211 GLY A C 1
ATOM 1653 O O . GLY A 1 211 ? -18.553 -19.895 -41.195 1.00 49.22 211 GLY A O 1
ATOM 1654 N N . GLY A 1 212 ? -18.329 -20.466 -39.048 1.00 51.91 212 GLY A N 1
ATOM 1655 C CA . GLY A 1 212 ? -19.761 -20.697 -38.787 1.00 51.91 212 GLY A CA 1
ATOM 1656 C C . GLY A 1 212 ? -20.561 -19.596 -38.070 1.00 51.91 212 GLY A C 1
ATOM 1657 O O . GLY A 1 212 ? -21.778 -19.717 -37.998 1.00 51.91 212 GLY A O 1
ATOM 1658 N N . ILE A 1 213 ? -19.942 -18.535 -37.533 1.00 54.44 213 ILE A N 1
ATOM 1659 C CA . ILE A 1 213 ? -20.651 -17.523 -36.713 1.00 54.44 213 ILE A CA 1
ATOM 1660 C C . ILE A 1 213 ? -20.252 -16.112 -37.171 1.00 54.44 213 ILE A C 1
ATOM 1662 O O . ILE A 1 213 ? -19.331 -15.499 -36.635 1.00 54.44 213 ILE A O 1
ATOM 1666 N N . ALA A 1 214 ? -20.887 -15.619 -38.238 1.00 57.03 214 ALA A N 1
ATOM 1667 C CA . ALA A 1 214 ? -20.483 -14.378 -38.911 1.00 57.03 214 ALA A CA 1
ATOM 1668 C C . ALA A 1 214 ? -21.076 -13.093 -38.291 1.00 57.03 214 ALA A C 1
ATOM 1670 O O . ALA A 1 214 ? -20.415 -12.059 -38.287 1.00 57.03 214 ALA A O 1
ATOM 1671 N N . LEU A 1 215 ? -22.302 -13.148 -37.752 1.00 55.28 215 LEU A N 1
ATOM 1672 C CA . LEU A 1 215 ? -23.030 -11.969 -37.249 1.00 55.28 215 LEU A CA 1
ATOM 1673 C C . LEU A 1 215 ? -22.604 -11.542 -35.835 1.00 55.28 215 LEU A C 1
ATOM 1675 O O . LEU A 1 215 ? -22.337 -10.362 -35.623 1.00 55.28 215 LEU A O 1
ATOM 1679 N N . GLU A 1 216 ? -22.468 -12.476 -34.886 1.00 60.09 216 GLU A N 1
ATOM 1680 C CA . GLU A 1 216 ? -22.003 -12.161 -33.517 1.00 60.09 216 GLU A CA 1
ATOM 1681 C C . GLU A 1 216 ? -20.576 -11.593 -33.525 1.00 60.09 216 GLU A C 1
ATOM 1683 O O . GLU A 1 216 ? -20.273 -10.625 -32.827 1.00 60.09 216 GLU A O 1
ATOM 1688 N N . ARG A 1 217 ? -19.729 -12.097 -34.428 1.00 71.00 217 ARG A N 1
ATOM 1689 C CA . ARG A 1 217 ? -18.364 -11.595 -34.603 1.00 71.00 217 ARG A CA 1
ATOM 1690 C C . ARG A 1 217 ? -18.273 -10.241 -35.291 1.00 71.00 217 ARG A C 1
ATOM 1692 O O . ARG A 1 217 ? -17.245 -9.587 -35.167 1.00 71.00 217 ARG A O 1
ATOM 1699 N N . ALA A 1 218 ? -19.301 -9.796 -36.013 1.00 70.62 218 ALA A N 1
ATOM 1700 C CA . ALA A 1 218 ? -19.287 -8.471 -36.631 1.00 70.62 218 ALA A CA 1
ATOM 1701 C C . ALA A 1 218 ? -19.407 -7.357 -35.577 1.00 70.62 218 ALA A C 1
ATOM 1703 O O . ALA A 1 218 ? -18.667 -6.379 -35.636 1.00 70.62 218 ALA A O 1
ATOM 1704 N N . ALA A 1 219 ? -20.284 -7.533 -34.582 1.00 75.50 219 ALA A N 1
ATOM 1705 C CA . ALA A 1 219 ? -20.408 -6.600 -33.459 1.00 75.50 219 ALA A CA 1
ATOM 1706 C C . ALA A 1 219 ? -19.171 -6.635 -32.543 1.00 75.50 219 ALA A C 1
ATOM 1708 O O . ALA A 1 219 ? -18.714 -5.591 -32.074 1.00 75.50 219 ALA A O 1
ATOM 1709 N N . GLU A 1 220 ? -18.598 -7.823 -32.333 1.00 85.50 220 GLU A N 1
ATOM 1710 C CA . GLU A 1 220 ? -17.384 -8.000 -31.534 1.00 85.50 220 GLU A CA 1
ATOM 1711 C C . GLU A 1 220 ? -16.145 -7.370 -32.197 1.00 85.50 220 GLU A C 1
ATOM 1713 O O . GLU A 1 220 ? -15.338 -6.754 -31.506 1.00 85.50 220 GLU A O 1
ATOM 1718 N N . ARG A 1 221 ? -16.021 -7.419 -33.534 1.00 88.25 221 ARG A N 1
ATOM 1719 C CA . ARG A 1 221 ? -14.914 -6.785 -34.284 1.00 88.25 221 ARG A CA 1
ATOM 1720 C C . ARG A 1 221 ? -14.759 -5.298 -33.972 1.00 88.25 221 ARG A C 1
ATOM 1722 O O . ARG A 1 221 ? -13.640 -4.838 -33.770 1.00 88.25 221 AR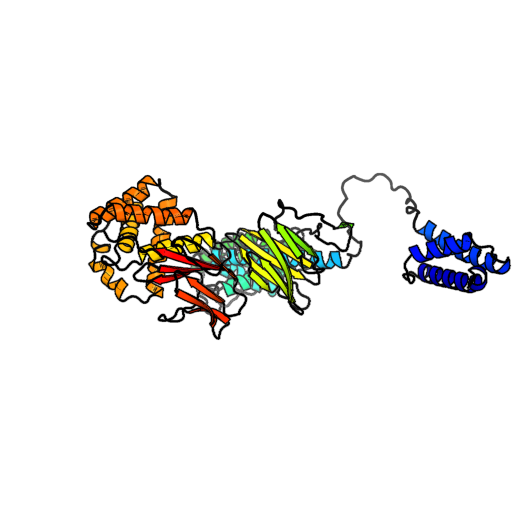G A O 1
ATOM 1729 N N . THR A 1 222 ? -15.861 -4.548 -33.913 1.00 89.56 222 THR A N 1
ATOM 1730 C CA . THR A 1 222 ? -15.812 -3.116 -33.577 1.00 89.56 222 THR A CA 1
ATOM 1731 C C . THR A 1 222 ? -15.331 -2.905 -32.144 1.00 89.56 222 THR A C 1
ATOM 1733 O O . THR A 1 222 ? -14.448 -2.086 -31.911 1.00 89.56 222 THR A O 1
ATOM 1736 N N . GLN A 1 223 ? -15.838 -3.696 -31.192 1.00 91.44 223 GLN A N 1
ATOM 1737 C CA . GLN A 1 223 ? -15.410 -3.613 -29.792 1.00 91.44 223 GLN A CA 1
ATOM 1738 C C . GLN A 1 223 ? -13.928 -3.961 -29.619 1.00 91.44 223 GLN A C 1
ATOM 1740 O O . GLN A 1 223 ? -13.234 -3.277 -28.868 1.00 91.44 223 GLN A O 1
ATOM 1745 N N . ILE A 1 224 ? -13.440 -4.986 -30.326 1.00 93.25 224 ILE A N 1
ATOM 1746 C CA . ILE A 1 224 ? -12.029 -5.389 -30.334 1.00 93.25 224 ILE A CA 1
ATOM 1747 C C . ILE A 1 224 ? -11.161 -4.282 -30.928 1.00 93.25 224 ILE A C 1
ATOM 1749 O O . ILE A 1 224 ? -10.171 -3.909 -30.310 1.00 93.25 224 ILE A O 1
ATOM 1753 N N . ARG A 1 225 ? -11.534 -3.711 -32.080 1.00 95.25 225 ARG A N 1
ATOM 1754 C CA . ARG A 1 225 ? -10.791 -2.601 -32.699 1.00 95.25 225 ARG A CA 1
ATOM 1755 C C . ARG A 1 225 ? -10.671 -1.410 -31.748 1.00 95.25 225 ARG A C 1
ATOM 1757 O O . ARG A 1 225 ? -9.572 -0.896 -31.550 1.00 95.25 225 ARG A O 1
ATOM 1764 N N . ASP A 1 226 ? -11.774 -1.006 -31.123 1.00 94.38 226 ASP A N 1
ATOM 1765 C CA . ASP A 1 226 ? -11.767 0.111 -30.176 1.00 94.38 226 ASP A CA 1
ATOM 1766 C C . ASP A 1 226 ? -10.927 -0.212 -28.928 1.00 94.38 226 ASP A C 1
ATOM 1768 O O . ASP A 1 226 ? -10.216 0.650 -28.407 1.00 94.38 226 ASP A O 1
ATOM 1772 N N . ALA A 1 227 ? -10.998 -1.453 -28.435 1.00 95.75 227 ALA A N 1
ATOM 1773 C CA . ALA A 1 227 ? -10.221 -1.917 -27.290 1.00 95.75 227 ALA A CA 1
ATOM 1774 C C . ALA A 1 227 ? -8.718 -1.995 -27.592 1.00 95.75 227 ALA A C 1
ATOM 1776 O O . ALA A 1 227 ? -7.919 -1.553 -26.771 1.00 95.75 227 ALA A O 1
ATOM 1777 N N . LEU A 1 228 ? -8.334 -2.479 -28.775 1.00 97.00 228 LEU A N 1
ATOM 1778 C CA . LEU A 1 228 ? -6.956 -2.475 -29.267 1.00 97.00 228 LEU A CA 1
ATOM 1779 C C . LEU A 1 228 ? -6.405 -1.055 -29.373 1.00 97.00 228 LEU A C 1
ATOM 1781 O O . LEU A 1 228 ? -5.308 -0.797 -28.887 1.00 97.00 228 LEU A O 1
ATOM 1785 N N . GLY A 1 229 ? -7.175 -0.129 -29.953 1.00 96.19 229 GLY A N 1
ATOM 1786 C CA . GLY A 1 229 ? -6.781 1.276 -30.059 1.00 96.19 229 GLY A CA 1
ATOM 1787 C C . GLY A 1 229 ? -6.485 1.892 -28.690 1.00 96.19 229 GLY A C 1
ATOM 1788 O O . GLY A 1 229 ? -5.397 2.427 -28.481 1.00 96.19 229 GLY A O 1
ATOM 1789 N N . ARG A 1 230 ? -7.410 1.742 -27.729 1.00 95.69 230 ARG A N 1
ATOM 1790 C CA . ARG A 1 230 ? -7.215 2.224 -26.349 1.00 95.69 230 ARG A CA 1
ATOM 1791 C C . ARG A 1 230 ? -6.049 1.528 -25.647 1.00 95.69 230 ARG A C 1
ATOM 1793 O O . ARG A 1 230 ? -5.244 2.192 -25.002 1.00 95.69 230 ARG A O 1
ATOM 1800 N N . GLY A 1 231 ? -5.960 0.204 -25.763 1.00 96.88 231 GLY A N 1
ATOM 1801 C CA . GLY A 1 231 ? -4.924 -0.596 -25.117 1.00 96.88 231 GLY A CA 1
ATOM 1802 C C . GLY A 1 231 ? -3.526 -0.233 -25.610 1.00 96.88 231 GLY A C 1
ATOM 1803 O O . GLY A 1 231 ? -2.640 0.035 -24.802 1.00 96.88 231 GLY A O 1
ATOM 1804 N N . VAL A 1 232 ? -3.341 -0.129 -26.928 1.00 97.75 232 VAL A N 1
ATOM 1805 C CA . VAL A 1 232 ? -2.072 0.299 -27.531 1.00 97.75 232 VAL A CA 1
ATOM 1806 C C . VAL A 1 232 ? -1.732 1.733 -27.168 1.00 97.75 232 VAL A C 1
ATOM 1808 O O . VAL A 1 232 ? -0.574 2.005 -26.871 1.00 97.75 232 VAL A O 1
ATOM 1811 N N . GLU A 1 233 ? -2.701 2.648 -27.149 1.00 97.12 233 GLU A N 1
ATOM 1812 C CA . GLU A 1 233 ? -2.437 4.023 -26.727 1.00 97.12 233 GLU A CA 1
ATOM 1813 C C . GLU A 1 233 ? -1.907 4.079 -25.288 1.00 97.12 233 GLU A C 1
ATOM 1815 O O . GLU A 1 233 ? -0.928 4.777 -25.028 1.00 97.12 233 GLU A O 1
ATOM 1820 N N . VAL A 1 234 ? -2.490 3.298 -24.374 1.00 97.12 234 VAL A N 1
ATOM 1821 C CA . VAL A 1 234 ? -1.995 3.178 -22.996 1.00 97.12 234 VAL A CA 1
ATOM 1822 C C . VAL A 1 234 ? -0.568 2.626 -22.970 1.00 97.12 234 VAL A C 1
ATOM 1824 O O . VAL A 1 234 ? 0.292 3.255 -22.367 1.00 97.12 234 VAL A O 1
ATOM 1827 N N . ILE A 1 235 ? -0.273 1.522 -23.667 1.00 97.06 235 ILE A N 1
ATOM 1828 C CA . ILE A 1 235 ? 1.087 0.945 -23.691 1.00 97.06 235 ILE A CA 1
ATOM 1829 C C . ILE A 1 235 ? 2.112 1.908 -24.308 1.00 97.06 235 ILE A C 1
ATOM 1831 O O . ILE A 1 235 ? 3.213 2.061 -23.788 1.00 97.06 235 ILE A O 1
ATOM 1835 N N . VAL A 1 236 ? 1.758 2.618 -25.381 1.00 96.44 236 VAL A N 1
ATOM 1836 C CA . VAL A 1 236 ? 2.629 3.630 -26.000 1.00 96.44 236 VAL A CA 1
ATOM 1837 C C . VAL A 1 236 ? 2.943 4.771 -25.031 1.00 96.44 236 VAL A C 1
ATOM 1839 O O . VAL A 1 236 ? 4.067 5.273 -25.038 1.00 96.44 236 VAL A O 1
ATOM 1842 N N . ARG A 1 237 ? 1.990 5.170 -24.178 1.00 96.38 237 ARG A N 1
ATOM 1843 C CA . ARG A 1 237 ? 2.228 6.183 -23.136 1.00 96.38 237 ARG A CA 1
ATOM 1844 C C . ARG A 1 237 ? 3.163 5.707 -22.027 1.00 96.38 237 ARG A C 1
ATOM 1846 O O . ARG A 1 237 ? 3.652 6.544 -21.284 1.00 96.38 237 ARG A O 1
ATOM 1853 N N . LEU A 1 238 ? 3.413 4.404 -21.917 1.00 95.25 238 LEU A N 1
ATOM 1854 C CA . LEU A 1 238 ? 4.381 3.834 -20.979 1.00 95.25 238 LEU A CA 1
ATOM 1855 C C . LEU A 1 238 ? 5.772 3.653 -21.598 1.00 95.25 238 LEU A C 1
ATOM 1857 O O . LEU A 1 238 ? 6.760 3.559 -20.875 1.00 95.25 238 LEU A O 1
ATOM 1861 N N . LEU A 1 239 ? 5.866 3.591 -22.929 1.00 93.88 239 LEU A N 1
ATOM 1862 C CA . LEU A 1 239 ? 7.140 3.414 -23.619 1.00 93.88 239 LEU A CA 1
ATOM 1863 C C . LEU A 1 239 ? 7.994 4.693 -23.559 1.00 93.88 239 LEU A C 1
ATOM 1865 O O . LEU A 1 239 ? 7.463 5.777 -23.804 1.00 93.88 239 LEU A O 1
ATOM 1869 N N . PRO A 1 240 ? 9.317 4.578 -23.342 1.00 92.38 240 PRO A N 1
ATOM 1870 C CA . PRO A 1 240 ? 10.240 5.710 -23.406 1.00 92.38 240 PRO A CA 1
ATOM 1871 C C . PRO A 1 240 ? 10.192 6.444 -24.750 1.00 92.38 240 PRO A C 1
ATOM 1873 O O . PRO A 1 240 ? 9.904 5.839 -25.794 1.00 92.38 240 PRO A O 1
ATOM 1876 N N . LEU A 1 241 ? 10.567 7.726 -24.755 1.00 89.88 241 LEU A N 1
ATOM 1877 C CA . LEU A 1 241 ? 10.587 8.548 -25.972 1.00 89.88 241 LEU A CA 1
ATOM 1878 C C . LEU A 1 241 ? 11.494 7.936 -27.052 1.00 89.88 241 LEU A C 1
ATOM 1880 O O . LEU A 1 241 ? 11.127 7.879 -28.226 1.00 89.88 241 LEU A O 1
ATOM 1884 N N . GLN A 1 242 ? 12.636 7.376 -26.642 1.00 87.62 242 GLN A N 1
ATOM 1885 C CA . GLN A 1 242 ? 13.590 6.696 -27.529 1.00 87.62 242 GLN A CA 1
ATOM 1886 C C . GLN A 1 242 ? 12.991 5.468 -28.238 1.00 87.62 242 GLN A C 1
ATOM 1888 O O . GLN A 1 242 ? 13.472 5.054 -29.290 1.00 87.62 242 GLN A O 1
ATOM 1893 N N . ARG A 1 243 ? 11.917 4.889 -27.690 1.00 90.56 243 ARG A N 1
ATOM 1894 C CA . ARG A 1 243 ? 11.179 3.753 -28.269 1.00 90.56 243 ARG A CA 1
ATOM 1895 C C . ARG A 1 243 ? 9.928 4.192 -29.045 1.00 90.56 243 ARG A C 1
ATOM 1897 O O . ARG A 1 243 ? 9.117 3.352 -29.441 1.00 90.56 243 ARG A O 1
ATOM 1904 N N . GLY A 1 244 ? 9.779 5.496 -29.300 1.00 88.88 244 GLY A N 1
ATOM 1905 C CA . GLY A 1 244 ? 8.645 6.094 -30.011 1.00 88.88 244 GLY A CA 1
ATOM 1906 C C . GLY A 1 244 ? 7.379 6.248 -29.162 1.00 88.88 244 GLY A C 1
ATOM 1907 O O . GLY A 1 244 ? 6.293 6.432 -29.723 1.00 88.88 244 GLY A O 1
ATOM 1908 N N . GLY A 1 245 ? 7.507 6.115 -27.839 1.00 91.81 245 GLY A N 1
ATOM 1909 C CA . GLY A 1 245 ? 6.432 6.329 -26.879 1.00 91.81 245 GLY A CA 1
ATOM 1910 C C . GLY A 1 245 ? 6.382 7.755 -26.338 1.00 91.81 245 GLY A C 1
ATOM 1911 O O . GLY A 1 245 ? 6.985 8.672 -26.895 1.00 91.81 245 GLY A O 1
ATOM 1912 N N . SER A 1 246 ? 5.632 7.936 -25.255 1.00 91.44 246 SER A N 1
ATOM 1913 C CA . SER A 1 246 ? 5.525 9.213 -24.533 1.00 91.44 246 SER A CA 1
ATOM 1914 C C . SER A 1 246 ? 5.643 9.056 -23.014 1.00 91.44 246 SER A C 1
ATOM 1916 O O . SER A 1 246 ? 5.186 9.927 -22.275 1.00 91.44 246 SER A O 1
ATOM 1918 N N . GLY A 1 247 ? 6.163 7.917 -22.561 1.00 88.94 247 GLY A N 1
ATOM 1919 C CA . GLY A 1 247 ? 6.400 7.617 -21.155 1.00 88.94 247 GLY A CA 1
ATOM 1920 C C . GLY A 1 247 ? 7.680 8.250 -20.634 1.00 88.94 247 GLY A C 1
ATOM 1921 O O . GLY A 1 247 ? 8.496 8.772 -21.394 1.00 88.94 247 GLY A O 1
ATOM 1922 N N . GLU A 1 248 ? 7.843 8.196 -19.315 1.00 88.00 248 GLU A N 1
ATOM 1923 C CA . GLU A 1 248 ?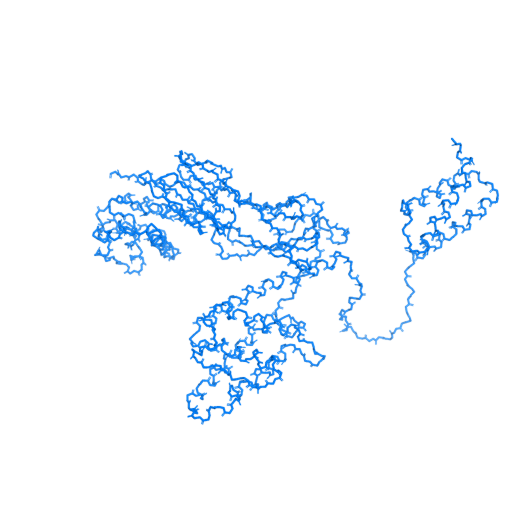 9.045 8.692 -18.650 1.00 88.00 248 GLU A CA 1
ATOM 1924 C C . GLU A 1 248 ? 10.267 7.842 -19.025 1.00 88.00 248 GLU A C 1
ATOM 1926 O O . GLU A 1 248 ? 10.200 6.610 -19.059 1.00 88.00 248 GLU A O 1
ATOM 1931 N N . ASP A 1 249 ? 11.394 8.504 -19.281 1.00 88.00 249 ASP A N 1
ATOM 1932 C CA . ASP A 1 249 ? 12.702 7.856 -19.364 1.00 88.00 249 ASP A CA 1
ATOM 1933 C C . ASP A 1 249 ? 13.231 7.527 -17.952 1.00 88.00 249 ASP A C 1
ATOM 1935 O O . ASP A 1 249 ? 12.809 8.145 -16.964 1.00 88.00 249 ASP A O 1
ATOM 1939 N N . PRO A 1 250 ? 14.192 6.590 -17.819 1.00 89.62 250 PRO A N 1
ATOM 1940 C CA . PRO A 1 250 ? 14.885 6.381 -16.557 1.00 89.62 250 PRO A CA 1
ATOM 1941 C C . PRO A 1 250 ? 15.452 7.690 -15.979 1.00 89.62 250 PRO A C 1
ATOM 1943 O O . PRO A 1 250 ? 16.047 8.482 -16.716 1.00 89.62 250 PRO A O 1
ATOM 1946 N N . PRO A 1 251 ? 15.305 7.935 -14.662 1.00 90.75 251 PRO A N 1
ATOM 1947 C CA . PRO A 1 251 ? 15.691 9.206 -14.064 1.00 90.75 251 PRO A CA 1
ATOM 1948 C C . PRO A 1 251 ? 17.204 9.439 -14.132 1.00 90.75 251 PRO A C 1
ATOM 1950 O O . PRO A 1 251 ? 18.012 8.550 -13.862 1.00 90.75 251 PRO A O 1
ATOM 1953 N N . ALA A 1 252 ? 17.605 10.674 -14.426 1.00 88.81 252 ALA A N 1
ATOM 1954 C CA . ALA A 1 252 ? 19.011 11.058 -14.455 1.00 88.81 252 ALA A CA 1
ATOM 1955 C C . ALA A 1 252 ? 19.556 11.289 -13.032 1.00 88.81 252 ALA A C 1
ATOM 1957 O O . ALA A 1 252 ? 19.418 12.368 -12.452 1.00 88.81 252 ALA A O 1
ATOM 1958 N N . LEU A 1 253 ? 20.226 10.281 -12.469 1.00 91.44 253 LEU A N 1
ATOM 1959 C CA . LEU A 1 253 ? 20.838 10.370 -11.140 1.00 91.44 253 LEU A CA 1
ATOM 1960 C C . LEU A 1 253 ? 22.196 11.082 -11.211 1.00 91.44 253 LEU A C 1
ATOM 1962 O O . LEU A 1 253 ? 23.199 10.510 -11.635 1.00 91.44 253 LEU A O 1
ATOM 1966 N N . THR A 1 254 ? 22.239 12.345 -10.787 1.00 86.31 254 THR A N 1
ATOM 1967 C CA . THR A 1 254 ? 23.446 13.194 -10.897 1.00 86.31 254 THR A CA 1
ATOM 1968 C C . THR A 1 254 ? 24.071 13.565 -9.554 1.00 86.31 254 THR A C 1
ATOM 1970 O O . THR A 1 254 ? 25.232 13.975 -9.505 1.00 86.31 254 THR A O 1
ATOM 1973 N N . ARG A 1 255 ? 23.320 13.417 -8.459 1.00 91.44 255 ARG A N 1
ATOM 1974 C CA . ARG A 1 255 ? 23.690 13.856 -7.111 1.00 91.44 255 ARG A CA 1
ATOM 1975 C C . ARG A 1 255 ? 23.650 12.681 -6.142 1.00 91.44 255 ARG A C 1
ATOM 1977 O O . ARG A 1 255 ? 22.619 12.040 -5.986 1.00 91.44 255 ARG A O 1
ATOM 1984 N N . VAL A 1 256 ? 24.779 12.413 -5.491 1.00 94.12 256 VAL A N 1
ATOM 1985 C CA . VAL A 1 256 ? 24.974 11.268 -4.598 1.00 94.12 256 VAL A CA 1
ATOM 1986 C C . VAL A 1 256 ? 25.546 11.742 -3.265 1.00 94.12 256 VAL A C 1
ATOM 1988 O O . VAL A 1 256 ? 26.600 12.391 -3.209 1.00 94.12 256 VAL A O 1
ATOM 1991 N N . LEU A 1 257 ? 24.871 11.399 -2.170 1.00 93.94 257 LEU A N 1
ATOM 1992 C CA . LEU A 1 257 ? 25.415 11.572 -0.829 1.00 93.94 257 LEU A CA 1
ATOM 1993 C C . LEU A 1 257 ? 26.595 10.626 -0.626 1.00 93.94 257 LEU A C 1
ATOM 1995 O O . LEU A 1 257 ? 26.534 9.442 -0.954 1.00 93.94 257 LEU A O 1
ATOM 1999 N N . PHE A 1 258 ? 27.681 11.167 -0.076 1.00 91.81 258 PHE A N 1
ATOM 2000 C CA . PHE A 1 258 ? 28.933 10.438 0.157 1.00 91.81 258 PHE A CA 1
ATOM 2001 C C . PHE A 1 258 ? 29.596 9.894 -1.127 1.00 91.81 258 PHE A C 1
ATOM 2003 O O . PHE A 1 258 ? 30.379 8.943 -1.068 1.00 91.81 258 PHE A O 1
ATOM 2010 N N . ALA A 1 259 ? 29.331 10.527 -2.281 1.00 90.75 259 ALA A N 1
ATOM 2011 C CA . ALA A 1 259 ? 29.875 10.149 -3.590 1.00 90.75 259 ALA A CA 1
ATOM 2012 C C . ALA A 1 259 ? 31.397 9.944 -3.588 1.00 90.75 259 ALA A C 1
ATOM 2014 O O . ALA A 1 259 ? 32.158 10.719 -2.978 1.00 90.75 259 ALA A O 1
ATOM 2015 N N . ARG A 1 260 ? 31.848 8.935 -4.343 1.00 88.31 260 ARG A N 1
ATOM 2016 C CA . ARG A 1 260 ? 33.272 8.724 -4.625 1.00 88.31 260 ARG A CA 1
ATOM 2017 C C . ARG A 1 260 ? 33.759 9.757 -5.636 1.00 88.31 260 ARG A C 1
ATOM 2019 O O . ARG A 1 260 ? 34.839 10.311 -5.433 1.00 88.31 260 ARG A O 1
ATOM 2026 N N . ASN A 1 261 ? 32.969 10.038 -6.673 1.00 87.88 261 ASN A N 1
ATOM 2027 C CA . ASN A 1 261 ? 33.299 11.058 -7.661 1.00 87.88 261 ASN A CA 1
ATOM 2028 C C . ASN A 1 261 ? 32.956 12.462 -7.119 1.00 87.88 261 ASN A C 1
ATOM 2030 O O . ASN A 1 261 ? 31.791 12.734 -6.811 1.00 87.88 261 ASN A O 1
ATOM 2034 N N . PRO A 1 262 ? 33.928 13.389 -7.015 1.00 87.56 262 PRO A N 1
ATOM 2035 C CA . PRO A 1 262 ? 33.656 14.755 -6.572 1.00 87.56 262 PRO A CA 1
ATOM 2036 C C . PRO A 1 262 ? 32.620 15.488 -7.433 1.00 87.56 262 PRO A C 1
ATOM 2038 O O . PRO A 1 262 ? 31.878 16.307 -6.898 1.00 87.56 262 PRO A O 1
ATOM 2041 N N . ALA A 1 263 ? 32.528 15.173 -8.730 1.00 87.75 263 ALA A N 1
ATOM 2042 C CA . ALA A 1 263 ? 31.594 15.821 -9.651 1.00 87.75 263 ALA A CA 1
ATOM 2043 C C . ALA A 1 263 ? 30.118 15.501 -9.349 1.00 87.75 263 ALA A C 1
ATOM 2045 O O . ALA A 1 263 ? 29.249 16.321 -9.631 1.00 87.75 263 ALA A O 1
ATOM 2046 N N . ARG A 1 264 ? 29.832 14.340 -8.740 1.00 89.25 264 ARG A N 1
ATOM 2047 C CA . ARG A 1 264 ? 28.467 13.899 -8.393 1.00 89.25 264 ARG A CA 1
ATOM 2048 C C . ARG A 1 264 ? 28.106 14.116 -6.929 1.00 89.25 264 ARG A C 1
ATOM 2050 O O . ARG A 1 264 ? 27.019 13.748 -6.494 1.00 89.25 264 ARG A O 1
ATOM 2057 N N . ARG A 1 265 ? 29.006 14.689 -6.131 1.00 91.81 265 ARG A N 1
ATOM 2058 C CA . ARG A 1 265 ? 28.797 14.814 -4.689 1.00 91.81 265 ARG A CA 1
ATOM 2059 C C . ARG A 1 265 ? 27.641 15.764 -4.373 1.00 91.81 265 ARG A C 1
ATOM 2061 O O . ARG A 1 265 ? 27.600 16.896 -4.855 1.00 91.81 265 ARG A O 1
ATOM 2068 N N . ALA A 1 266 ? 26.742 15.302 -3.512 1.00 91.88 266 ALA A N 1
ATOM 2069 C CA . ALA A 1 266 ? 25.781 16.130 -2.796 1.00 91.88 266 ALA A CA 1
ATOM 2070 C C . ALA A 1 266 ? 26.264 16.362 -1.357 1.00 91.88 266 ALA A C 1
ATOM 2072 O O . ALA A 1 266 ? 26.824 15.459 -0.730 1.00 91.88 266 ALA A O 1
ATOM 2073 N N . SER A 1 267 ? 26.079 17.581 -0.846 1.00 88.38 267 SER A N 1
ATOM 2074 C CA . SER A 1 267 ? 26.439 17.958 0.529 1.00 88.38 267 SER A CA 1
ATOM 2075 C C . SER A 1 267 ? 25.320 17.698 1.538 1.00 88.38 267 SER A C 1
ATOM 2077 O O . SER A 1 267 ? 25.603 17.533 2.719 1.00 88.38 267 SER A O 1
ATOM 2079 N N . ALA A 1 268 ? 24.071 17.675 1.075 1.00 91.38 268 ALA A N 1
ATOM 2080 C CA . ALA A 1 268 ? 22.870 17.445 1.867 1.00 91.38 268 ALA A CA 1
ATOM 2081 C C . ALA A 1 268 ? 21.781 16.809 0.979 1.00 91.38 268 ALA A C 1
ATOM 2083 O O . ALA A 1 268 ? 21.897 16.891 -0.251 1.00 91.38 268 ALA A O 1
ATOM 2084 N N . PRO A 1 269 ? 20.764 16.157 1.568 1.00 93.00 269 PRO A N 1
ATOM 2085 C CA . PRO A 1 269 ? 19.568 15.734 0.845 1.00 93.00 269 PRO A CA 1
ATOM 2086 C C . PRO A 1 269 ? 18.874 16.909 0.168 1.00 93.00 269 PRO A C 1
ATOM 2088 O O . PRO A 1 269 ? 18.898 18.030 0.675 1.00 93.00 269 PRO A O 1
ATOM 2091 N N . ASP A 1 270 ? 18.217 16.624 -0.950 1.00 91.56 270 ASP A N 1
ATOM 2092 C CA . ASP A 1 270 ? 17.272 17.543 -1.569 1.00 91.56 270 ASP A CA 1
ATOM 2093 C C . ASP A 1 270 ? 15.850 17.154 -1.147 1.00 91.56 270 ASP A C 1
ATOM 2095 O O . ASP A 1 270 ? 15.300 16.160 -1.625 1.00 91.56 270 ASP A O 1
ATOM 2099 N N . ASP A 1 271 ? 15.267 17.922 -0.228 1.00 89.62 271 ASP A N 1
ATOM 2100 C CA . ASP A 1 271 ? 13.904 17.692 0.265 1.00 89.62 271 ASP A CA 1
ATOM 2101 C C . ASP A 1 271 ? 12.823 18.026 -0.776 1.00 89.62 271 ASP A C 1
ATOM 2103 O O . ASP A 1 271 ? 11.675 17.615 -0.607 1.00 89.62 271 ASP A O 1
ATOM 2107 N N . ALA A 1 272 ? 13.160 18.739 -1.859 1.00 90.12 272 ALA A N 1
ATOM 2108 C CA . ALA A 1 272 ? 12.233 18.974 -2.968 1.00 90.12 272 ALA A CA 1
ATOM 2109 C C . ALA A 1 272 ? 12.162 17.778 -3.935 1.00 90.12 272 ALA A C 1
ATOM 2111 O O . ALA A 1 272 ? 11.191 17.639 -4.679 1.00 90.12 272 ALA A O 1
ATOM 2112 N N . SER A 1 273 ? 13.177 16.911 -3.923 1.00 91.75 273 SER A N 1
ATOM 2113 C CA . SER A 1 273 ? 13.241 15.705 -4.744 1.00 91.75 273 SER A CA 1
ATOM 2114 C C . SER A 1 273 ? 12.606 14.517 -4.024 1.00 91.75 273 SER A C 1
ATOM 2116 O O . SER A 1 273 ? 12.872 14.281 -2.847 1.00 91.75 273 SER A O 1
ATOM 2118 N N . ASN A 1 274 ? 11.839 13.705 -4.759 1.00 93.19 274 ASN A N 1
ATOM 2119 C CA . ASN A 1 274 ? 11.358 12.394 -4.300 1.00 93.19 274 ASN A CA 1
ATOM 2120 C C . ASN A 1 274 ? 12.402 11.285 -4.442 1.00 93.19 274 ASN A C 1
ATOM 2122 O O . ASN A 1 274 ? 12.118 10.150 -4.086 1.00 93.19 274 ASN A O 1
ATOM 2126 N N . GLN A 1 275 ? 13.605 11.609 -4.918 1.00 95.62 275 GLN A N 1
ATOM 2127 C CA . GLN A 1 275 ? 14.708 10.673 -5.077 1.00 95.62 275 GLN A CA 1
ATOM 2128 C C . GLN A 1 275 ? 15.926 11.113 -4.269 1.00 95.62 275 GLN A C 1
ATOM 2130 O O . GLN A 1 275 ? 16.343 12.274 -4.333 1.00 95.62 275 GLN A O 1
ATOM 2135 N N . LEU A 1 276 ? 16.539 10.159 -3.573 1.00 96.19 276 LEU A N 1
ATOM 2136 C CA . LEU A 1 276 ? 17.773 10.341 -2.824 1.00 96.19 276 LEU A CA 1
ATOM 2137 C C . LEU A 1 276 ? 18.740 9.193 -3.119 1.00 96.19 276 LEU A C 1
ATOM 2139 O O . LEU A 1 276 ? 18.415 8.029 -2.908 1.00 96.19 276 LEU A O 1
ATOM 2143 N N . VAL A 1 277 ? 19.956 9.516 -3.563 1.00 96.75 277 VAL A N 1
ATOM 2144 C CA . VAL A 1 277 ? 21.003 8.514 -3.797 1.00 96.75 277 VAL A CA 1
ATOM 2145 C C . VAL A 1 277 ? 22.088 8.624 -2.739 1.00 96.75 277 VAL A C 1
ATOM 2147 O O . VAL A 1 277 ? 22.620 9.705 -2.482 1.00 96.75 277 VAL A O 1
ATOM 2150 N N . VAL A 1 278 ? 22.451 7.489 -2.155 1.00 96.25 278 VAL A N 1
ATOM 2151 C CA . VAL A 1 278 ? 23.424 7.377 -1.070 1.00 96.25 278 VAL A CA 1
ATOM 2152 C C . VAL A 1 278 ? 24.467 6.329 -1.425 1.00 96.25 278 VAL A C 1
ATOM 2154 O O . VAL A 1 278 ? 24.134 5.216 -1.830 1.00 96.25 278 VAL A O 1
ATOM 2157 N N . ARG A 1 279 ? 25.745 6.658 -1.230 1.00 94.94 279 ARG A N 1
ATOM 2158 C CA . ARG A 1 279 ? 26.814 5.660 -1.213 1.00 94.94 279 ARG A CA 1
ATOM 2159 C C . ARG A 1 279 ? 26.970 5.074 0.192 1.00 94.94 279 ARG A C 1
ATOM 2161 O O . ARG A 1 279 ? 27.246 5.790 1.154 1.00 94.94 279 ARG A O 1
ATOM 2168 N N . LEU A 1 280 ? 26.868 3.757 0.294 1.00 93.38 280 LEU A N 1
ATOM 2169 C CA . LEU A 1 280 ? 26.998 2.973 1.516 1.00 93.38 280 LEU A CA 1
ATOM 2170 C C . LEU A 1 280 ? 28.481 2.725 1.848 1.00 93.38 280 LEU A C 1
ATOM 2172 O O . LEU A 1 280 ? 29.040 1.674 1.553 1.00 93.38 280 LEU A O 1
ATOM 2176 N N . ALA A 1 281 ? 29.144 3.711 2.459 1.00 87.94 281 ALA A N 1
ATOM 2177 C CA . ALA A 1 281 ? 30.542 3.594 2.910 1.00 87.94 281 ALA A CA 1
ATOM 2178 C C . ALA A 1 281 ? 30.694 3.162 4.387 1.00 87.94 281 ALA A C 1
ATOM 2180 O O . ALA A 1 281 ? 31.807 3.009 4.884 1.00 87.94 281 ALA A O 1
ATOM 2181 N N . GLY A 1 282 ? 29.578 2.999 5.095 1.00 90.12 282 GLY A N 1
ATOM 2182 C CA . GLY A 1 282 ? 29.498 2.709 6.525 1.00 90.12 282 GLY A CA 1
ATOM 2183 C C . GLY A 1 282 ? 28.065 2.899 7.018 1.00 90.12 282 GLY A C 1
ATOM 2184 O O . GLY A 1 282 ? 27.181 3.228 6.223 1.00 90.12 282 GLY A O 1
ATOM 2185 N N . ALA A 1 283 ? 27.828 2.690 8.314 1.00 93.50 283 ALA A N 1
ATOM 2186 C CA . ALA A 1 283 ? 26.551 3.073 8.903 1.00 93.50 283 ALA A CA 1
ATOM 2187 C C . ALA A 1 283 ? 26.366 4.595 8.810 1.00 93.50 283 ALA A C 1
ATOM 2189 O O . ALA A 1 283 ? 27.328 5.349 8.967 1.00 93.50 283 ALA A O 1
ATOM 2190 N N . GLY A 1 284 ? 25.143 5.035 8.549 1.00 94.00 284 GLY A N 1
ATOM 2191 C CA . GLY A 1 284 ? 24.813 6.446 8.422 1.00 94.00 284 GLY A CA 1
ATOM 2192 C C . GLY A 1 284 ? 23.333 6.687 8.651 1.00 94.00 284 GLY A C 1
ATOM 2193 O O . GLY A 1 284 ? 22.533 5.753 8.664 1.00 94.00 284 GLY A O 1
ATOM 2194 N N . GLU A 1 285 ? 22.991 7.949 8.857 1.00 95.19 285 GLU A N 1
ATOM 2195 C CA . GLU A 1 285 ? 21.621 8.406 9.036 1.00 95.19 285 GLU A CA 1
ATOM 2196 C C . GLU A 1 285 ? 21.456 9.754 8.355 1.00 95.19 285 GLU A C 1
ATOM 2198 O O . GLU A 1 285 ? 22.395 10.554 8.274 1.00 95.19 285 GLU A O 1
ATOM 2203 N N . VAL A 1 286 ? 20.253 9.992 7.851 1.00 94.81 286 VAL A N 1
ATOM 2204 C CA . VAL A 1 286 ? 19.869 11.256 7.258 1.00 94.81 286 VAL A CA 1
ATOM 2205 C C . VAL A 1 286 ? 18.403 11.555 7.540 1.00 94.81 286 VAL A C 1
ATOM 2207 O O . VAL A 1 286 ? 17.583 10.645 7.628 1.00 94.81 286 VAL A O 1
ATOM 2210 N N . VAL A 1 287 ? 18.071 12.838 7.658 1.00 94.38 287 VAL A N 1
ATOM 2211 C CA . VAL A 1 287 ? 16.680 13.294 7.646 1.00 94.38 287 VAL A CA 1
ATOM 2212 C C . VAL A 1 287 ? 16.364 13.766 6.234 1.00 94.38 287 VAL A C 1
ATOM 2214 O O . VAL A 1 287 ? 17.059 14.638 5.720 1.00 94.38 287 VAL A O 1
ATOM 2217 N N . TRP A 1 288 ? 15.350 13.177 5.608 1.00 93.81 288 TRP A N 1
ATOM 2218 C CA . TRP A 1 288 ? 14.921 13.514 4.252 1.00 93.81 288 TRP A CA 1
ATOM 2219 C C . TRP A 1 288 ? 13.397 13.544 4.179 1.00 93.81 288 TRP A C 1
ATOM 2221 O O . TRP A 1 288 ? 12.729 12.601 4.609 1.00 93.81 288 TRP A O 1
ATOM 2231 N N . GLN A 1 289 ? 12.839 14.656 3.701 1.00 90.88 289 GLN A N 1
ATOM 2232 C CA . GLN A 1 289 ? 11.400 14.944 3.705 1.00 90.88 289 GLN A CA 1
ATOM 2233 C C . GLN A 1 289 ? 10.727 14.692 5.073 1.00 90.88 289 GLN A C 1
ATOM 2235 O O . GLN A 1 289 ? 9.625 14.146 5.165 1.00 90.88 289 GLN A O 1
ATOM 2240 N N . GLY A 1 290 ? 11.420 15.050 6.159 1.00 87.56 290 GLY A N 1
ATOM 2241 C CA . GLY A 1 290 ? 10.954 14.851 7.536 1.00 87.56 290 GLY A CA 1
ATOM 2242 C C . GLY A 1 290 ? 11.027 13.408 8.054 1.00 87.56 290 GLY A C 1
ATOM 2243 O O . GLY A 1 290 ? 10.642 13.164 9.194 1.00 87.56 290 GLY A O 1
ATOM 2244 N N . GLN A 1 291 ? 11.532 12.456 7.263 1.00 88.31 291 GLN A N 1
ATOM 2245 C CA . GLN A 1 291 ? 11.743 11.067 7.679 1.00 88.31 291 GLN A CA 1
ATOM 2246 C C . GLN A 1 291 ? 13.200 10.857 8.103 1.00 88.31 291 GLN A C 1
ATOM 2248 O O . GLN A 1 291 ? 14.112 11.188 7.347 1.00 88.31 291 GLN A O 1
ATOM 2253 N N . SER A 1 292 ? 13.429 10.279 9.287 1.00 91.31 292 SER A N 1
ATOM 2254 C CA . SER A 1 292 ? 14.748 9.744 9.653 1.00 91.31 292 SER A CA 1
ATOM 2255 C C . SER A 1 292 ? 14.953 8.403 8.944 1.00 91.31 292 SER A C 1
ATOM 2257 O O . SER A 1 292 ? 14.173 7.459 9.112 1.00 91.31 292 SER A O 1
ATOM 2259 N N . ILE A 1 293 ? 15.990 8.351 8.109 1.00 94.69 293 ILE A N 1
ATOM 2260 C CA . ILE A 1 293 ? 16.384 7.186 7.327 1.00 94.69 293 ILE A CA 1
ATOM 2261 C C . ILE A 1 293 ? 17.830 6.853 7.670 1.00 94.69 293 ILE A C 1
ATOM 2263 O O . ILE A 1 293 ? 18.761 7.589 7.340 1.00 94.69 293 ILE A O 1
ATOM 2267 N N . GLY A 1 294 ? 18.014 5.712 8.320 1.00 94.81 294 GLY A N 1
ATOM 2268 C CA . GLY A 1 294 ? 19.312 5.128 8.616 1.00 94.81 294 GLY A CA 1
ATOM 2269 C C . GLY A 1 294 ? 19.662 3.988 7.670 1.00 94.81 294 GLY A C 1
ATOM 2270 O O . GLY A 1 294 ? 18.798 3.349 7.076 1.00 94.81 294 GLY A O 1
ATOM 2271 N N . TRP A 1 295 ? 20.941 3.665 7.574 1.00 95.44 295 TRP A N 1
ATOM 2272 C CA . TRP A 1 295 ? 21.420 2.421 6.982 1.00 95.44 295 TRP A CA 1
ATOM 2273 C C . TRP A 1 295 ? 22.582 1.886 7.807 1.00 95.44 295 TRP A C 1
ATOM 2275 O O . TRP A 1 295 ? 23.397 2.641 8.340 1.00 95.44 295 TRP A O 1
ATOM 2285 N N . ARG A 1 296 ? 22.673 0.564 7.932 1.00 94.62 296 ARG A N 1
ATOM 2286 C CA . ARG A 1 296 ? 23.750 -0.089 8.684 1.00 94.62 296 ARG A CA 1
ATOM 2287 C C . ARG A 1 296 ? 24.127 -1.438 8.078 1.00 94.62 296 ARG A C 1
ATOM 2289 O O . ARG A 1 296 ? 23.245 -2.130 7.564 1.00 94.62 296 ARG A O 1
ATOM 2296 N N . PRO A 1 297 ? 25.407 -1.836 8.157 1.00 92.81 297 PRO A N 1
ATOM 2297 C CA . PRO A 1 297 ? 25.818 -3.173 7.759 1.00 92.81 297 PRO A CA 1
ATOM 2298 C C . PRO A 1 297 ? 25.294 -4.211 8.764 1.00 92.81 297 PRO A C 1
ATOM 2300 O O . PRO A 1 297 ? 25.343 -4.000 9.977 1.00 92.81 297 PRO A O 1
ATOM 2303 N N . ALA A 1 298 ? 24.818 -5.343 8.254 1.00 87.25 298 ALA A N 1
ATOM 2304 C CA . ALA A 1 298 ? 24.355 -6.505 9.005 1.00 87.25 298 ALA A CA 1
ATOM 2305 C C . ALA A 1 298 ? 25.044 -7.760 8.440 1.00 87.25 298 ALA A C 1
ATOM 2307 O O . ALA A 1 298 ? 24.544 -8.449 7.553 1.00 87.25 298 ALA A O 1
ATOM 2308 N N . GLY A 1 299 ? 26.270 -8.024 8.900 1.00 84.44 299 GLY A N 1
ATOM 2309 C CA . GLY A 1 299 ? 27.104 -9.083 8.331 1.00 84.44 299 GLY A CA 1
ATOM 2310 C C . GLY A 1 299 ? 27.499 -8.773 6.884 1.00 84.44 299 GLY A C 1
ATOM 2311 O O . GLY A 1 299 ? 28.258 -7.840 6.638 1.00 84.44 299 GLY A O 1
ATOM 2312 N N . ARG A 1 300 ? 27.007 -9.571 5.927 1.00 80.75 300 ARG A N 1
ATOM 2313 C CA . ARG A 1 300 ? 27.230 -9.354 4.483 1.00 80.75 300 ARG A CA 1
ATOM 2314 C C . ARG A 1 300 ? 26.126 -8.534 3.816 1.00 80.75 300 ARG A C 1
ATOM 2316 O O . ARG A 1 300 ? 26.253 -8.228 2.629 1.00 80.75 300 ARG A O 1
ATOM 2323 N N . GLU A 1 301 ? 25.073 -8.203 4.549 1.00 87.94 301 GLU A N 1
ATOM 2324 C CA . GLU A 1 301 ? 23.893 -7.503 4.053 1.00 87.94 301 GLU A CA 1
ATOM 2325 C C . GLU A 1 301 ? 23.851 -6.068 4.576 1.00 87.94 301 GLU A C 1
ATOM 2327 O O . GLU A 1 301 ? 24.593 -5.686 5.485 1.00 87.94 301 GLU A O 1
ATOM 2332 N N . TRP A 1 302 ? 22.977 -5.260 3.986 1.00 92.31 302 TRP A N 1
ATOM 2333 C CA . TRP A 1 302 ? 22.681 -3.917 4.461 1.00 92.31 302 TRP A CA 1
ATOM 2334 C C . TRP A 1 302 ? 21.244 -3.862 4.933 1.00 92.31 302 TRP A C 1
ATOM 2336 O O . TRP A 1 302 ? 20.353 -4.382 4.268 1.00 92.31 302 TRP A O 1
ATOM 2346 N N . HIS A 1 303 ? 21.010 -3.215 6.067 1.00 94.25 303 HIS A N 1
ATOM 2347 C CA . HIS A 1 303 ? 19.666 -2.926 6.540 1.00 94.25 303 HIS A CA 1
ATOM 2348 C C . HIS A 1 303 ? 19.386 -1.436 6.393 1.00 94.25 303 HIS A C 1
ATOM 2350 O O . HIS A 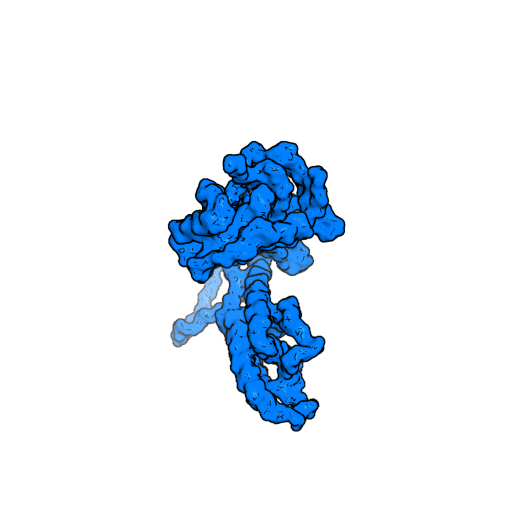1 303 ? 20.201 -0.607 6.805 1.00 94.25 303 HIS A O 1
ATOM 2356 N N . LEU A 1 304 ? 18.216 -1.118 5.854 1.00 95.31 304 LEU A N 1
ATOM 2357 C CA . LEU A 1 304 ? 17.629 0.212 5.865 1.00 95.31 304 LEU A CA 1
ATOM 2358 C C . LEU A 1 304 ? 16.802 0.369 7.141 1.00 95.31 304 LEU A C 1
ATOM 2360 O O . LEU A 1 304 ? 15.931 -0.450 7.415 1.00 95.31 304 LEU A O 1
ATOM 2364 N N . VAL A 1 305 ? 17.070 1.395 7.934 1.00 93.50 305 VAL A N 1
ATOM 2365 C CA . VAL A 1 305 ? 16.362 1.678 9.182 1.00 93.50 305 VAL A CA 1
ATOM 2366 C C . VAL A 1 305 ? 15.411 2.842 8.948 1.00 93.50 305 VAL A C 1
ATOM 2368 O O . VAL A 1 305 ? 15.865 3.947 8.672 1.00 93.50 305 VAL A O 1
ATOM 2371 N N . VAL A 1 306 ? 14.104 2.608 9.051 1.00 90.75 306 VAL A N 1
ATOM 2372 C CA . VAL A 1 306 ? 13.086 3.656 8.878 1.00 90.75 306 VAL A CA 1
ATOM 2373 C C . VAL A 1 306 ? 11.973 3.481 9.899 1.00 90.75 306 VAL A C 1
ATOM 2375 O O . VAL A 1 306 ? 11.443 2.378 10.064 1.00 90.75 306 VAL A O 1
ATOM 2378 N N . GLY A 1 307 ? 11.623 4.565 10.598 1.00 81.69 307 GLY A N 1
ATOM 2379 C CA . GLY A 1 307 ? 10.596 4.550 11.647 1.00 81.69 307 GLY A CA 1
ATOM 2380 C C . GLY A 1 307 ? 10.872 3.500 12.729 1.00 81.69 307 GLY A C 1
ATOM 2381 O O . GLY A 1 307 ? 9.972 2.731 13.073 1.00 81.69 307 GLY A O 1
ATOM 2382 N N . GLY A 1 308 ? 12.139 3.394 13.148 1.00 82.38 308 GLY A N 1
ATOM 2383 C CA . GLY A 1 308 ? 12.633 2.437 14.142 1.00 82.38 308 GLY A CA 1
ATOM 2384 C C . GLY A 1 308 ? 12.826 0.998 13.641 1.00 82.38 308 GLY A C 1
ATOM 2385 O O . GLY A 1 308 ? 13.460 0.200 14.330 1.00 82.38 308 GLY A O 1
ATOM 2386 N N . ALA A 1 309 ? 12.323 0.642 12.452 1.00 87.75 309 ALA A N 1
ATOM 2387 C CA . ALA A 1 309 ? 12.374 -0.722 11.921 1.00 87.75 309 ALA A CA 1
ATOM 2388 C C . ALA A 1 309 ? 13.508 -0.933 10.914 1.00 87.75 309 ALA A C 1
ATOM 2390 O O . ALA A 1 309 ? 13.749 -0.088 10.056 1.00 87.75 309 ALA A O 1
ATOM 2391 N N . ALA A 1 310 ? 14.189 -2.080 11.010 1.00 91.06 310 ALA A N 1
ATOM 2392 C CA . ALA A 1 310 ? 15.282 -2.463 10.121 1.00 91.06 310 ALA A CA 1
ATOM 2393 C C . ALA A 1 310 ? 14.781 -3.405 9.015 1.00 91.06 310 ALA A C 1
ATOM 2395 O O . ALA A 1 310 ? 14.405 -4.543 9.278 1.00 91.06 310 ALA A O 1
ATOM 2396 N N . TYR A 1 311 ? 14.811 -2.928 7.776 1.00 92.25 311 TYR A N 1
ATOM 2397 C CA . TYR A 1 311 ? 14.422 -3.650 6.573 1.00 92.25 311 TYR A CA 1
ATOM 2398 C C . TYR A 1 311 ? 15.671 -4.164 5.850 1.00 92.25 311 TYR A C 1
ATOM 2400 O O . TYR A 1 311 ? 16.536 -3.354 5.504 1.00 92.25 311 TYR A O 1
ATOM 2408 N N . PRO A 1 312 ? 15.793 -5.474 5.579 1.00 91.44 312 PRO A N 1
ATOM 2409 C CA . PRO A 1 312 ? 16.913 -5.985 4.803 1.00 91.44 312 PRO A CA 1
ATOM 2410 C C . PRO A 1 312 ? 16.849 -5.463 3.361 1.00 91.44 312 PRO A C 1
ATOM 2412 O O . PRO A 1 312 ? 15.821 -5.559 2.678 1.00 91.44 312 PRO A O 1
ATOM 2415 N N . LEU A 1 313 ? 17.958 -4.893 2.891 1.00 91.31 313 LEU A N 1
ATOM 2416 C CA . LEU A 1 313 ? 18.142 -4.531 1.492 1.00 91.31 313 LEU A CA 1
ATOM 2417 C C . LEU A 1 313 ? 18.452 -5.801 0.713 1.00 91.31 313 LEU A C 1
ATOM 2419 O O . LEU A 1 313 ? 19.486 -6.442 0.915 1.00 91.31 313 LEU A O 1
ATOM 2423 N N . ARG A 1 314 ? 17.530 -6.177 -0.172 1.00 83.44 314 ARG A N 1
ATOM 2424 C CA . ARG A 1 314 ? 17.676 -7.382 -0.986 1.00 83.44 314 ARG A CA 1
ATOM 2425 C C . ARG A 1 314 ? 18.869 -7.224 -1.925 1.00 83.44 314 ARG A C 1
ATOM 2427 O O . ARG A 1 314 ? 19.086 -6.153 -2.480 1.00 83.44 314 ARG A O 1
ATOM 2434 N N . ARG A 1 315 ? 19.619 -8.305 -2.126 1.00 77.50 315 ARG A N 1
ATOM 2435 C CA . ARG A 1 315 ? 20.579 -8.445 -3.228 1.00 77.50 315 ARG A CA 1
ATOM 2436 C C . ARG A 1 315 ? 20.047 -9.498 -4.189 1.00 77.50 315 ARG A C 1
ATOM 2438 O O . ARG A 1 315 ? 19.621 -10.555 -3.730 1.00 77.50 315 ARG A O 1
ATOM 2445 N N . SER A 1 316 ? 20.091 -9.227 -5.488 1.00 68.06 316 SER A N 1
ATOM 2446 C CA . SER A 1 316 ? 19.678 -10.177 -6.527 1.00 68.06 316 SER A CA 1
ATOM 2447 C C . SER A 1 316 ? 20.862 -10.495 -7.443 1.00 68.06 316 SER A C 1
ATOM 2449 O O . SER A 1 316 ? 20.856 -10.172 -8.620 1.00 68.06 316 SER A O 1
ATOM 2451 N N . GLY A 1 317 ? 21.937 -11.078 -6.897 1.00 70.06 317 GLY A N 1
ATOM 2452 C CA . GLY A 1 317 ? 23.153 -11.349 -7.681 1.00 70.06 317 GLY A CA 1
ATOM 2453 C C . GLY A 1 317 ? 23.727 -10.074 -8.315 1.00 70.06 317 GLY A C 1
ATOM 2454 O O . GLY A 1 317 ? 24.050 -9.135 -7.587 1.00 70.06 317 GLY A O 1
ATOM 2455 N N . ASP A 1 318 ? 23.822 -10.057 -9.649 1.00 64.38 318 ASP A N 1
ATOM 2456 C CA . ASP A 1 318 ? 24.252 -8.896 -10.449 1.00 64.38 318 ASP A CA 1
ATOM 2457 C C . ASP A 1 318 ? 23.117 -7.882 -10.714 1.00 64.38 318 ASP A C 1
ATOM 2459 O O . ASP A 1 318 ? 23.359 -6.781 -11.211 1.00 64.38 318 ASP A O 1
ATOM 2463 N N . GLU A 1 319 ? 21.873 -8.223 -10.372 1.00 78.75 319 GLU A N 1
ATOM 2464 C CA . GLU A 1 319 ? 20.711 -7.353 -10.521 1.00 78.75 319 GLU A CA 1
ATOM 2465 C C . GLU A 1 319 ? 20.501 -6.451 -9.299 1.00 78.75 319 GLU A C 1
ATOM 2467 O O . GLU A 1 319 ? 20.840 -6.768 -8.151 1.00 78.75 319 GLU A O 1
ATOM 2472 N N . VAL A 1 320 ? 19.869 -5.306 -9.555 1.00 86.50 320 VAL A N 1
ATOM 2473 C CA . VAL A 1 320 ? 19.478 -4.355 -8.518 1.00 86.50 320 VAL A CA 1
ATOM 2474 C C . VAL A 1 320 ? 18.382 -4.969 -7.652 1.00 86.50 320 VAL A C 1
ATOM 2476 O O . VAL A 1 320 ? 17.302 -5.300 -8.137 1.00 86.50 320 VAL A O 1
ATOM 2479 N N . GLY A 1 321 ? 18.636 -5.097 -6.353 1.00 89.00 321 GLY A N 1
ATOM 2480 C CA . GLY A 1 321 ? 17.611 -5.543 -5.418 1.00 89.00 321 GLY A CA 1
ATOM 2481 C C . GLY A 1 321 ? 16.669 -4.406 -5.038 1.00 89.00 321 GLY A C 1
ATOM 2482 O O . GLY A 1 321 ? 17.104 -3.273 -4.844 1.00 89.00 321 GLY A O 1
ATOM 2483 N N . VAL A 1 322 ? 15.378 -4.711 -4.912 1.00 92.12 322 VAL A N 1
ATOM 2484 C CA . VAL A 1 322 ? 14.338 -3.730 -4.574 1.00 92.12 322 VAL A CA 1
ATOM 2485 C C . VAL A 1 322 ? 13.666 -4.120 -3.262 1.00 92.12 322 VAL A C 1
ATOM 2487 O O . VAL A 1 322 ? 13.141 -5.228 -3.118 1.00 92.12 322 VAL A O 1
ATOM 2490 N N . THR A 1 323 ? 13.652 -3.194 -2.308 1.00 92.75 323 THR A N 1
ATOM 2491 C CA . THR A 1 323 ? 12.929 -3.313 -1.038 1.00 92.75 323 THR A CA 1
ATOM 2492 C C . THR A 1 323 ? 11.867 -2.216 -0.968 1.00 92.75 323 THR A C 1
ATOM 2494 O O . THR A 1 323 ? 12.187 -1.039 -1.092 1.00 92.75 323 THR A O 1
ATOM 2497 N N . ARG A 1 324 ? 10.598 -2.587 -0.760 1.00 91.69 324 ARG A N 1
ATOM 2498 C CA . ARG A 1 324 ? 9.485 -1.644 -0.552 1.00 91.69 324 ARG A CA 1
ATOM 2499 C C . ARG A 1 324 ? 9.193 -1.512 0.940 1.00 91.69 324 ARG A C 1
ATOM 2501 O O . ARG A 1 324 ? 9.016 -2.522 1.623 1.00 91.69 324 ARG A O 1
ATOM 2508 N N . VAL A 1 325 ? 9.152 -0.282 1.436 1.00 91.38 325 VAL A N 1
ATOM 2509 C CA . VAL A 1 325 ? 8.951 0.050 2.848 1.00 91.38 325 VAL A CA 1
ATOM 2510 C C . VAL A 1 325 ? 7.719 0.949 2.976 1.00 91.38 325 VAL A C 1
ATOM 2512 O O . VAL A 1 325 ? 7.747 2.086 2.507 1.00 91.38 325 VAL A O 1
ATOM 2515 N N . PRO A 1 326 ? 6.626 0.478 3.598 1.00 88.88 326 PRO A N 1
ATOM 2516 C CA . PRO A 1 326 ? 5.444 1.306 3.799 1.00 88.88 326 PRO A CA 1
ATOM 2517 C C . PRO A 1 326 ? 5.691 2.341 4.908 1.00 88.88 326 PRO A C 1
ATOM 2519 O O . PRO A 1 326 ? 6.173 1.992 5.988 1.00 88.88 326 PRO A O 1
ATOM 2522 N N . LEU A 1 327 ? 5.345 3.604 4.646 1.00 84.44 327 LEU A N 1
ATOM 2523 C CA . LEU A 1 327 ? 5.573 4.747 5.536 1.00 84.44 327 LEU A CA 1
ATOM 2524 C C . LEU A 1 327 ? 4.367 5.687 5.542 1.00 84.44 327 LEU A C 1
ATOM 2526 O O . LEU A 1 327 ? 4.261 6.537 4.673 1.00 84.44 327 LEU A O 1
ATOM 2530 N N . ASP A 1 328 ? 3.467 5.560 6.516 1.00 79.00 328 ASP A N 1
ATOM 2531 C CA . ASP A 1 328 ? 2.448 6.575 6.848 1.00 79.00 328 ASP A CA 1
ATOM 2532 C C . ASP A 1 328 ? 1.808 7.328 5.650 1.00 79.00 328 ASP A C 1
ATOM 2534 O O . ASP A 1 328 ? 1.855 8.552 5.564 1.00 79.00 328 ASP A O 1
ATOM 2538 N N . GLY A 1 329 ? 1.188 6.588 4.716 1.00 80.19 329 GLY A N 1
ATOM 2539 C CA . GLY A 1 329 ? 0.545 7.151 3.510 1.00 80.19 329 GLY A CA 1
ATOM 2540 C C . GLY A 1 329 ? 1.469 7.287 2.293 1.00 80.19 329 GLY A C 1
ATOM 2541 O O . GLY A 1 329 ? 1.077 7.790 1.241 1.00 80.19 329 GLY A O 1
ATOM 2542 N N . ARG A 1 330 ? 2.715 6.844 2.431 1.00 88.31 330 ARG A N 1
ATOM 2543 C CA . ARG A 1 330 ? 3.756 6.828 1.406 1.00 88.31 330 ARG A CA 1
ATOM 2544 C C . ARG A 1 330 ? 4.384 5.445 1.323 1.00 88.31 330 ARG A C 1
ATOM 2546 O O . ARG A 1 330 ? 4.224 4.598 2.208 1.00 88.31 330 ARG A O 1
ATOM 2553 N N . GLU A 1 331 ? 5.118 5.221 0.250 1.00 92.00 331 GLU A N 1
ATOM 2554 C CA . GLU A 1 331 ? 5.972 4.055 0.085 1.00 92.00 331 GLU A CA 1
ATOM 2555 C C . GLU A 1 331 ? 7.390 4.521 -0.230 1.00 92.00 331 GLU A C 1
ATOM 2557 O O . GLU A 1 331 ? 7.609 5.311 -1.146 1.00 92.00 331 GLU A O 1
ATOM 2562 N N . LEU A 1 332 ? 8.353 4.029 0.544 1.00 93.88 332 LEU A N 1
ATOM 2563 C CA . LEU A 1 332 ? 9.768 4.196 0.262 1.00 93.88 332 LEU A CA 1
ATOM 2564 C C . LEU A 1 332 ? 10.271 2.961 -0.477 1.00 93.88 332 LEU A C 1
ATOM 2566 O O . LEU A 1 332 ? 10.290 1.853 0.064 1.00 93.88 332 LEU A O 1
ATOM 2570 N N . ARG A 1 333 ? 10.710 3.157 -1.712 1.00 94.75 333 ARG A N 1
ATOM 2571 C CA . ARG A 1 333 ? 11.351 2.132 -2.529 1.00 94.75 333 ARG A CA 1
ATOM 2572 C C . ARG A 1 333 ? 12.853 2.297 -2.420 1.00 94.75 333 ARG A C 1
ATOM 2574 O O . ARG A 1 333 ? 13.392 3.370 -2.659 1.00 94.75 333 ARG A O 1
ATOM 2581 N N . ALA A 1 334 ? 13.526 1.222 -2.052 1.00 95.50 334 ALA A N 1
ATOM 2582 C CA . ALA A 1 334 ? 14.965 1.162 -1.896 1.00 95.50 334 ALA A CA 1
ATOM 2583 C C . ALA A 1 334 ? 15.547 0.229 -2.957 1.00 95.50 334 ALA A C 1
ATOM 2585 O O . ALA A 1 334 ? 15.400 -0.990 -2.862 1.00 95.50 334 ALA A O 1
ATOM 2586 N N . CYS A 1 335 ? 16.191 0.809 -3.967 1.00 95.25 335 CYS A N 1
ATOM 2587 C CA . CYS A 1 335 ? 16.932 0.096 -5.000 1.00 95.25 335 CYS A CA 1
ATOM 2588 C C . CYS A 1 335 ? 18.404 0.019 -4.589 1.00 95.25 335 CYS A C 1
ATOM 2590 O O . CYS A 1 335 ? 19.040 1.046 -4.352 1.00 95.25 335 CYS A O 1
ATOM 2592 N N . TYR A 1 336 ? 18.949 -1.188 -4.493 1.00 93.31 336 TYR A N 1
ATOM 2593 C CA . TYR A 1 336 ? 20.285 -1.437 -3.967 1.00 93.31 336 TYR A CA 1
ATOM 2594 C C . TYR A 1 336 ? 21.165 -2.164 -4.991 1.00 93.31 336 TYR A C 1
ATOM 2596 O O . TYR A 1 336 ? 20.802 -3.231 -5.487 1.00 93.31 336 TYR A O 1
ATOM 2604 N N . SER A 1 337 ? 22.332 -1.586 -5.301 1.00 90.12 337 SER A N 1
ATOM 2605 C CA . SER A 1 337 ? 23.328 -2.167 -6.209 1.00 90.12 337 SER A CA 1
ATOM 2606 C C . SER A 1 337 ? 24.752 -1.783 -5.803 1.00 90.12 337 SER A C 1
ATOM 2608 O O . SER A 1 337 ? 25.075 -0.602 -5.658 1.00 90.12 337 SER A O 1
ATOM 2610 N N . GLY A 1 338 ? 25.621 -2.781 -5.615 1.00 87.56 338 GLY A N 1
ATOM 2611 C CA . GLY A 1 338 ? 27.008 -2.576 -5.187 1.00 87.56 338 GLY A CA 1
ATOM 2612 C C . GLY A 1 338 ? 27.108 -1.797 -3.870 1.00 87.56 338 GLY A C 1
ATOM 2613 O O . GLY A 1 338 ? 26.625 -2.250 -2.832 1.00 87.56 338 GLY A O 1
ATOM 2614 N N . ASP A 1 339 ? 27.717 -0.613 -3.928 1.00 91.12 339 ASP A N 1
ATOM 2615 C CA . ASP A 1 339 ? 27.864 0.305 -2.791 1.00 91.12 339 ASP A CA 1
ATOM 2616 C C . ASP A 1 339 ? 26.838 1.450 -2.814 1.00 91.12 339 ASP A C 1
ATOM 2618 O O . ASP A 1 339 ? 27.003 2.426 -2.086 1.00 91.12 339 ASP A O 1
ATOM 2622 N N . TYR A 1 340 ? 25.809 1.390 -3.660 1.00 93.88 340 TYR A N 1
ATOM 2623 C CA . TYR A 1 340 ? 24.876 2.498 -3.867 1.00 93.88 340 TYR A CA 1
ATOM 2624 C C . TYR A 1 340 ? 23.437 2.089 -3.577 1.00 93.88 340 TYR A C 1
ATOM 2626 O O . TYR A 1 340 ? 22.981 1.001 -3.933 1.00 93.88 340 TYR A O 1
ATOM 2634 N N . LEU A 1 341 ? 22.724 3.005 -2.936 1.00 95.62 341 LEU A N 1
ATOM 2635 C CA . LEU A 1 341 ? 21.327 2.900 -2.565 1.00 95.62 341 LEU A CA 1
ATOM 2636 C C . LEU A 1 341 ? 20.582 4.090 -3.165 1.00 95.62 341 LEU A C 1
ATOM 2638 O O . LEU A 1 341 ? 20.913 5.238 -2.875 1.00 95.62 341 LEU A O 1
ATOM 2642 N N . LEU A 1 342 ? 19.577 3.809 -3.984 1.00 96.62 342 LEU A N 1
ATOM 2643 C CA . LEU A 1 342 ? 18.608 4.786 -4.457 1.00 96.62 342 LEU A CA 1
ATOM 2644 C C . LEU A 1 342 ? 17.321 4.617 -3.656 1.00 96.62 342 LEU A C 1
ATOM 2646 O O . LEU A 1 342 ? 16.747 3.532 -3.602 1.00 96.62 342 LEU A O 1
ATOM 2650 N N . LEU A 1 343 ? 16.887 5.706 -3.048 1.00 96.81 343 LEU A N 1
ATOM 2651 C CA . LEU A 1 343 ? 15.637 5.835 -2.329 1.00 96.81 343 LEU A CA 1
ATOM 2652 C C . LEU A 1 343 ? 14.667 6.646 -3.181 1.00 96.81 343 LEU A C 1
ATOM 2654 O O . LEU A 1 343 ? 15.019 7.734 -3.630 1.00 96.81 343 LEU A O 1
ATOM 2658 N N . ASP A 1 344 ? 13.466 6.124 -3.385 1.00 95.56 344 ASP A N 1
ATOM 2659 C CA . ASP A 1 344 ? 12.363 6.815 -4.047 1.00 95.56 344 ASP A CA 1
ATOM 2660 C C . ASP A 1 344 ? 11.158 6.841 -3.117 1.00 95.56 344 ASP A C 1
ATOM 2662 O O . ASP A 1 344 ? 10.758 5.800 -2.595 1.00 95.56 344 ASP A O 1
ATOM 2666 N N . LEU A 1 345 ? 10.613 8.025 -2.867 1.00 93.31 345 LEU A N 1
ATOM 2667 C CA . LEU A 1 345 ? 9.549 8.218 -1.895 1.00 93.31 345 LEU A CA 1
ATOM 2668 C C . LEU A 1 345 ? 8.269 8.677 -2.593 1.00 93.31 345 LEU A C 1
ATOM 2670 O O . LEU A 1 345 ? 8.060 9.865 -2.849 1.00 93.31 345 LEU A O 1
ATOM 2674 N N . GLU A 1 346 ? 7.388 7.720 -2.850 1.00 90.88 346 GLU A N 1
ATOM 2675 C CA . GLU A 1 346 ? 6.150 7.910 -3.601 1.00 90.88 346 GLU A CA 1
ATOM 2676 C C . GLU A 1 346 ? 4.936 7.995 -2.664 1.00 90.88 346 GLU A C 1
ATOM 2678 O O . GLU A 1 346 ? 4.960 7.510 -1.527 1.00 90.88 346 GLU A O 1
ATOM 2683 N N . SER A 1 347 ? 3.854 8.625 -3.121 1.00 84.62 347 SER A N 1
ATOM 2684 C CA . SER A 1 347 ? 2.548 8.466 -2.479 1.00 84.62 347 SER A CA 1
ATOM 2685 C C . SER A 1 347 ? 2.111 7.008 -2.605 1.00 84.62 347 SER A C 1
ATOM 2687 O O . SER A 1 347 ? 2.164 6.437 -3.688 1.00 84.62 347 SER A O 1
ATOM 2689 N N . GLY A 1 348 ? 1.712 6.394 -1.495 1.00 77.62 348 GLY A N 1
ATOM 2690 C CA . GLY A 1 348 ? 1.303 4.995 -1.471 1.00 77.62 348 GLY A CA 1
ATOM 2691 C C . GLY A 1 348 ? -0.164 4.861 -1.091 1.00 77.62 348 GLY A C 1
ATOM 2692 O O . GLY A 1 348 ? -0.691 5.671 -0.333 1.00 77.62 348 GLY A O 1
ATOM 2693 N N . ASP A 1 349 ? -0.795 3.772 -1.526 1.00 75.38 349 ASP A N 1
ATOM 2694 C CA . ASP A 1 349 ? -2.158 3.407 -1.107 1.00 75.38 349 ASP A CA 1
ATOM 2695 C C . ASP A 1 349 ? -2.208 2.821 0.320 1.00 75.38 349 ASP A C 1
ATOM 2697 O O . ASP A 1 349 ? -3.256 2.393 0.814 1.00 75.38 349 ASP A O 1
ATOM 2701 N N . HIS A 1 350 ? -1.063 2.777 1.007 1.00 81.00 350 HIS A N 1
ATOM 2702 C CA . HIS A 1 350 ? -0.954 2.222 2.348 1.00 81.00 350 HIS A CA 1
ATOM 2703 C C . HIS A 1 350 ? -1.659 3.122 3.355 1.00 81.00 350 HIS A C 1
ATOM 2705 O O . HIS A 1 350 ? -1.328 4.295 3.519 1.00 81.00 350 HIS A O 1
ATOM 2711 N N . THR A 1 351 ? -2.593 2.544 4.106 1.00 87.38 351 THR A N 1
ATOM 2712 C CA . THR A 1 351 ? -3.220 3.253 5.221 1.00 87.38 351 THR A CA 1
ATOM 2713 C C . THR A 1 351 ? -2.151 3.601 6.269 1.00 87.38 351 THR A C 1
ATOM 2715 O O . THR A 1 351 ? -1.401 2.704 6.673 1.00 87.38 351 THR A O 1
ATOM 2718 N N . PRO A 1 352 ? -2.049 4.868 6.718 1.00 90.31 352 PRO A N 1
ATOM 2719 C CA . PRO A 1 352 ? -1.083 5.253 7.739 1.00 90.31 352 PRO A CA 1
ATOM 2720 C C . PRO A 1 352 ? -1.250 4.454 9.029 1.00 90.31 352 PRO A C 1
ATOM 2722 O O . PRO A 1 352 ? -2.378 4.133 9.419 1.00 90.31 352 PRO A O 1
ATOM 2725 N N . LEU A 1 353 ? -0.150 4.172 9.733 1.00 91.69 353 LEU A N 1
ATOM 2726 C CA . LEU A 1 353 ? -0.210 3.409 10.981 1.00 91.69 353 LEU A CA 1
ATOM 2727 C C . LEU A 1 353 ? -1.036 4.155 12.036 1.00 91.69 353 LEU A C 1
ATOM 2729 O O . LEU A 1 353 ? -1.843 3.552 12.745 1.00 91.69 353 LEU A O 1
ATOM 2733 N N . SER A 1 354 ? -0.888 5.480 12.082 1.00 91.81 354 SER A N 1
ATOM 2734 C CA . SER A 1 354 ? -1.669 6.376 12.940 1.00 91.81 354 SER A CA 1
ATOM 2735 C C . SER A 1 354 ? -3.175 6.284 12.676 1.00 91.81 354 SER A C 1
ATOM 2737 O O . SER A 1 354 ? -3.973 6.299 13.618 1.00 91.81 354 SER A O 1
ATOM 2739 N N . HIS A 1 355 ? -3.570 6.134 11.408 1.00 92.75 355 HIS A N 1
ATOM 2740 C CA . HIS A 1 355 ? -4.962 5.943 11.015 1.00 92.75 355 HIS A CA 1
ATOM 2741 C C . HIS A 1 355 ? -5.460 4.543 11.380 1.00 92.75 355 HIS A C 1
ATOM 2743 O O . HIS A 1 355 ? -6.550 4.424 11.932 1.00 92.75 355 HIS A O 1
ATOM 2749 N N . LEU A 1 356 ? -4.667 3.488 11.150 1.00 94.50 356 LEU A N 1
ATOM 2750 C CA . LEU A 1 356 ? -5.026 2.120 11.551 1.00 94.50 356 LEU A CA 1
ATOM 2751 C C . LEU A 1 356 ? -5.234 2.005 13.068 1.00 94.50 356 LEU A C 1
ATOM 2753 O O . LEU A 1 356 ? -6.184 1.360 13.508 1.00 94.50 356 LEU A O 1
ATOM 2757 N N . LEU A 1 357 ? -4.397 2.664 13.874 1.00 95.50 357 LEU A N 1
ATOM 2758 C CA . LEU A 1 357 ? -4.547 2.700 15.332 1.00 95.50 357 LEU A CA 1
ATOM 2759 C C . LEU A 1 357 ? -5.822 3.416 15.770 1.00 95.50 357 LEU A C 1
ATOM 2761 O O . LEU A 1 357 ? -6.525 2.943 16.667 1.00 95.50 357 LEU A O 1
ATOM 2765 N N . ALA A 1 358 ? -6.134 4.549 15.144 1.00 94.81 358 ALA A N 1
ATOM 2766 C CA . ALA A 1 358 ? -7.340 5.298 15.453 1.00 94.81 358 ALA A CA 1
ATOM 2767 C C . ALA A 1 358 ? -8.603 4.542 14.996 1.00 94.81 358 ALA A C 1
ATOM 2769 O O . ALA A 1 358 ? -9.549 4.395 15.771 1.00 94.81 358 ALA A O 1
ATOM 2770 N N . LEU A 1 359 ? -8.585 3.960 13.792 1.00 96.00 359 LEU A N 1
ATOM 2771 C CA . LEU A 1 359 ? -9.636 3.079 13.278 1.00 96.00 359 LEU A CA 1
ATOM 2772 C C . LEU A 1 359 ? -9.850 1.881 14.206 1.00 96.00 359 LEU A C 1
ATOM 2774 O O . LEU A 1 359 ? -10.982 1.581 14.575 1.00 96.00 359 LEU A O 1
ATOM 2778 N N . GLY A 1 360 ? -8.772 1.229 14.633 1.00 96.75 360 GLY A N 1
ATOM 2779 C CA . GLY A 1 360 ? -8.820 0.133 15.591 1.00 96.75 360 GLY A CA 1
ATOM 2780 C C . GLY A 1 360 ? -9.410 0.527 16.936 1.00 96.75 360 GLY A C 1
ATOM 2781 O O . GLY A 1 360 ? -10.190 -0.236 17.500 1.00 96.75 360 GLY A O 1
ATOM 2782 N N . ALA A 1 361 ? -9.107 1.729 17.429 1.00 95.50 361 ALA A N 1
ATOM 2783 C CA . ALA A 1 361 ? -9.723 2.260 18.641 1.00 95.50 361 ALA A CA 1
ATOM 2784 C C . ALA A 1 361 ? -11.237 2.462 18.459 1.00 95.50 361 ALA A C 1
ATOM 2786 O O . ALA A 1 361 ? -12.020 2.036 19.307 1.00 95.50 361 ALA A O 1
ATOM 2787 N N . ALA A 1 362 ? -11.680 3.010 17.325 1.00 95.88 362 ALA A N 1
ATOM 2788 C CA . ALA A 1 362 ? -13.106 3.101 17.014 1.00 95.88 362 ALA A CA 1
ATOM 2789 C C . ALA A 1 362 ? -13.767 1.717 16.903 1.00 95.88 362 ALA A C 1
ATOM 2791 O O . ALA A 1 362 ? -14.854 1.511 17.444 1.00 95.88 362 ALA A O 1
ATOM 2792 N N . VAL A 1 363 ? -13.100 0.746 16.272 1.00 97.25 363 VAL A N 1
ATOM 2793 C CA . VAL A 1 363 ? -13.567 -0.646 16.199 1.00 97.25 363 VAL A CA 1
ATOM 2794 C C . VAL A 1 363 ? -13.681 -1.259 17.595 1.00 97.25 363 VAL A C 1
ATOM 2796 O O . VAL A 1 363 ? -14.718 -1.833 17.908 1.00 97.25 363 VAL A O 1
ATOM 2799 N N . ALA A 1 364 ? -12.688 -1.083 18.466 1.00 96.50 364 ALA A N 1
ATOM 2800 C CA . ALA A 1 364 ? -12.731 -1.559 19.848 1.00 96.50 364 ALA A CA 1
ATOM 2801 C C . ALA A 1 364 ? -13.909 -0.966 20.636 1.00 96.50 364 ALA A C 1
ATOM 2803 O O . ALA A 1 364 ? -14.613 -1.701 21.325 1.00 96.50 364 ALA A O 1
ATOM 2804 N N . THR A 1 365 ? -14.175 0.336 20.487 1.00 95.38 365 THR A N 1
ATOM 2805 C CA . THR A 1 365 ? -15.345 0.994 21.092 1.00 95.38 365 THR A CA 1
ATOM 2806 C C . THR A 1 365 ? -16.656 0.404 20.580 1.00 95.38 365 THR A C 1
ATOM 2808 O O . THR A 1 365 ? -17.598 0.200 21.346 1.00 95.38 365 THR A O 1
ATOM 2811 N N . VAL A 1 366 ? -16.726 0.128 19.280 1.00 95.88 366 VAL A N 1
ATOM 2812 C CA . VAL A 1 366 ? -17.918 -0.404 18.618 1.00 95.88 366 VAL A CA 1
ATOM 2813 C C . VAL A 1 366 ? -18.181 -1.872 18.974 1.00 95.88 366 VAL A C 1
ATOM 2815 O O . VAL A 1 366 ? -19.338 -2.287 19.025 1.00 95.88 366 VAL A O 1
ATOM 2818 N N . LEU A 1 367 ? -17.128 -2.635 19.262 1.00 96.00 367 LEU A N 1
ATOM 2819 C CA . LEU A 1 367 ? -17.184 -4.038 19.681 1.00 96.00 367 LEU A CA 1
ATOM 2820 C C . LEU A 1 367 ? -17.497 -4.241 21.170 1.00 96.00 367 LEU A C 1
ATOM 2822 O O . LEU A 1 367 ? -17.534 -5.379 21.634 1.00 96.00 367 LEU A O 1
ATOM 2826 N N . ASP A 1 368 ? -17.742 -3.167 21.919 1.00 93.50 368 ASP A N 1
ATOM 2827 C CA . ASP A 1 368 ? -18.242 -3.242 23.288 1.00 93.50 368 ASP A CA 1
ATOM 2828 C C . ASP A 1 368 ? -19.570 -4.014 23.336 1.00 93.50 368 ASP A C 1
ATOM 2830 O O . ASP A 1 368 ? -20.590 -3.545 22.832 1.00 93.50 368 ASP A O 1
ATOM 2834 N N . ALA A 1 369 ? -19.546 -5.204 23.940 1.00 92.94 369 ALA A N 1
ATOM 2835 C CA . ALA A 1 369 ? -20.682 -6.125 23.967 1.00 92.94 369 ALA A CA 1
ATOM 2836 C C . ALA A 1 369 ? -21.811 -5.690 24.917 1.00 92.94 369 ALA A C 1
ATOM 2838 O O . ALA A 1 369 ? -22.894 -6.276 24.879 1.00 92.94 369 ALA A O 1
ATOM 2839 N N . ARG A 1 370 ? -21.585 -4.677 25.766 1.00 90.94 370 ARG A N 1
ATOM 2840 C CA . ARG A 1 370 ? -22.617 -4.152 26.671 1.00 90.94 370 ARG A CA 1
ATOM 2841 C C . ARG A 1 370 ? -23.812 -3.613 25.890 1.00 90.94 370 ARG A C 1
ATOM 2843 O O . ARG A 1 370 ? -23.672 -3.109 24.772 1.00 90.94 370 ARG A O 1
ATOM 2850 N N . ASP A 1 371 ? -24.982 -3.729 26.514 1.00 92.19 371 ASP A N 1
ATOM 2851 C CA . ASP A 1 371 ? -26.261 -3.306 25.945 1.00 92.19 371 ASP A CA 1
ATOM 2852 C C . ASP A 1 371 ? -26.460 -3.876 24.530 1.00 92.19 371 ASP A C 1
ATOM 2854 O O . ASP A 1 371 ? -26.769 -3.146 23.589 1.00 92.19 371 ASP A O 1
ATOM 2858 N N . ASP A 1 372 ? -26.193 -5.173 24.347 1.00 93.94 372 ASP A N 1
ATOM 2859 C CA . ASP A 1 372 ? -26.338 -5.891 23.075 1.00 93.94 372 ASP A CA 1
ATOM 2860 C C . ASP A 1 372 ? -25.595 -5.215 21.909 1.00 93.94 372 ASP A C 1
ATOM 2862 O O . ASP A 1 372 ? -26.172 -4.937 20.852 1.00 93.94 372 ASP A O 1
ATOM 2866 N N . PHE A 1 373 ? -24.311 -4.900 22.096 1.00 94.69 373 PHE A N 1
ATOM 2867 C CA . PHE A 1 373 ? -23.485 -4.204 21.099 1.00 94.69 373 PHE A CA 1
ATOM 2868 C C . PHE A 1 373 ? -24.063 -2.843 20.676 1.00 94.69 373 PHE A C 1
ATOM 2870 O O . PHE A 1 373 ? -24.145 -2.519 19.483 1.00 94.69 373 PHE A O 1
ATOM 2877 N N . LEU A 1 374 ? -24.492 -2.031 21.648 1.00 95.00 374 LEU A N 1
ATOM 2878 C CA . LEU A 1 374 ? -25.165 -0.753 21.397 1.00 95.00 374 LEU A CA 1
ATOM 2879 C C . LEU A 1 374 ? -24.402 0.149 20.414 1.00 95.00 374 LEU A C 1
ATOM 2881 O O . LEU A 1 374 ? -25.005 0.681 19.484 1.00 95.00 374 LEU A O 1
ATOM 2885 N N . HIS A 1 375 ? -23.085 0.308 20.566 1.00 95.38 375 HIS A N 1
ATOM 2886 C CA . HIS A 1 375 ? -22.302 1.177 19.677 1.00 95.38 375 HIS A CA 1
ATOM 2887 C C . HIS A 1 375 ? -22.275 0.684 18.227 1.00 95.38 375 HIS A C 1
ATOM 2889 O O . HIS A 1 375 ? -22.363 1.493 17.304 1.00 95.38 375 HIS A O 1
ATOM 2895 N N . LEU A 1 376 ? -22.227 -0.629 17.996 1.00 95.56 376 LEU A N 1
ATOM 2896 C CA . LEU A 1 376 ? -22.332 -1.200 16.651 1.00 95.56 376 LEU A CA 1
ATOM 2897 C C . LEU A 1 376 ? -23.699 -0.928 16.031 1.00 95.56 376 LEU A C 1
ATOM 2899 O O . LEU A 1 376 ? -23.792 -0.589 14.847 1.00 95.56 376 LEU A O 1
ATOM 2903 N N . ARG A 1 377 ? -24.762 -1.013 16.831 1.00 95.56 377 ARG A N 1
ATOM 2904 C CA . ARG A 1 377 ? -26.124 -0.680 16.395 1.00 95.56 377 ARG A CA 1
ATOM 2905 C C . ARG A 1 377 ? -26.265 0.818 16.099 1.00 95.56 377 ARG A C 1
ATOM 2907 O O . ARG A 1 377 ? -26.841 1.163 15.067 1.00 95.56 377 ARG A O 1
ATOM 2914 N N . LEU A 1 378 ? -25.645 1.690 16.900 1.00 96.06 378 LEU A N 1
ATOM 2915 C CA . LEU A 1 378 ? -25.571 3.139 16.656 1.00 96.06 378 LEU A CA 1
ATOM 2916 C C . LEU A 1 378 ? -24.845 3.478 15.352 1.00 96.06 378 LEU A C 1
ATOM 2918 O O . LEU A 1 378 ? -25.383 4.233 14.545 1.00 96.06 378 LEU A O 1
ATOM 2922 N N . VAL A 1 379 ? -23.667 2.892 15.102 1.00 96.44 379 VAL A N 1
ATOM 2923 C CA . VAL A 1 379 ? -22.917 3.100 13.847 1.00 96.44 379 VAL A CA 1
ATOM 2924 C C . VAL A 1 379 ? -23.761 2.701 12.638 1.00 96.44 379 VAL A C 1
ATOM 2926 O O . VAL A 1 379 ? -23.833 3.442 11.655 1.00 96.44 379 VAL A O 1
ATOM 2929 N N . ARG A 1 380 ? -24.450 1.555 12.710 1.00 95.50 380 ARG A N 1
ATOM 2930 C CA . ARG A 1 380 ? -25.330 1.085 11.630 1.00 95.50 380 ARG A CA 1
ATOM 2931 C C . ARG A 1 380 ? -26.520 2.019 11.408 1.00 95.50 380 ARG A C 1
ATOM 2933 O O . ARG A 1 380 ? -26.805 2.346 10.257 1.00 95.50 380 ARG A O 1
ATOM 2940 N N . GLY A 1 381 ? -27.179 2.465 12.478 1.00 95.75 381 GLY A N 1
ATOM 2941 C CA . GLY A 1 381 ? -28.289 3.417 12.401 1.00 95.75 381 GLY A CA 1
ATOM 2942 C C . GLY A 1 381 ? -27.859 4.760 11.809 1.00 95.75 381 GLY A C 1
ATOM 2943 O O . GLY A 1 381 ? -28.472 5.239 10.858 1.00 95.75 381 GLY A O 1
ATOM 2944 N N . ALA A 1 382 ? -26.743 5.320 12.279 1.00 96.31 382 ALA A N 1
ATOM 2945 C CA . ALA A 1 382 ? -26.202 6.573 11.757 1.00 96.31 382 ALA A CA 1
ATOM 2946 C C . ALA A 1 382 ? -25.812 6.465 10.273 1.00 96.31 382 ALA A C 1
ATOM 2948 O O . ALA A 1 382 ? -26.098 7.370 9.489 1.00 96.31 382 ALA A O 1
ATOM 2949 N N . ALA A 1 383 ? -25.219 5.344 9.848 1.00 94.88 383 ALA A N 1
ATOM 2950 C CA . ALA A 1 383 ? -24.878 5.119 8.444 1.00 94.88 383 ALA A CA 1
ATOM 2951 C C . ALA A 1 383 ? -26.120 5.027 7.534 1.00 94.88 383 ALA A C 1
ATOM 2953 O O . ALA A 1 383 ? -26.072 5.525 6.405 1.00 94.88 383 ALA A O 1
ATOM 2954 N N . GLN A 1 384 ? -27.222 4.426 8.007 1.00 94.94 384 GLN A N 1
ATOM 2955 C CA . GLN A 1 384 ? -28.512 4.434 7.298 1.00 94.94 384 GLN A CA 1
ATOM 2956 C C . GLN A 1 384 ? -29.078 5.850 7.212 1.00 94.94 384 GLN A C 1
ATOM 2958 O O . GLN A 1 384 ? -29.432 6.300 6.124 1.00 94.94 384 GLN A O 1
ATOM 2963 N N . TRP A 1 385 ? -29.068 6.587 8.324 1.00 95.69 385 TRP A N 1
ATOM 2964 C CA . TRP A 1 385 ? -29.575 7.954 8.358 1.00 95.69 385 TRP A CA 1
ATOM 2965 C C . TRP A 1 385 ? -28.805 8.880 7.407 1.00 95.69 385 TRP A C 1
ATOM 2967 O O . TRP A 1 385 ? -29.414 9.613 6.638 1.00 95.69 385 TRP A O 1
ATOM 2977 N N . LEU A 1 386 ? -27.471 8.810 7.361 1.00 94.06 386 LEU A N 1
ATOM 2978 C CA . LEU A 1 386 ? -26.679 9.635 6.434 1.00 94.06 386 LEU A CA 1
ATOM 2979 C C . LEU A 1 386 ? -26.898 9.281 4.953 1.00 94.06 386 LEU A C 1
ATOM 2981 O O . LEU A 1 386 ? -26.634 10.117 4.079 1.00 94.06 386 LEU A O 1
ATOM 2985 N N . ARG A 1 387 ? -27.336 8.047 4.671 1.00 93.25 387 ARG A N 1
ATOM 2986 C CA . ARG A 1 387 ? -27.639 7.559 3.321 1.00 93.25 387 ARG A CA 1
ATOM 2987 C C . ARG A 1 387 ? -29.050 7.955 2.885 1.00 93.25 387 ARG A C 1
ATOM 2989 O O . ARG A 1 387 ? -29.199 8.528 1.813 1.00 93.25 387 ARG A O 1
ATOM 2996 N N . ASP A 1 388 ? -30.044 7.682 3.727 1.00 92.31 388 ASP A N 1
ATOM 2997 C CA . ASP A 1 388 ? -31.463 7.684 3.350 1.00 92.31 388 ASP A CA 1
ATOM 2998 C C . ASP A 1 388 ? -32.309 8.698 4.145 1.00 92.31 388 ASP A C 1
ATOM 3000 O O . ASP A 1 388 ? -33.525 8.758 3.969 1.00 92.31 388 ASP A O 1
ATOM 3004 N N . ALA A 1 389 ? -31.700 9.459 5.065 1.00 91.12 389 ALA A N 1
ATOM 3005 C CA . ALA A 1 389 ? -32.376 10.300 6.067 1.00 91.12 389 ALA A CA 1
ATOM 3006 C C . ALA A 1 389 ? -33.417 9.539 6.915 1.00 91.12 389 ALA A C 1
ATOM 3008 O O . ALA A 1 389 ? -34.332 10.128 7.494 1.00 91.12 389 ALA A O 1
ATOM 3009 N N . ARG A 1 390 ? -33.290 8.209 6.971 1.00 92.38 390 ARG A N 1
ATOM 3010 C CA . ARG A 1 390 ? -34.196 7.275 7.641 1.00 92.38 390 ARG A CA 1
ATOM 3011 C C . ARG A 1 390 ? -33.398 6.129 8.246 1.00 92.38 390 ARG A C 1
ATOM 3013 O O . ARG A 1 390 ? -32.331 5.777 7.750 1.00 92.38 390 ARG A O 1
ATOM 3020 N N . VAL A 1 391 ? -33.940 5.548 9.308 1.00 92.56 391 VAL A N 1
ATOM 3021 C CA . VAL A 1 391 ? -33.362 4.395 9.999 1.00 92.56 391 VAL A CA 1
ATOM 3022 C C . VAL A 1 391 ? -34.422 3.308 10.070 1.00 92.56 391 VAL A C 1
ATOM 3024 O O . VAL A 1 391 ? -35.528 3.550 10.553 1.00 92.56 391 VAL A O 1
ATOM 3027 N N . ASP A 1 392 ? -34.089 2.115 9.592 1.00 92.44 392 ASP A N 1
ATOM 3028 C CA . ASP A 1 392 ? -34.932 0.939 9.759 1.00 92.44 392 ASP A CA 1
ATOM 3029 C C . ASP A 1 392 ? -34.666 0.327 11.137 1.00 92.44 392 ASP A C 1
ATOM 3031 O O . ASP A 1 392 ? -33.687 -0.403 11.335 1.00 92.44 392 ASP A O 1
ATOM 3035 N N . ALA A 1 393 ? -35.548 0.642 12.091 1.00 90.94 393 ALA A N 1
ATOM 3036 C CA . ALA A 1 393 ? -35.440 0.199 13.477 1.00 90.94 393 ALA A CA 1
ATOM 3037 C C . ALA A 1 393 ? -35.261 -1.323 13.583 1.00 90.94 393 ALA A C 1
ATOM 3039 O O . ALA A 1 393 ? -34.401 -1.778 14.338 1.00 90.94 393 ALA A O 1
ATOM 3040 N N . SER A 1 394 ? -35.973 -2.111 12.765 1.00 90.06 394 SER A N 1
ATOM 3041 C CA . SER A 1 394 ? -35.926 -3.583 12.807 1.00 90.06 394 SER A CA 1
ATOM 3042 C C . SER A 1 394 ? -34.512 -4.140 12.608 1.00 90.06 394 SER A C 1
ATOM 3044 O O . SER A 1 394 ? -34.146 -5.175 13.162 1.00 90.06 394 SER A O 1
ATOM 3046 N N . THR A 1 395 ? -33.668 -3.410 11.876 1.00 90.25 395 THR A N 1
ATOM 3047 C CA . THR A 1 395 ? -32.303 -3.833 11.560 1.00 90.25 395 THR A CA 1
ATOM 3048 C C . THR A 1 395 ? -31.278 -3.477 12.633 1.00 90.25 395 THR A C 1
ATOM 3050 O O . THR A 1 395 ? -30.136 -3.939 12.524 1.00 90.25 395 THR A O 1
ATOM 3053 N N . ILE A 1 396 ? -31.652 -2.664 13.628 1.00 92.12 396 ILE A N 1
ATOM 3054 C CA . ILE A 1 396 ? -30.764 -2.148 14.683 1.00 92.12 396 ILE A CA 1
ATOM 3055 C C . ILE A 1 396 ? -31.285 -2.394 16.110 1.00 92.12 396 ILE A C 1
ATOM 3057 O O . ILE A 1 396 ? -30.593 -2.056 17.067 1.00 92.12 396 ILE A O 1
ATOM 3061 N N . MET A 1 397 ? -32.457 -3.010 16.290 1.00 92.56 397 MET A N 1
ATOM 3062 C CA . MET A 1 397 ? -32.950 -3.423 17.615 1.00 92.56 397 MET A CA 1
ATOM 3063 C C . MET A 1 397 ? -32.035 -4.473 18.284 1.00 92.56 397 MET A C 1
ATOM 3065 O O . MET A 1 397 ? -31.241 -5.110 17.582 1.00 92.56 397 MET A O 1
ATOM 3069 N N . PRO A 1 398 ? -32.126 -4.673 19.617 1.00 90.62 398 PRO A N 1
ATOM 3070 C CA . PRO A 1 398 ? -31.304 -5.644 20.351 1.00 90.62 398 PRO A CA 1
ATOM 3071 C C . PRO A 1 398 ? -31.315 -7.058 19.751 1.00 90.62 398 PRO A C 1
ATOM 3073 O O . PRO A 1 398 ? -30.258 -7.665 19.609 1.00 90.62 398 PRO A O 1
ATOM 3076 N N . ASP A 1 399 ? -32.459 -7.537 19.255 1.00 89.69 399 ASP A N 1
ATOM 3077 C CA . ASP A 1 399 ? -32.570 -8.860 18.615 1.00 89.69 399 ASP A CA 1
ATOM 3078 C C . ASP A 1 399 ? -31.627 -9.025 17.413 1.00 89.69 399 ASP A C 1
ATOM 3080 O O . ASP A 1 399 ? -31.094 -10.106 17.156 1.00 89.69 399 ASP A O 1
ATOM 3084 N N . SER A 1 400 ? -31.332 -7.930 16.703 1.00 87.12 400 SER A N 1
ATOM 3085 C CA . SER A 1 400 ? -30.392 -7.944 15.579 1.00 87.12 400 SER A CA 1
ATOM 3086 C C . SER A 1 400 ? -28.941 -8.219 15.996 1.00 87.12 400 SER A C 1
ATOM 3088 O O . SER A 1 400 ? -28.112 -8.486 15.119 1.00 87.12 400 SER A O 1
ATOM 3090 N N . ALA A 1 401 ? -28.624 -8.146 17.295 1.00 89.62 401 ALA A N 1
ATOM 3091 C CA . ALA A 1 401 ? -27.291 -8.359 17.848 1.00 89.62 401 ALA A CA 1
ATOM 3092 C C . ALA A 1 401 ? -26.999 -9.788 18.304 1.00 89.62 401 ALA A C 1
ATOM 3094 O O . ALA A 1 401 ? -25.827 -10.122 18.484 1.00 89.62 401 ALA A O 1
ATOM 3095 N N . GLN A 1 402 ? -28.007 -10.661 18.394 1.00 89.38 402 GLN A N 1
ATOM 3096 C CA . GLN A 1 402 ? -27.801 -12.071 18.758 1.00 89.38 402 GLN A CA 1
ATOM 3097 C C . GLN A 1 402 ? -26.777 -12.754 17.836 1.00 89.38 402 GLN A C 1
ATOM 3099 O O . GLN A 1 402 ? -25.930 -13.523 18.284 1.00 89.38 402 GLN A O 1
ATOM 3104 N N . LYS A 1 403 ? -26.779 -12.390 16.546 1.00 89.06 403 LYS A N 1
ATOM 3105 C CA . LYS A 1 403 ? -25.820 -12.895 15.551 1.00 89.06 403 LYS A CA 1
ATOM 3106 C C . LYS A 1 403 ? -24.368 -12.468 15.800 1.00 89.06 403 LYS A C 1
ATOM 3108 O O . LYS A 1 403 ? -23.468 -13.128 15.296 1.00 89.06 403 LYS A O 1
ATOM 3113 N N . TYR A 1 404 ? -24.126 -11.373 16.525 1.00 91.62 404 TYR A N 1
ATOM 3114 C CA . TYR A 1 404 ? -22.767 -10.912 16.832 1.00 91.62 404 TYR A CA 1
ATOM 3115 C C . TYR A 1 404 ? -22.146 -11.736 17.955 1.00 91.62 404 TYR A C 1
ATOM 3117 O O . TYR A 1 404 ? -20.972 -12.072 17.873 1.00 91.62 404 TYR A O 1
ATOM 3125 N N . ALA A 1 405 ? -22.943 -12.112 18.960 1.00 87.69 405 ALA A N 1
ATOM 3126 C CA . ALA A 1 405 ? -22.477 -12.893 20.104 1.00 87.69 405 ALA A CA 1
ATOM 3127 C C . ALA A 1 405 ? -21.955 -14.289 19.712 1.00 87.69 405 ALA A C 1
ATOM 3129 O O . ALA A 1 405 ? -21.102 -14.840 20.400 1.00 87.69 405 ALA A O 1
ATOM 3130 N N . VAL A 1 406 ? -22.454 -14.846 18.604 1.00 91.62 406 VAL A N 1
ATOM 3131 C CA . VAL A 1 406 ? -22.052 -16.163 18.075 1.00 91.62 406 VAL A CA 1
ATOM 3132 C C . VAL A 1 406 ? -21.067 -16.080 16.904 1.00 91.62 406 VAL A C 1
ATOM 3134 O O . VAL A 1 406 ? -20.648 -17.112 16.383 1.00 91.62 406 VAL A O 1
ATOM 3137 N N . ALA A 1 407 ? -20.717 -14.874 16.447 1.00 93.31 407 ALA A N 1
ATOM 3138 C CA . ALA A 1 407 ? -19.806 -14.699 15.324 1.00 93.31 407 ALA A CA 1
ATOM 3139 C C . ALA A 1 407 ? -18.359 -15.011 15.733 1.00 93.31 407 ALA A C 1
ATOM 3141 O O . ALA A 1 407 ? -17.928 -14.686 16.839 1.00 93.31 407 ALA A O 1
ATOM 3142 N N . ALA A 1 408 ? -17.587 -15.589 14.809 1.00 92.88 408 ALA A N 1
ATOM 3143 C CA . ALA A 1 408 ? -16.146 -15.724 14.993 1.00 92.88 408 ALA A CA 1
ATOM 3144 C C . ALA A 1 408 ? -15.501 -14.330 15.177 1.00 92.88 408 ALA A C 1
ATOM 3146 O O . ALA A 1 408 ? -15.914 -13.391 14.480 1.00 92.88 408 ALA A O 1
ATOM 3147 N N . PRO A 1 409 ? -14.500 -14.173 16.066 1.00 91.81 409 PRO A N 1
ATOM 3148 C CA . PRO A 1 409 ? -13.874 -12.880 16.350 1.00 91.81 409 PRO A CA 1
ATOM 3149 C C . PRO A 1 409 ? -13.398 -12.139 15.096 1.00 91.81 409 PRO A C 1
ATOM 3151 O O . PRO A 1 409 ? -13.660 -10.948 14.945 1.00 91.81 409 PRO A O 1
ATOM 3154 N N . GLU A 1 410 ? -12.782 -12.849 14.151 1.00 92.50 410 GLU A N 1
ATOM 3155 C CA . GLU A 1 410 ? -12.273 -12.302 12.890 1.00 92.50 410 GLU A CA 1
ATOM 3156 C C . GLU A 1 410 ? -13.410 -11.710 12.046 1.00 92.50 410 GLU A C 1
ATOM 3158 O O . GLU A 1 410 ? -13.316 -10.590 11.538 1.00 92.50 410 GLU A O 1
ATOM 3163 N N . ALA A 1 411 ? -14.518 -12.448 11.927 1.00 93.81 411 ALA A N 1
ATOM 3164 C CA . ALA A 1 411 ? -15.688 -12.018 11.170 1.00 93.81 411 ALA A CA 1
ATOM 3165 C C . ALA A 1 411 ? -16.371 -10.813 11.830 1.00 93.81 411 ALA A C 1
ATOM 3167 O O . ALA A 1 411 ? -16.816 -9.894 11.136 1.00 93.81 411 ALA A O 1
ATOM 3168 N N . LEU A 1 412 ? -16.430 -10.794 13.164 1.00 95.25 412 LEU A N 1
ATOM 3169 C CA . LEU A 1 412 ? -17.018 -9.696 13.921 1.00 95.25 412 LEU A CA 1
ATOM 3170 C C . LEU A 1 412 ? -16.171 -8.417 13.821 1.00 95.25 412 LEU A C 1
ATOM 3172 O O . LEU A 1 412 ? -16.726 -7.344 13.574 1.00 95.25 412 LEU A O 1
ATOM 3176 N N . ILE A 1 413 ? -14.842 -8.525 13.923 1.00 95.69 413 ILE A N 1
ATOM 3177 C CA . ILE A 1 413 ? -13.908 -7.404 13.727 1.00 95.69 413 ILE A CA 1
ATOM 3178 C C . ILE A 1 413 ? -14.022 -6.859 12.303 1.00 95.69 413 ILE A C 1
ATOM 3180 O O . ILE A 1 413 ? -14.182 -5.651 12.127 1.00 95.69 413 ILE A O 1
ATOM 3184 N N . ALA A 1 414 ? -14.012 -7.726 11.286 1.00 95.12 414 ALA A N 1
ATOM 3185 C CA . ALA A 1 414 ? -14.162 -7.308 9.892 1.00 95.12 414 ALA A CA 1
ATOM 3186 C C . ALA A 1 414 ? -15.505 -6.595 9.647 1.00 95.12 414 ALA A C 1
ATOM 3188 O O . ALA A 1 414 ? -15.558 -5.569 8.962 1.00 95.12 414 ALA A O 1
ATOM 3189 N N . PHE A 1 415 ? -16.591 -7.098 10.241 1.00 95.88 415 PHE A N 1
ATOM 3190 C CA . PHE A 1 415 ? -17.910 -6.472 10.162 1.00 95.88 415 PHE A CA 1
ATOM 3191 C C . PHE A 1 415 ? -17.939 -5.094 10.837 1.00 95.88 415 PHE A C 1
ATOM 3193 O O . PHE A 1 415 ? -18.426 -4.130 10.238 1.00 95.88 415 PHE A O 1
ATOM 3200 N N . ALA A 1 416 ? -17.396 -4.978 12.052 1.00 96.94 416 ALA A N 1
ATOM 3201 C CA . ALA A 1 416 ? -17.330 -3.717 12.788 1.00 96.94 416 ALA A CA 1
ATOM 3202 C C . ALA A 1 416 ? -16.453 -2.684 12.070 1.00 96.94 416 ALA A C 1
ATOM 3204 O O . ALA A 1 416 ? -16.894 -1.551 11.870 1.00 96.94 416 ALA A O 1
ATOM 3205 N N . ARG A 1 417 ? -15.267 -3.090 11.595 1.00 97.06 417 ARG A N 1
ATOM 3206 C CA . ARG A 1 417 ? -14.364 -2.259 10.786 1.00 97.06 417 ARG A CA 1
ATOM 3207 C C . ARG A 1 417 ? -15.071 -1.702 9.560 1.00 97.06 417 ARG A C 1
ATOM 3209 O O . ARG A 1 417 ? -15.142 -0.486 9.401 1.00 97.06 417 ARG A O 1
ATOM 3216 N N . LYS A 1 418 ? -15.703 -2.569 8.764 1.00 96.06 418 LYS A N 1
ATOM 3217 C CA . LYS A 1 418 ? -16.473 -2.151 7.588 1.00 96.06 418 LYS A CA 1
ATOM 3218 C C . LYS A 1 418 ? -17.608 -1.196 7.956 1.00 96.06 418 LYS A C 1
ATOM 3220 O O . LYS A 1 418 ? -17.922 -0.300 7.176 1.00 96.06 418 LYS A O 1
ATOM 3225 N N . GLY A 1 419 ? -18.255 -1.384 9.106 1.00 95.19 419 GLY A N 1
ATOM 3226 C CA . GLY A 1 419 ? -19.281 -0.475 9.622 1.00 95.19 419 GLY A CA 1
ATOM 3227 C C . GLY A 1 419 ? -18.735 0.924 9.919 1.00 95.19 419 GLY A C 1
ATOM 3228 O O . GLY A 1 419 ? -19.311 1.911 9.457 1.00 95.19 419 GLY A O 1
ATOM 3229 N N . VAL A 1 420 ? -17.608 1.001 10.632 1.00 96.56 420 VAL A N 1
ATOM 3230 C CA . VAL A 1 420 ? -16.918 2.257 10.962 1.00 96.56 420 VAL A CA 1
ATOM 3231 C C . VAL A 1 420 ? -16.432 2.964 9.697 1.00 96.56 420 VAL A C 1
ATOM 3233 O O . VAL A 1 420 ? -16.774 4.125 9.490 1.00 96.56 420 VAL A O 1
ATOM 3236 N N . GLU A 1 421 ? -15.725 2.267 8.807 1.00 95.12 421 GLU A N 1
ATOM 3237 C CA . GLU A 1 421 ? -15.239 2.819 7.532 1.00 95.12 421 GLU A CA 1
ATOM 3238 C C . GLU A 1 421 ? -16.395 3.382 6.695 1.00 95.12 421 GLU A C 1
ATOM 3240 O O . GLU A 1 421 ? -16.347 4.522 6.241 1.00 95.12 421 GLU A O 1
ATOM 3245 N N . ASN A 1 422 ? -17.497 2.635 6.571 1.00 94.12 422 ASN A N 1
ATOM 3246 C CA . ASN A 1 422 ? -18.689 3.089 5.855 1.00 94.12 422 ASN A CA 1
ATOM 3247 C C . ASN A 1 422 ? -19.292 4.374 6.428 1.00 94.12 422 ASN A C 1
ATOM 3249 O O . ASN A 1 422 ? -19.805 5.205 5.667 1.00 94.12 422 ASN A O 1
ATOM 3253 N N . LEU A 1 423 ? -19.302 4.510 7.753 1.00 94.50 423 LEU A N 1
ATOM 3254 C CA . LEU A 1 423 ? -19.781 5.714 8.415 1.00 94.50 423 LEU A CA 1
ATOM 3255 C C . LEU A 1 423 ? -18.819 6.881 8.164 1.00 94.50 423 LEU A C 1
ATOM 3257 O O . LEU A 1 423 ? -19.277 7.953 7.774 1.00 94.50 423 LEU A O 1
ATOM 3261 N N . LEU A 1 424 ? -17.508 6.662 8.294 1.00 93.12 424 LEU A N 1
ATOM 3262 C CA . LEU A 1 424 ? -16.478 7.678 8.058 1.00 93.12 424 LEU A CA 1
ATOM 3263 C C . LEU A 1 424 ? -16.477 8.182 6.608 1.00 93.12 424 LEU A C 1
ATOM 3265 O O . LEU A 1 424 ? -16.489 9.392 6.390 1.00 93.12 424 LEU A O 1
ATOM 3269 N N . THR A 1 425 ? -16.569 7.296 5.612 1.00 92.38 425 THR A N 1
ATOM 3270 C CA . THR A 1 425 ? -16.668 7.684 4.191 1.00 92.38 425 THR A CA 1
ATOM 3271 C C . THR A 1 425 ? -17.895 8.557 3.915 1.00 92.38 425 THR A C 1
ATOM 3273 O O . THR A 1 425 ? -17.845 9.479 3.101 1.00 92.38 425 THR A O 1
ATOM 3276 N N . ARG A 1 426 ? -19.022 8.293 4.588 1.00 91.62 426 ARG A N 1
ATOM 3277 C CA . ARG A 1 426 ? -20.227 9.134 4.476 1.00 91.62 426 ARG A CA 1
ATOM 3278 C C . ARG A 1 426 ? -20.049 10.458 5.212 1.00 91.62 426 ARG A C 1
ATOM 3280 O O . ARG A 1 426 ? -20.446 11.492 4.682 1.00 91.62 426 ARG A O 1
ATOM 3287 N N . ALA A 1 427 ? -19.443 10.422 6.395 1.00 90.25 427 ALA A N 1
ATOM 3288 C CA . ALA A 1 427 ? -19.166 11.593 7.218 1.00 90.25 427 ALA A CA 1
ATOM 3289 C C . ALA A 1 427 ? -18.262 12.606 6.503 1.00 90.25 427 ALA A C 1
ATOM 3291 O O . ALA A 1 427 ? -18.532 13.798 6.578 1.00 90.25 427 ALA A O 1
ATOM 3292 N N . GLN A 1 428 ? -17.270 12.149 5.729 1.00 89.75 428 GLN A N 1
ATOM 3293 C CA . GLN A 1 428 ? -16.382 13.012 4.929 1.00 89.75 428 GLN A CA 1
ATOM 3294 C C . GLN A 1 428 ? -17.122 13.917 3.928 1.00 89.75 428 GLN A C 1
ATOM 3296 O O . GLN A 1 428 ? -16.584 14.934 3.505 1.00 89.75 428 GLN A O 1
ATOM 3301 N N . ARG A 1 429 ? -18.351 13.563 3.530 1.00 89.81 429 ARG A N 1
ATOM 3302 C CA . ARG A 1 429 ? -19.160 14.315 2.551 1.00 89.81 429 ARG A CA 1
ATOM 3303 C C . ARG A 1 429 ? -20.240 15.183 3.200 1.00 89.81 429 ARG A C 1
ATOM 3305 O O . ARG A 1 429 ? -21.138 15.661 2.506 1.00 89.81 429 ARG A O 1
ATOM 3312 N N . ARG A 1 430 ? -20.233 15.311 4.526 1.00 91.12 430 ARG A N 1
ATOM 3313 C CA . ARG A 1 430 ? -21.301 15.937 5.315 1.00 91.12 430 ARG A CA 1
ATOM 3314 C C . ARG A 1 430 ? -20.713 16.920 6.316 1.00 91.12 430 ARG A C 1
ATOM 3316 O O . ARG A 1 430 ? -19.540 16.828 6.667 1.00 91.12 430 ARG A O 1
ATOM 3323 N N . ALA A 1 431 ? -21.533 17.850 6.800 1.00 90.44 431 ALA A N 1
ATOM 3324 C CA . ALA A 1 431 ? -21.095 18.711 7.886 1.00 90.44 431 ALA A CA 1
ATOM 3325 C C . ALA A 1 431 ? -20.936 17.873 9.172 1.00 90.44 431 ALA A C 1
ATOM 3327 O O . ALA A 1 431 ? -21.750 16.977 9.417 1.00 90.44 431 ALA A O 1
ATOM 3328 N N . PRO A 1 432 ? -19.961 18.179 10.050 1.00 90.44 432 PRO A N 1
ATOM 3329 C CA . PRO A 1 432 ? -19.791 17.470 11.326 1.00 90.44 432 PRO A CA 1
ATOM 3330 C C . PRO A 1 432 ? -21.076 17.428 12.178 1.00 90.44 432 PRO A C 1
ATOM 3332 O O . PRO A 1 432 ? -21.375 16.446 12.857 1.00 90.44 432 PRO A O 1
ATOM 3335 N N . GLN A 1 433 ? -21.893 18.480 12.068 1.00 91.75 433 GLN A N 1
ATOM 3336 C CA . GLN A 1 433 ? -23.195 18.617 12.725 1.00 91.75 433 GLN A CA 1
ATOM 3337 C C . GLN A 1 433 ? -24.197 17.540 12.273 1.00 91.75 433 GLN A C 1
ATOM 3339 O O . GLN A 1 433 ? -24.932 16.999 13.100 1.00 91.75 433 GLN A O 1
ATOM 3344 N N . ASP A 1 434 ? -24.194 17.191 10.983 1.00 92.81 434 ASP A N 1
ATOM 3345 C CA . ASP A 1 434 ? -25.084 16.175 10.413 1.00 92.81 434 ASP A CA 1
ATOM 3346 C C . ASP A 1 434 ? -24.712 14.778 10.909 1.00 92.81 434 ASP A C 1
ATOM 3348 O O . ASP A 1 434 ? -25.584 13.963 11.203 1.00 92.81 434 ASP A O 1
ATOM 3352 N N . VAL A 1 435 ? -23.412 14.505 11.045 1.00 93.38 435 VAL A N 1
ATOM 3353 C CA . VA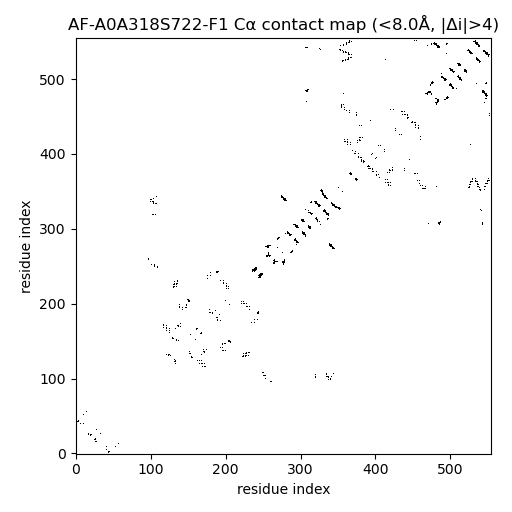L A 1 435 ? -22.898 13.227 11.557 1.00 93.38 435 VAL A CA 1
ATOM 3354 C C . VAL A 1 435 ? -23.281 13.051 13.023 1.00 93.38 435 VAL A C 1
ATOM 3356 O O . VAL A 1 435 ? -23.791 11.998 13.411 1.00 93.38 435 VAL A O 1
ATOM 3359 N N . ARG A 1 436 ? -23.109 14.103 13.834 1.00 94.19 436 ARG A N 1
ATOM 3360 C CA . ARG A 1 436 ? -23.560 14.104 15.229 1.00 94.19 436 ARG A CA 1
ATOM 3361 C C . ARG A 1 436 ? -25.073 13.897 15.318 1.00 94.19 436 ARG A C 1
ATOM 3363 O O . ARG A 1 436 ? -25.522 13.065 16.102 1.00 94.19 436 ARG A O 1
ATOM 3370 N N . ARG A 1 437 ? -25.855 14.595 14.487 1.00 94.31 437 ARG A N 1
ATOM 3371 C CA . ARG A 1 437 ? -27.316 14.440 14.426 1.00 94.31 437 ARG A CA 1
ATOM 3372 C C . ARG A 1 437 ? -27.727 13.015 14.057 1.00 94.31 437 ARG A C 1
ATOM 3374 O O . ARG A 1 437 ? -28.640 12.482 14.678 1.00 94.31 437 ARG A O 1
ATOM 3381 N N . ALA A 1 438 ? -27.041 12.387 13.105 1.00 95.81 438 ALA A N 1
ATOM 3382 C CA . ALA A 1 438 ? -27.297 11.005 12.708 1.00 95.81 438 ALA A CA 1
ATOM 3383 C C . ALA A 1 438 ? -27.112 10.019 13.874 1.00 95.81 438 ALA A C 1
ATOM 3385 O O . ALA A 1 438 ? -27.932 9.122 14.063 1.00 95.81 438 ALA A O 1
ATOM 3386 N N . LEU A 1 439 ? -26.051 10.194 14.671 1.00 96.00 439 LEU A N 1
ATOM 3387 C CA . LEU A 1 439 ? -25.782 9.362 15.848 1.00 96.00 439 LEU A CA 1
ATOM 3388 C C . LEU A 1 439 ? -26.801 9.593 16.970 1.00 96.00 439 LEU A C 1
ATOM 3390 O O . LEU A 1 439 ? -27.263 8.625 17.571 1.00 96.00 439 LEU A O 1
ATOM 3394 N N . VAL A 1 440 ? -27.180 10.848 17.227 1.00 95.31 440 VAL A N 1
ATOM 3395 C CA . VAL A 1 440 ? -28.216 11.193 18.217 1.00 95.31 440 VAL A CA 1
ATOM 3396 C C . VAL A 1 440 ? -29.570 10.609 17.814 1.00 95.31 440 VAL A C 1
ATOM 3398 O O . VAL A 1 440 ? -30.252 10.007 18.638 1.00 95.31 440 VAL A O 1
ATOM 3401 N N . GLU A 1 441 ? -29.939 10.702 16.538 1.00 95.00 441 GLU A N 1
ATOM 3402 C CA . GLU A 1 441 ? -31.198 10.144 16.043 1.00 95.00 441 GLU A CA 1
ATOM 3403 C C . GLU A 1 441 ? -31.216 8.611 16.122 1.00 95.00 441 GLU A C 1
ATOM 3405 O O . GLU A 1 441 ? -32.214 8.019 16.537 1.00 95.00 441 GLU A O 1
ATOM 3410 N N . ALA A 1 442 ? -30.096 7.955 15.803 1.00 95.75 442 ALA A N 1
ATOM 3411 C CA . ALA A 1 442 ? -29.953 6.520 16.017 1.00 95.75 442 ALA A CA 1
ATOM 3412 C C . ALA A 1 442 ? -30.088 6.153 17.507 1.00 95.75 442 ALA A C 1
ATOM 3414 O O . ALA A 1 442 ? -30.780 5.189 17.830 1.00 95.75 442 ALA A O 1
ATOM 3415 N N . ALA A 1 443 ? -29.496 6.930 18.421 1.00 95.44 443 ALA A N 1
ATOM 3416 C CA . ALA A 1 443 ? -29.639 6.710 19.861 1.00 95.44 443 ALA A CA 1
ATOM 3417 C C . ALA A 1 443 ? -31.083 6.866 20.334 1.00 95.44 443 ALA A C 1
ATOM 3419 O O . ALA A 1 443 ? -31.573 6.006 21.063 1.00 95.44 443 ALA A O 1
ATOM 3420 N N . ARG A 1 444 ? -31.792 7.887 19.843 1.00 95.25 444 ARG A N 1
ATOM 3421 C CA . ARG A 1 444 ? -33.211 8.111 20.137 1.00 95.25 444 ARG A CA 1
ATOM 3422 C C . ARG A 1 444 ? -34.073 6.912 19.738 1.00 95.25 444 ARG A C 1
ATOM 3424 O O . ARG A 1 444 ? -34.929 6.495 20.510 1.00 95.25 444 ARG A O 1
ATOM 3431 N N . ILE A 1 445 ? -33.839 6.341 18.555 1.00 94.75 445 ILE A N 1
ATOM 3432 C CA . ILE A 1 445 ? -34.566 5.155 18.065 1.00 94.75 445 ILE A CA 1
ATOM 3433 C C . ILE A 1 445 ? -34.244 3.915 18.906 1.00 94.75 445 ILE A C 1
ATOM 3435 O O . ILE A 1 445 ? -35.127 3.099 19.156 1.00 94.75 445 ILE A O 1
ATOM 3439 N N . LEU A 1 446 ? -32.998 3.785 19.361 1.00 94.12 446 LEU A N 1
ATOM 3440 C CA . LEU A 1 446 ? -32.546 2.673 20.199 1.00 94.12 446 LEU A CA 1
ATOM 3441 C C . LEU A 1 446 ? -32.892 2.828 21.686 1.00 94.12 446 LEU A C 1
ATOM 3443 O O . LEU A 1 446 ? -32.616 1.908 22.453 1.00 94.12 446 LEU A O 1
ATOM 3447 N N . GLY A 1 447 ? -33.460 3.964 22.102 1.00 94.00 447 GLY A N 1
ATOM 3448 C CA . GLY A 1 447 ? -33.708 4.272 23.513 1.00 94.00 447 GLY A CA 1
ATOM 3449 C C . GLY A 1 447 ? -32.426 4.457 24.335 1.00 94.00 447 GLY A C 1
ATOM 3450 O O . GLY A 1 447 ? -32.440 4.247 25.544 1.00 94.00 447 GLY A O 1
ATOM 3451 N N . ALA A 1 448 ? -31.313 4.812 23.690 1.00 92.88 448 ALA A N 1
ATOM 3452 C CA . ALA A 1 448 ? -30.015 4.980 24.332 1.00 92.88 448 ALA A CA 1
ATOM 3453 C C . ALA A 1 448 ? -29.761 6.442 24.752 1.00 92.88 448 ALA A C 1
ATOM 3455 O O . ALA A 1 448 ? -30.207 7.359 24.057 1.00 92.88 448 ALA A O 1
ATOM 3456 N N . PRO A 1 449 ? -28.990 6.689 25.830 1.00 91.75 449 PRO A N 1
ATOM 3457 C CA . PRO A 1 449 ? -28.605 8.042 26.227 1.00 91.75 449 PRO A CA 1
ATOM 3458 C C . PRO A 1 449 ? -27.817 8.774 25.130 1.00 91.75 449 PRO A C 1
ATOM 3460 O O . PRO A 1 449 ? -26.879 8.218 24.551 1.00 91.75 449 PRO A O 1
ATOM 3463 N N . GLU A 1 450 ? -28.127 10.053 24.895 1.00 91.56 450 GLU A N 1
ATOM 3464 C CA . GLU A 1 450 ? -27.419 10.885 23.903 1.00 91.56 450 GLU A CA 1
ATOM 3465 C C . GLU A 1 450 ? -25.916 11.033 24.201 1.00 91.56 450 GLU A C 1
ATOM 3467 O O . GLU A 1 450 ? -25.102 11.214 23.289 1.00 91.56 450 GLU A O 1
ATOM 3472 N N . GLU A 1 451 ? -25.520 10.909 25.471 1.00 90.50 451 GLU A N 1
ATOM 3473 C CA . GLU A 1 451 ? -24.116 10.910 25.894 1.00 90.50 451 GLU A CA 1
ATOM 3474 C C . GLU A 1 451 ? -23.320 9.773 25.237 1.00 90.50 451 GLU A C 1
ATOM 3476 O O . GLU A 1 451 ? -22.174 9.981 24.832 1.00 90.50 451 GLU A O 1
ATOM 3481 N N . ARG A 1 452 ? -23.933 8.595 25.038 1.00 89.56 452 ARG A N 1
ATOM 3482 C CA . ARG A 1 452 ? -23.291 7.450 24.364 1.00 89.56 452 ARG A CA 1
ATOM 3483 C C . ARG A 1 452 ? -23.033 7.759 22.891 1.00 89.56 452 ARG A C 1
ATOM 3485 O O . ARG A 1 452 ? -21.936 7.511 22.395 1.00 89.56 452 ARG A O 1
ATOM 3492 N N . ALA A 1 453 ? -24.007 8.362 22.206 1.00 92.06 453 ALA A N 1
ATOM 3493 C CA . ALA A 1 453 ? -23.844 8.825 20.827 1.00 92.06 453 ALA A CA 1
ATOM 3494 C C . ALA A 1 453 ? -22.764 9.909 20.705 1.00 92.06 453 ALA A C 1
ATOM 3496 O O . ALA A 1 453 ? -21.965 9.878 19.771 1.00 92.06 453 ALA A O 1
ATOM 3497 N N . THR A 1 454 ? -22.710 10.839 21.662 1.00 89.69 454 THR A N 1
ATOM 3498 C CA . THR A 1 454 ? -21.713 11.918 21.678 1.00 89.69 454 THR A CA 1
ATOM 3499 C C . THR A 1 454 ? -20.304 11.381 21.941 1.00 89.69 454 THR A C 1
ATOM 3501 O O . THR A 1 454 ? -19.376 11.758 21.232 1.00 89.69 454 THR A O 1
ATOM 3504 N N . SER A 1 455 ? -20.133 10.454 22.888 1.00 89.12 455 SER A N 1
ATOM 3505 C CA . SER A 1 455 ? -18.835 9.808 23.133 1.00 89.12 455 SER A CA 1
ATOM 3506 C C . SER A 1 455 ? -18.355 9.025 21.913 1.00 89.12 455 SER A C 1
ATOM 3508 O O . SER A 1 455 ? -17.182 9.108 21.554 1.00 89.12 455 SER A O 1
ATOM 3510 N N . LEU A 1 456 ? -19.256 8.283 21.261 1.00 91.62 456 LEU A N 1
ATOM 3511 C CA . LEU A 1 456 ? -18.940 7.543 20.042 1.00 91.62 456 LEU A CA 1
ATOM 3512 C C . LEU A 1 456 ? -18.567 8.490 18.894 1.00 91.62 456 LEU A C 1
ATOM 3514 O O . LEU A 1 456 ? -17.620 8.214 18.163 1.00 91.62 456 LEU A O 1
ATOM 3518 N N . TYR A 1 457 ? -19.268 9.619 18.754 1.00 92.62 457 TYR A N 1
ATOM 3519 C CA . TYR A 1 457 ? -18.924 10.657 17.783 1.00 92.62 457 TYR A CA 1
ATOM 3520 C C . TYR A 1 457 ? -17.486 11.152 17.977 1.00 92.62 457 TYR A C 1
ATOM 3522 O O . TYR A 1 457 ? -16.734 11.172 17.007 1.00 92.62 457 TYR A O 1
ATOM 3530 N N . THR A 1 458 ? -17.081 11.482 19.208 1.00 89.12 458 THR A N 1
ATOM 3531 C CA . THR A 1 458 ? -15.707 11.925 19.498 1.00 89.12 458 THR A CA 1
ATOM 3532 C C . THR A 1 458 ? -14.684 10.873 19.071 1.00 89.12 458 THR A C 1
ATOM 3534 O O . THR A 1 458 ? -13.790 11.186 18.292 1.00 89.12 458 THR A O 1
ATOM 3537 N N . THR A 1 459 ? -14.878 9.606 19.458 1.00 88.25 459 THR A N 1
ATOM 3538 C CA . THR A 1 459 ? -13.981 8.512 19.045 1.00 88.25 459 THR A CA 1
ATOM 3539 C C . THR A 1 459 ? -13.900 8.358 17.523 1.00 88.25 459 THR A C 1
ATOM 3541 O O . THR A 1 459 ? -12.836 8.058 16.992 1.00 88.25 459 THR A O 1
ATOM 3544 N N . LEU A 1 460 ? -15.007 8.556 16.800 1.00 89.38 460 LEU A N 1
ATOM 3545 C CA . LEU A 1 460 ? -15.021 8.485 15.336 1.00 89.38 460 LEU A CA 1
ATOM 3546 C C . LEU A 1 460 ? -14.289 9.667 14.689 1.00 89.38 460 LEU A C 1
ATOM 3548 O O . LEU A 1 460 ? -13.648 9.486 13.655 1.00 89.38 460 LEU A O 1
ATOM 3552 N N . MET A 1 461 ? -14.374 10.865 15.269 1.00 87.19 461 MET A N 1
ATOM 3553 C CA . MET A 1 461 ? -13.648 12.036 14.766 1.00 87.19 461 MET A CA 1
ATOM 3554 C C . MET A 1 461 ? -12.143 11.923 15.020 1.00 87.19 461 MET A C 1
ATOM 3556 O O . MET A 1 461 ? -11.362 12.303 14.149 1.00 87.19 461 MET A O 1
ATOM 3560 N N . ASP A 1 462 ? -11.728 11.296 16.124 1.00 85.06 462 ASP A N 1
ATOM 3561 C CA . ASP A 1 462 ? -10.314 11.000 16.392 1.00 85.06 462 ASP A CA 1
ATOM 3562 C C . ASP A 1 462 ? -9.685 10.110 15.302 1.00 85.06 462 ASP A C 1
ATOM 3564 O O . ASP A 1 462 ? -8.485 10.191 15.047 1.00 85.06 462 ASP A O 1
ATOM 3568 N N . VAL A 1 463 ? -10.484 9.302 14.587 1.00 84.19 463 VAL A N 1
ATOM 3569 C CA . VAL A 1 463 ? -9.999 8.512 13.436 1.00 84.19 463 VAL A CA 1
ATOM 3570 C C . VAL A 1 463 ? -9.483 9.394 12.302 1.00 84.19 463 VAL A C 1
ATOM 3572 O O . VAL A 1 463 ? -8.519 9.032 11.626 1.00 84.19 463 VAL A O 1
ATOM 3575 N N . GLN A 1 464 ? -10.110 10.551 12.089 1.00 78.88 464 GLN A N 1
ATOM 3576 C CA . GLN A 1 464 ? -9.688 11.495 11.055 1.00 78.88 464 GLN A CA 1
ATOM 3577 C C . GLN A 1 464 ? -8.416 12.243 11.458 1.00 78.88 464 GLN A C 1
ATOM 3579 O O . GLN A 1 464 ? -7.593 12.527 10.594 1.00 78.88 464 GLN A O 1
ATOM 3584 N N . ALA A 1 465 ? -8.244 12.526 12.752 1.00 82.81 465 ALA A N 1
ATOM 3585 C CA . ALA A 1 465 ? -7.026 13.137 13.278 1.00 82.81 465 ALA A CA 1
ATOM 3586 C C . ALA A 1 465 ? -5.836 12.158 13.288 1.00 82.81 465 ALA A C 1
ATOM 3588 O O . ALA A 1 465 ? -4.695 12.570 13.098 1.00 82.81 465 ALA A O 1
ATOM 3589 N N . GLY A 1 466 ? -6.105 10.861 13.472 1.00 82.62 466 GLY A N 1
ATOM 3590 C CA . GLY A 1 466 ? -5.076 9.841 13.652 1.00 82.62 466 GLY A CA 1
ATOM 3591 C C . GLY A 1 466 ? -4.475 9.862 15.061 1.00 82.62 466 GLY A C 1
ATOM 3592 O O . GLY A 1 466 ? -4.709 10.769 15.857 1.00 82.62 466 GLY A O 1
ATOM 3593 N N . LYS A 1 467 ? -3.701 8.823 15.393 1.00 83.75 467 LYS A N 1
ATOM 3594 C CA . LYS A 1 467 ? -2.945 8.746 16.652 1.00 83.75 467 LYS A CA 1
ATOM 3595 C C . LYS A 1 467 ? -1.452 8.709 16.372 1.00 83.75 467 LYS A C 1
ATOM 3597 O O . LYS A 1 467 ? -0.983 7.742 15.780 1.00 83.75 467 LYS A O 1
ATOM 3602 N N . GLU A 1 468 ? -0.711 9.718 16.816 1.00 85.62 468 GLU A N 1
ATOM 3603 C CA . GLU A 1 468 ? 0.752 9.719 16.715 1.00 85.62 468 GLU A CA 1
ATOM 3604 C C . GLU A 1 468 ? 1.356 8.725 17.720 1.00 85.62 468 GLU A C 1
ATOM 3606 O O . GLU A 1 468 ? 1.184 8.900 18.932 1.00 85.62 468 GLU A O 1
ATOM 3611 N N . PRO A 1 469 ? 2.027 7.658 17.251 1.00 88.62 469 PRO A N 1
ATOM 3612 C CA . PRO A 1 469 ? 2.595 6.665 18.142 1.00 88.62 469 PRO A CA 1
ATOM 3613 C C . PRO A 1 469 ? 3.965 7.097 18.677 1.00 88.62 469 PRO A C 1
ATOM 3615 O O . PRO A 1 469 ? 4.748 7.740 17.980 1.00 88.62 469 PRO A O 1
ATOM 3618 N N . ARG A 1 470 ? 4.286 6.678 19.904 1.00 89.94 470 ARG A N 1
ATOM 3619 C CA . ARG A 1 470 ? 5.608 6.852 20.529 1.00 89.94 470 ARG A CA 1
ATOM 3620 C C . ARG A 1 470 ? 6.425 5.565 20.484 1.00 89.94 470 ARG A C 1
ATOM 3622 O O . ARG A 1 470 ? 5.881 4.472 20.614 1.00 89.94 470 ARG A O 1
ATOM 3629 N N . GLU A 1 471 ? 7.741 5.681 20.367 1.00 88.38 471 GLU A N 1
ATOM 3630 C CA . GLU A 1 471 ? 8.639 4.525 20.430 1.00 88.38 471 GLU A CA 1
ATOM 3631 C C . GLU A 1 471 ? 8.848 4.087 21.886 1.00 88.38 471 GLU A C 1
ATOM 3633 O O . GLU A 1 471 ? 9.660 4.639 22.625 1.00 88.38 471 GLU A O 1
ATOM 3638 N N . THR A 1 472 ? 8.068 3.102 22.326 1.00 90.69 472 THR A N 1
ATOM 3639 C CA . THR A 1 472 ? 8.171 2.489 23.656 1.00 90.69 472 THR A CA 1
ATOM 3640 C C . THR A 1 472 ? 7.579 1.080 23.623 1.00 90.69 472 THR A C 1
ATOM 3642 O O . THR A 1 472 ? 6.943 0.676 22.650 1.00 90.69 472 THR A O 1
ATOM 3645 N N . ARG A 1 473 ? 7.796 0.306 24.689 1.00 92.50 473 ARG A N 1
ATOM 3646 C CA . ARG A 1 473 ? 7.256 -1.055 24.855 1.00 92.50 473 ARG A CA 1
ATOM 3647 C C . ARG A 1 473 ? 6.138 -1.135 25.889 1.00 92.50 473 ARG A C 1
ATOM 3649 O O . ARG A 1 473 ? 5.713 -2.238 26.231 1.00 92.50 473 ARG A O 1
ATOM 3656 N N . GLU A 1 474 ? 5.668 0.006 26.381 1.00 94.56 474 GLU A N 1
ATOM 3657 C CA . GLU A 1 474 ? 4.629 0.067 27.403 1.00 94.56 474 GLU A CA 1
ATOM 3658 C C . GLU A 1 474 ? 3.541 1.078 27.041 1.00 94.56 474 GLU A C 1
ATOM 3660 O O . GLU A 1 474 ? 3.844 2.223 26.724 1.00 94.56 474 GLU A O 1
ATOM 3665 N N . VAL A 1 475 ? 2.280 0.652 27.127 1.00 94.19 475 VAL A N 1
ATOM 3666 C CA . VAL A 1 475 ? 1.099 1.525 27.130 1.00 94.19 475 VAL A CA 1
ATOM 3667 C C . VAL A 1 475 ? 0.589 1.575 28.562 1.00 94.19 475 VAL A C 1
ATOM 3669 O O . VAL A 1 475 ? 0.089 0.565 29.074 1.00 94.19 475 VAL A O 1
ATOM 3672 N N . GLN A 1 476 ? 0.720 2.729 29.208 1.00 92.75 476 GLN A N 1
ATOM 3673 C CA . GLN A 1 476 ? 0.326 2.901 30.612 1.00 92.75 476 GLN A CA 1
ATOM 3674 C C . GLN A 1 476 ? -0.995 3.658 30.752 1.00 92.75 476 GLN A C 1
ATOM 3676 O O . GLN A 1 476 ? -1.702 3.489 31.748 1.00 92.75 476 GLN A O 1
ATOM 3681 N N . VAL A 1 477 ? -1.341 4.472 29.751 1.00 92.88 477 VAL A N 1
ATOM 3682 C CA . VAL A 1 477 ? -2.545 5.306 29.761 1.00 92.88 477 VAL A CA 1
ATOM 3683 C C . VAL A 1 477 ? -3.467 4.916 28.603 1.00 92.88 477 VAL A C 1
ATOM 3685 O O . VAL A 1 477 ? -3.008 4.771 27.470 1.00 92.88 477 VAL A O 1
ATOM 3688 N N . PRO A 1 478 ? -4.788 4.775 28.825 1.00 91.62 478 PRO A N 1
ATOM 3689 C CA . PRO A 1 478 ? -5.723 4.580 27.727 1.00 91.62 478 PRO A CA 1
ATOM 3690 C C . PRO A 1 478 ? -5.649 5.704 26.694 1.00 91.62 478 PRO A C 1
ATOM 3692 O O . PRO A 1 478 ? -5.564 6.879 27.037 1.00 91.62 478 PRO A O 1
ATOM 3695 N N . GLY A 1 479 ? -5.718 5.339 25.420 1.00 88.12 479 GLY A N 1
ATOM 3696 C CA . GLY A 1 479 ? -5.587 6.267 24.304 1.00 88.12 479 GLY A CA 1
ATOM 3697 C C . GLY A 1 479 ? -4.148 6.480 23.837 1.00 88.12 479 GLY A C 1
ATOM 3698 O O . GLY A 1 479 ? -3.980 6.801 22.660 1.00 88.12 479 GLY A O 1
ATOM 3699 N N . GLU A 1 480 ? -3.142 6.221 24.683 1.00 93.19 480 GLU A N 1
ATOM 3700 C CA . GLU A 1 480 ? -1.728 6.256 24.299 1.00 93.19 480 GLU A CA 1
ATOM 3701 C C . GLU A 1 480 ? -1.465 5.256 23.168 1.00 93.19 480 GLU A C 1
ATOM 3703 O O . GLU A 1 480 ? -1.924 4.108 23.196 1.00 93.19 480 GLU A O 1
ATOM 3708 N N . ALA A 1 481 ? -0.766 5.727 22.141 1.00 94.06 481 ALA A N 1
ATOM 3709 C CA . ALA A 1 481 ? -0.358 4.944 20.992 1.00 94.06 481 ALA A CA 1
ATOM 3710 C C . ALA A 1 481 ? 1.155 4.760 21.030 1.00 94.06 481 ALA A C 1
ATOM 3712 O O . ALA A 1 481 ? 1.903 5.714 21.250 1.00 94.06 481 ALA A O 1
ATOM 3713 N N . ILE A 1 482 ? 1.599 3.534 20.791 1.00 95.19 482 ILE A N 1
ATOM 3714 C CA . ILE A 1 482 ? 3.013 3.180 20.754 1.00 95.19 482 ILE A CA 1
ATOM 3715 C C . ILE A 1 482 ? 3.326 2.457 19.455 1.00 95.19 482 ILE A C 1
ATOM 3717 O O . ILE A 1 482 ? 2.425 1.901 18.826 1.00 95.19 482 ILE A O 1
ATOM 3721 N N . VAL A 1 483 ? 4.591 2.449 19.058 1.00 94.25 483 VAL A N 1
ATOM 3722 C CA . VAL A 1 483 ? 5.084 1.692 17.908 1.00 94.25 483 VAL A CA 1
ATOM 3723 C C . VAL A 1 483 ? 6.336 0.921 18.296 1.00 94.25 483 VAL A C 1
ATOM 3725 O O . VAL A 1 483 ? 7.210 1.428 18.998 1.00 94.25 483 VAL A O 1
ATOM 3728 N N . VAL A 1 484 ? 6.411 -0.320 17.827 1.00 94.00 484 VAL A N 1
ATOM 3729 C CA . VAL A 1 484 ? 7.587 -1.177 17.935 1.00 94.00 484 VAL A CA 1
ATOM 3730 C C . VAL A 1 484 ? 7.975 -1.695 16.557 1.00 94.00 484 VAL A C 1
ATOM 3732 O O . VAL A 1 484 ? 7.124 -1.973 15.711 1.00 94.00 484 VAL A O 1
ATOM 3735 N N . ALA A 1 485 ? 9.276 -1.836 16.338 1.00 91.50 485 ALA A N 1
ATOM 3736 C CA . ALA A 1 485 ? 9.805 -2.539 15.185 1.00 91.50 485 ALA A CA 1
ATOM 3737 C C . ALA A 1 485 ? 9.801 -4.049 15.429 1.00 91.50 485 ALA A C 1
ATOM 3739 O O . ALA A 1 485 ? 10.163 -4.505 16.514 1.00 91.50 485 ALA A O 1
ATOM 3740 N N . TYR A 1 486 ? 9.425 -4.809 14.406 1.00 91.19 486 TYR A N 1
ATOM 3741 C CA . TYR A 1 486 ? 9.501 -6.261 14.389 1.00 91.19 486 TYR A CA 1
ATOM 3742 C C . TYR A 1 486 ? 10.503 -6.710 13.327 1.00 91.19 486 TYR A C 1
ATOM 3744 O O . TYR A 1 486 ? 10.275 -6.525 12.135 1.00 91.19 486 TYR A O 1
ATOM 3752 N N . ASP A 1 487 ? 11.616 -7.290 13.760 1.00 84.50 487 ASP A N 1
ATOM 3753 C CA . ASP A 1 487 ? 12.751 -7.700 12.923 1.00 84.50 487 ASP A CA 1
ATOM 3754 C C . ASP A 1 487 ? 12.849 -9.225 12.741 1.00 84.50 487 ASP A C 1
ATOM 3756 O O . ASP A 1 487 ? 13.856 -9.733 12.257 1.00 84.50 487 ASP A O 1
ATOM 3760 N N . GLY A 1 488 ? 11.788 -9.955 13.097 1.00 85.25 488 GLY A N 1
ATOM 3761 C CA . GLY A 1 488 ? 11.733 -11.418 13.058 1.00 85.25 488 GLY A CA 1
ATOM 3762 C C . GLY A 1 488 ? 11.856 -12.058 14.441 1.00 85.25 488 GLY A C 1
ATOM 3763 O O . GLY A 1 488 ? 11.265 -13.117 14.671 1.00 85.25 488 GLY A O 1
ATOM 3764 N N . GLU A 1 489 ? 12.499 -11.388 15.396 1.00 89.19 489 GLU A N 1
ATOM 3765 C CA . GLU A 1 489 ? 12.636 -11.890 16.763 1.00 89.19 489 GLU A CA 1
ATOM 3766 C C . GLU A 1 489 ? 11.378 -11.623 17.607 1.00 89.19 489 GLU A C 1
ATOM 3768 O O . GLU A 1 489 ? 10.691 -10.618 17.401 1.00 89.19 489 GLU A O 1
ATOM 3773 N N . PRO A 1 490 ? 11.032 -12.493 18.577 1.00 94.69 490 PRO A N 1
ATOM 3774 C CA . PRO A 1 490 ? 9.881 -12.268 19.441 1.00 94.69 490 PRO A CA 1
ATOM 3775 C C . PRO A 1 490 ? 9.980 -10.959 20.242 1.00 94.69 490 PRO A C 1
ATOM 3777 O O . PRO A 1 490 ? 10.860 -10.791 21.087 1.00 94.69 490 PRO A O 1
ATOM 3780 N N . VAL A 1 491 ? 9.021 -10.051 20.046 1.00 95.31 491 VAL A N 1
ATOM 3781 C CA . VAL A 1 491 ? 8.934 -8.772 20.769 1.00 95.31 491 VAL A CA 1
ATOM 3782 C C . VAL A 1 491 ? 7.767 -8.819 21.743 1.00 95.31 491 VAL A C 1
ATOM 3784 O O . VAL A 1 491 ? 6.632 -9.050 21.338 1.00 95.31 491 VAL A O 1
ATOM 3787 N N . THR A 1 492 ? 8.021 -8.575 23.031 1.00 96.56 492 THR A N 1
ATOM 3788 C CA . THR A 1 492 ? 6.957 -8.469 24.043 1.00 96.56 492 THR A CA 1
ATOM 3789 C C . THR A 1 492 ? 6.724 -7.017 24.441 1.00 96.56 492 THR A C 1
ATOM 3791 O O . THR A 1 492 ? 7.666 -6.288 24.751 1.00 96.56 492 THR A O 1
ATOM 3794 N N . VAL A 1 493 ? 5.455 -6.621 24.442 1.00 96.75 493 VAL A N 1
ATOM 3795 C CA . VAL A 1 493 ? 4.954 -5.284 24.763 1.00 96.75 493 VAL A CA 1
ATOM 3796 C C . VAL A 1 493 ? 3.979 -5.397 25.933 1.00 96.75 493 VAL A C 1
ATOM 3798 O O . VAL A 1 493 ? 3.198 -6.346 26.002 1.00 96.75 493 VAL A O 1
ATOM 3801 N N . ASN A 1 494 ? 4.023 -4.451 26.866 1.00 97.12 494 ASN A N 1
ATOM 3802 C CA . ASN A 1 494 ? 3.078 -4.363 27.974 1.00 97.12 494 ASN A CA 1
ATOM 3803 C C . ASN A 1 494 ? 1.977 -3.349 27.639 1.00 97.12 494 ASN A C 1
ATOM 3805 O O . ASN A 1 494 ? 2.257 -2.177 27.416 1.00 97.12 494 ASN A O 1
ATOM 3809 N N . VAL A 1 495 ? 0.720 -3.779 27.609 1.00 96.50 495 VAL A N 1
ATOM 3810 C CA . VAL A 1 495 ? -0.430 -2.907 27.358 1.00 96.50 495 VAL A CA 1
ATOM 3811 C C . VAL A 1 495 ? -1.373 -2.966 28.547 1.00 96.50 495 VAL A C 1
ATOM 3813 O O . VAL A 1 495 ? -2.044 -3.975 28.766 1.00 96.50 495 VAL A O 1
ATOM 3816 N N . MET A 1 496 ? -1.433 -1.882 29.325 1.00 95.44 496 MET A N 1
ATOM 3817 C CA . MET A 1 496 ? -2.264 -1.784 30.532 1.00 95.44 496 MET A CA 1
ATOM 3818 C C . MET A 1 496 ? -2.064 -2.975 31.492 1.00 95.44 496 MET A C 1
ATOM 3820 O O . MET A 1 496 ? -3.034 -3.561 31.981 1.00 95.44 496 MET A O 1
ATOM 3824 N N . GLY A 1 497 ? -0.809 -3.380 31.711 1.00 93.12 497 GLY A N 1
ATOM 3825 C CA . GLY A 1 497 ? -0.440 -4.507 32.577 1.00 93.12 497 GLY A CA 1
ATOM 3826 C C . GLY A 1 497 ? -0.575 -5.894 31.937 1.00 93.12 497 GLY A C 1
ATOM 3827 O O . GLY A 1 497 ? -0.392 -6.895 32.627 1.00 93.12 497 GLY A O 1
ATOM 3828 N N . ARG A 1 498 ? -0.914 -5.987 30.644 1.00 95.31 498 ARG A N 1
ATOM 3829 C CA . ARG A 1 498 ? -1.027 -7.257 29.907 1.00 95.31 498 ARG A CA 1
ATOM 3830 C C . ARG A 1 498 ? 0.119 -7.412 28.920 1.00 95.31 498 ARG A C 1
ATOM 3832 O O . ARG A 1 498 ? 0.395 -6.508 28.140 1.00 95.31 498 ARG A O 1
ATOM 3839 N N . HIS A 1 499 ? 0.742 -8.583 28.909 1.00 96.50 499 HIS A N 1
ATOM 3840 C CA . HIS A 1 499 ? 1.813 -8.888 27.966 1.00 96.50 499 HIS A CA 1
ATOM 3841 C C . HIS A 1 499 ? 1.255 -9.361 26.626 1.00 96.50 499 HIS A C 1
ATOM 3843 O O . HIS A 1 499 ? 0.461 -10.300 26.572 1.00 96.50 499 HIS A O 1
ATOM 3849 N N . ILE A 1 500 ? 1.705 -8.725 25.550 1.00 97.38 500 ILE A N 1
ATOM 3850 C CA . ILE A 1 500 ? 1.458 -9.138 24.171 1.00 97.38 500 ILE A CA 1
ATOM 3851 C C . ILE A 1 500 ? 2.800 -9.460 23.539 1.00 97.38 500 ILE A C 1
ATOM 3853 O O . ILE A 1 500 ? 3.680 -8.604 23.487 1.00 97.38 500 ILE A O 1
ATOM 3857 N N . THR A 1 501 ? 2.944 -10.679 23.038 1.00 97.19 501 THR A N 1
ATOM 3858 C CA . THR A 1 501 ? 4.137 -11.128 22.324 1.00 97.19 501 THR A CA 1
ATOM 3859 C C . THR A 1 501 ? 3.845 -11.211 20.831 1.00 97.19 501 THR A C 1
ATOM 3861 O O . THR A 1 501 ? 2.934 -11.915 20.400 1.00 97.19 501 THR A O 1
ATOM 3864 N N . LEU A 1 502 ? 4.636 -10.494 20.042 1.00 96.56 502 LEU A N 1
ATOM 3865 C CA . LEU A 1 502 ? 4.647 -10.504 18.585 1.00 96.56 502 LEU A CA 1
ATOM 3866 C C . LEU A 1 502 ? 5.748 -11.463 18.137 1.00 96.56 502 LEU A C 1
ATOM 3868 O O . LEU A 1 502 ? 6.892 -11.308 18.557 1.00 96.56 502 LEU A O 1
ATOM 3872 N N . ARG A 1 503 ? 5.417 -12.469 17.330 1.00 95.31 503 ARG A N 1
ATOM 3873 C CA . ARG A 1 503 ? 6.381 -13.467 16.837 1.00 95.31 503 ARG A CA 1
ATOM 3874 C C . ARG A 1 503 ? 5.974 -14.004 15.473 1.00 95.31 503 ARG A C 1
ATOM 3876 O O . ARG A 1 503 ? 4.798 -13.949 15.131 1.00 95.31 503 ARG A O 1
ATOM 3883 N N . ALA A 1 504 ? 6.912 -14.584 14.740 1.00 93.19 504 ALA A N 1
ATOM 3884 C CA . ALA A 1 504 ? 6.619 -15.282 13.502 1.00 93.19 504 ALA A CA 1
ATOM 3885 C C . ALA A 1 504 ? 5.935 -16.623 13.800 1.00 93.19 504 ALA A C 1
ATOM 3887 O O . ALA A 1 504 ? 6.269 -17.300 14.780 1.00 93.19 504 ALA A O 1
ATOM 3888 N N . ASP A 1 505 ? 4.982 -17.010 12.959 1.00 91.75 505 ASP A N 1
ATOM 3889 C CA . ASP A 1 505 ? 4.527 -18.392 12.883 1.00 91.75 505 ASP A CA 1
ATOM 3890 C C . ASP A 1 505 ? 5.522 -19.256 12.085 1.00 91.75 505 ASP A C 1
ATOM 3892 O O . ASP A 1 505 ? 6.596 -18.817 11.670 1.00 91.75 505 ASP A O 1
ATOM 3896 N N . TYR A 1 506 ? 5.154 -20.515 11.843 1.00 87.12 506 TYR A N 1
ATOM 3897 C CA . TYR A 1 506 ? 5.969 -21.443 11.057 1.00 87.12 506 TYR A CA 1
ATOM 3898 C C . TYR A 1 506 ? 6.107 -21.053 9.572 1.00 87.12 506 TYR A C 1
ATOM 3900 O O . TYR A 1 506 ? 6.942 -21.629 8.878 1.00 87.12 506 TYR A O 1
ATOM 3908 N N . ARG A 1 507 ? 5.294 -20.112 9.073 1.00 87.62 507 ARG A N 1
ATOM 3909 C CA . ARG A 1 507 ? 5.354 -19.565 7.709 1.00 87.62 507 ARG A CA 1
ATOM 3910 C C . ARG A 1 507 ? 6.114 -18.238 7.645 1.00 87.62 507 ARG A C 1
ATOM 3912 O O . ARG A 1 507 ? 6.260 -17.690 6.556 1.00 87.62 507 ARG A O 1
ATOM 3919 N N . GLY A 1 508 ? 6.606 -17.727 8.776 1.00 85.94 508 GLY A N 1
ATOM 3920 C CA . GLY A 1 508 ? 7.245 -16.413 8.849 1.00 85.94 508 GLY A CA 1
ATOM 3921 C C . GLY A 1 508 ? 6.252 -15.250 8.939 1.00 85.94 508 GLY A C 1
ATOM 3922 O O . GLY A 1 508 ? 6.655 -14.094 8.810 1.00 85.94 508 GLY A O 1
ATOM 3923 N N . GLU A 1 509 ? 4.961 -15.517 9.145 1.00 90.06 509 GLU A N 1
ATOM 3924 C CA . GLU A 1 509 ? 3.936 -14.486 9.263 1.00 90.06 509 GLU A CA 1
ATOM 3925 C C . GLU A 1 509 ? 3.827 -13.965 10.703 1.00 90.06 509 GLU A C 1
ATOM 3927 O O . GLU A 1 509 ? 3.889 -14.712 11.681 1.00 90.06 509 GLU A O 1
ATOM 3932 N N . VAL A 1 510 ? 3.657 -12.650 10.849 1.00 94.12 510 VAL A N 1
ATOM 3933 C CA . VAL A 1 510 ? 3.598 -12.006 12.167 1.00 94.12 510 VAL A CA 1
ATOM 3934 C C . VAL A 1 510 ? 2.317 -12.405 12.887 1.00 94.12 510 VAL A C 1
ATOM 3936 O O . VAL A 1 510 ? 1.214 -12.154 12.410 1.00 94.12 510 VAL A O 1
ATOM 3939 N N . THR A 1 511 ? 2.470 -12.970 14.075 1.00 95.88 511 THR A N 1
ATOM 3940 C CA . THR A 1 511 ? 1.391 -13.453 14.932 1.00 95.88 511 THR A CA 1
ATOM 3941 C C . THR A 1 511 ? 1.423 -12.710 16.261 1.00 95.88 511 THR A C 1
ATOM 3943 O O . THR A 1 511 ? 2.486 -12.542 16.864 1.00 95.88 511 THR A O 1
ATOM 3946 N N . SER A 1 512 ? 0.258 -12.291 16.745 1.00 96.62 512 SER A N 1
ATOM 3947 C CA . SER A 1 512 ? 0.090 -11.746 18.088 1.00 96.62 512 SER A CA 1
ATOM 3948 C C . SER A 1 512 ? -0.354 -12.836 19.059 1.00 96.62 512 SER A C 1
ATOM 3950 O O . SER A 1 512 ? -1.245 -13.634 18.761 1.00 96.62 512 SER A O 1
ATOM 3952 N N . VAL A 1 513 ? 0.286 -12.884 20.225 1.00 96.25 513 VAL A N 1
ATOM 3953 C CA . VAL A 1 513 ? -0.010 -13.830 21.300 1.00 96.25 513 VAL A CA 1
ATOM 3954 C C . VAL A 1 513 ? -0.240 -13.052 22.587 1.00 96.25 513 VAL A C 1
ATOM 3956 O O . VAL A 1 513 ? 0.632 -12.314 23.038 1.00 96.25 513 VAL A O 1
ATOM 3959 N N . MET A 1 514 ? -1.399 -13.259 23.204 1.00 95.75 514 MET A N 1
ATOM 3960 C CA . MET A 1 514 ? -1.734 -12.715 24.517 1.00 95.75 514 MET A CA 1
ATOM 3961 C C . MET A 1 514 ? -2.118 -13.876 25.447 1.00 95.75 514 MET A C 1
ATOM 3963 O O . MET A 1 514 ? -2.908 -14.731 25.039 1.00 95.75 514 MET A O 1
ATOM 3967 N N . PRO A 1 515 ? -1.601 -13.938 26.688 1.00 93.00 515 PRO A N 1
ATOM 3968 C CA . PRO A 1 515 ? -2.000 -14.962 27.647 1.00 93.00 515 PRO A CA 1
ATOM 3969 C C . PRO A 1 515 ? -3.524 -15.023 27.822 1.00 93.00 515 PRO A C 1
ATOM 3971 O O . PRO A 1 515 ? -4.172 -14.004 28.053 1.00 93.00 515 PRO A O 1
ATOM 3974 N N . GLY A 1 516 ? -4.092 -16.227 27.713 1.00 90.12 516 GLY A N 1
ATOM 3975 C CA . GLY A 1 516 ? -5.539 -16.452 27.818 1.00 90.12 516 GLY A CA 1
ATOM 3976 C C . GLY A 1 516 ? -6.338 -16.196 26.533 1.00 90.12 516 GLY A C 1
ATOM 3977 O O . GLY A 1 516 ? -7.554 -16.364 26.553 1.00 90.12 516 GLY A O 1
ATOM 3978 N N . ALA A 1 517 ? -5.687 -15.834 25.424 1.00 90.81 517 ALA A N 1
ATOM 3979 C CA . ALA A 1 517 ? -6.308 -15.687 24.109 1.00 90.81 517 ALA A CA 1
ATOM 3980 C C . ALA A 1 517 ? -5.615 -16.583 23.063 1.00 90.81 517 ALA A C 1
ATOM 3982 O O . ALA A 1 517 ? -4.439 -16.925 23.227 1.00 90.81 517 ALA A O 1
ATOM 3983 N N . PRO A 1 518 ? -6.313 -16.977 21.981 1.00 90.81 518 PRO A N 1
ATOM 3984 C CA . PRO A 1 518 ? -5.673 -17.675 20.872 1.00 90.81 518 PRO A CA 1
ATOM 3985 C C . PRO A 1 518 ? -4.605 -16.793 20.213 1.00 90.81 518 PRO A C 1
ATOM 3987 O O . PRO A 1 518 ? -4.697 -15.563 20.215 1.00 90.81 518 PRO A O 1
ATOM 3990 N N . ALA A 1 519 ? -3.587 -17.436 19.640 1.00 93.44 519 ALA A N 1
ATOM 3991 C CA . ALA A 1 519 ? -2.624 -16.759 18.783 1.00 93.44 519 ALA A CA 1
ATOM 3992 C C . ALA A 1 519 ? -3.318 -16.337 17.482 1.00 93.44 519 ALA A C 1
ATOM 3994 O O . ALA A 1 519 ? -4.031 -17.143 16.884 1.00 93.44 519 ALA A O 1
ATOM 3995 N N . VAL A 1 520 ? -3.107 -15.095 17.052 1.00 94.56 520 VAL A N 1
ATOM 3996 C CA . VAL A 1 520 ? -3.807 -14.523 15.897 1.00 94.56 520 VAL A CA 1
ATOM 3997 C C . VAL A 1 520 ? -2.818 -13.995 14.876 1.00 94.56 520 VAL A C 1
ATOM 3999 O O . VAL A 1 520 ? -1.895 -13.256 15.219 1.00 94.56 520 VAL A O 1
ATOM 4002 N N . LEU A 1 521 ? -3.035 -14.356 13.614 1.00 94.56 521 LEU A N 1
ATOM 4003 C CA . LEU A 1 521 ? -2.293 -13.818 12.484 1.00 94.56 521 LEU A CA 1
ATOM 4004 C C . LEU A 1 521 ? -2.586 -12.318 12.322 1.00 94.56 521 LEU A C 1
ATOM 4006 O O . LEU A 1 521 ? -3.736 -11.917 12.150 1.00 94.56 521 LEU A O 1
ATOM 4010 N N . LEU A 1 522 ? -1.544 -11.488 12.356 1.00 94.12 522 LEU A N 1
ATOM 4011 C CA . LEU A 1 522 ? -1.657 -10.037 12.252 1.00 94.12 522 LEU A CA 1
ATOM 4012 C C . LEU A 1 522 ? -1.457 -9.584 10.798 1.00 94.12 522 LEU A C 1
ATOM 4014 O O . LEU A 1 522 ? -0.322 -9.417 10.334 1.00 94.12 522 LEU A O 1
ATOM 4018 N N . SER A 1 523 ? -2.570 -9.356 10.095 1.00 91.56 523 SER A N 1
ATOM 4019 C CA . SER A 1 523 ? -2.574 -8.771 8.749 1.00 91.56 523 SER A CA 1
ATOM 4020 C C . SER A 1 523 ? -2.179 -7.291 8.790 1.00 91.56 523 SER A C 1
ATOM 4022 O O . SER A 1 523 ? -1.045 -6.936 8.482 1.00 91.56 523 SER A O 1
ATOM 4024 N N . ASP A 1 524 ? -3.104 -6.437 9.212 1.00 93.69 524 ASP A N 1
ATOM 4025 C CA . ASP A 1 524 ? -2.989 -4.978 9.239 1.00 93.69 524 ASP A CA 1
ATOM 4026 C C . ASP A 1 524 ? -3.634 -4.384 10.498 1.00 93.69 524 ASP A C 1
ATOM 4028 O O . ASP A 1 524 ? -3.135 -3.399 11.036 1.00 93.69 524 ASP A O 1
ATOM 4032 N N . LEU A 1 525 ? -4.709 -4.995 11.004 1.00 96.31 525 LEU A N 1
ATOM 4033 C CA . LEU A 1 525 ? -5.400 -4.561 12.211 1.00 96.31 525 LEU A CA 1
ATOM 4034 C C . LEU A 1 525 ? -6.029 -5.740 12.963 1.00 96.31 525 LEU A C 1
ATOM 4036 O O . LEU A 1 525 ? -6.779 -6.529 12.391 1.00 96.31 525 LEU A O 1
ATOM 4040 N N . TRP A 1 526 ? -5.796 -5.798 14.271 1.00 97.38 526 TRP A N 1
ATOM 4041 C CA . TRP A 1 526 ? -6.450 -6.717 15.195 1.00 97.38 526 TRP A CA 1
ATOM 4042 C C . TRP A 1 526 ? -6.927 -5.997 16.458 1.00 97.38 526 TRP A C 1
ATOM 4044 O O . TRP A 1 526 ? -6.314 -5.021 16.900 1.00 97.38 526 TRP A O 1
ATOM 4054 N N . VAL A 1 527 ? -8.014 -6.492 17.057 1.00 97.19 527 VAL A N 1
ATOM 4055 C CA . VAL A 1 527 ? -8.564 -5.967 18.311 1.00 97.19 527 VAL A CA 1
ATOM 4056 C C . VAL A 1 527 ? -8.865 -7.113 19.275 1.00 97.19 527 VAL A C 1
ATOM 4058 O O . VAL A 1 527 ? -9.746 -7.930 19.023 1.00 97.19 527 VAL A O 1
ATOM 4061 N N . TYR A 1 528 ? -8.184 -7.139 20.420 1.00 96.06 528 TYR A N 1
ATOM 4062 C CA . TYR A 1 528 ? -8.566 -7.984 21.550 1.00 96.06 528 TYR A CA 1
ATOM 4063 C C . TYR A 1 528 ? -9.626 -7.271 22.389 1.00 96.06 528 TYR A C 1
ATOM 4065 O O . TYR A 1 528 ? -9.328 -6.274 23.046 1.00 96.06 528 TYR A O 1
ATOM 4073 N N . THR A 1 529 ? -10.854 -7.783 22.392 1.00 93.94 529 THR A N 1
ATOM 4074 C CA . THR A 1 529 ? -11.950 -7.258 23.218 1.00 93.94 529 THR A CA 1
ATOM 4075 C C . THR A 1 529 ? -11.819 -7.731 24.665 1.00 93.94 529 THR A C 1
ATOM 4077 O O . THR A 1 529 ? -11.675 -8.926 24.924 1.00 93.94 529 THR A O 1
ATOM 4080 N N . LEU A 1 530 ? -11.894 -6.803 25.615 1.00 92.44 530 LEU A N 1
ATOM 4081 C CA . LEU A 1 530 ? -11.775 -7.025 27.055 1.00 92.44 530 LEU A CA 1
ATOM 4082 C C . LEU A 1 530 ? -12.958 -6.370 27.784 1.00 92.44 530 LEU A C 1
ATOM 4084 O O . LEU A 1 530 ? -13.615 -5.472 27.269 1.00 92.44 530 LEU A O 1
ATOM 4088 N N . THR A 1 531 ? -13.196 -6.751 29.038 1.00 88.81 531 THR A N 1
ATOM 4089 C CA . THR A 1 531 ? -14.247 -6.123 29.863 1.00 88.81 531 THR A CA 1
ATOM 4090 C C . THR A 1 531 ? -13.981 -4.642 30.146 1.00 88.81 531 THR A C 1
ATOM 4092 O O . THR A 1 531 ? -14.912 -3.861 30.306 1.00 88.81 531 THR A O 1
ATOM 4095 N N . THR A 1 532 ? -12.708 -4.241 30.194 1.00 90.75 532 THR A N 1
ATOM 4096 C CA . THR A 1 532 ? -12.281 -2.860 30.463 1.00 90.75 532 THR A CA 1
A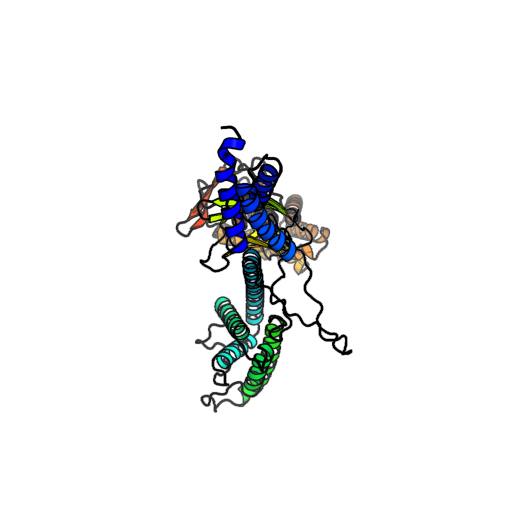TOM 4097 C C . THR A 1 532 ? -12.091 -2.021 29.197 1.00 90.75 532 THR A C 1
ATOM 4099 O O . THR A 1 532 ? -11.789 -0.833 29.303 1.00 90.75 532 THR A O 1
ATOM 4102 N N . GLY A 1 533 ? -12.217 -2.608 28.003 1.00 93.44 533 GLY A N 1
ATOM 4103 C CA . GLY A 1 533 ? -11.918 -1.928 26.742 1.00 93.44 533 GLY A CA 1
ATOM 4104 C C . GLY A 1 533 ? -11.420 -2.878 25.662 1.00 93.44 533 GLY A C 1
ATOM 4105 O O . GLY A 1 533 ? -11.821 -4.033 25.615 1.00 93.44 533 GLY A O 1
ATOM 4106 N N . GLY A 1 534 ? -10.511 -2.422 24.810 1.00 95.56 534 GLY A N 1
ATOM 4107 C CA . GLY A 1 534 ? -9.873 -3.277 23.817 1.00 95.56 534 GLY A CA 1
ATOM 4108 C C . GLY A 1 534 ? -8.412 -2.926 23.594 1.00 95.56 534 GLY A C 1
ATOM 4109 O O . GLY A 1 534 ? -8.038 -1.753 23.626 1.00 95.56 534 GLY A O 1
ATOM 4110 N N . ILE A 1 535 ? -7.588 -3.948 23.367 1.00 97.38 535 ILE A N 1
ATOM 4111 C CA . ILE A 1 535 ? -6.213 -3.751 22.903 1.00 97.38 535 ILE A CA 1
ATOM 4112 C C . ILE A 1 535 ? -6.214 -3.801 21.385 1.00 97.38 535 ILE A C 1
ATOM 4114 O O . ILE A 1 535 ? -6.647 -4.784 20.789 1.00 97.38 535 ILE A O 1
ATOM 4118 N N . VAL A 1 536 ? -5.721 -2.734 20.780 1.00 97.69 536 VAL A N 1
ATOM 4119 C CA . VAL A 1 536 ? -5.630 -2.558 19.338 1.00 97.69 536 VAL A CA 1
ATOM 4120 C C . VAL A 1 536 ? -4.194 -2.805 18.918 1.00 97.69 536 V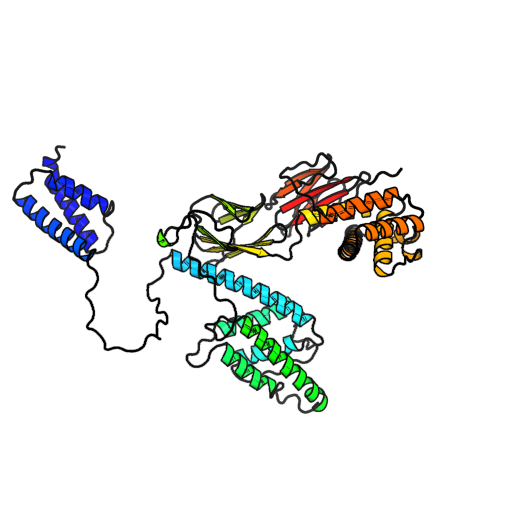AL A C 1
ATOM 4122 O O . VAL A 1 536 ? -3.270 -2.264 19.528 1.00 97.69 536 VAL A O 1
ATOM 4125 N N . ILE A 1 537 ? -4.018 -3.592 17.864 1.00 97.69 537 ILE A N 1
ATOM 4126 C CA . ILE A 1 537 ? -2.721 -3.882 17.262 1.00 97.69 537 ILE A CA 1
ATOM 4127 C C . ILE A 1 537 ? -2.835 -3.593 15.774 1.00 97.69 537 ILE A C 1
ATOM 4129 O O . ILE A 1 537 ? -3.633 -4.221 15.084 1.00 97.69 537 ILE A O 1
ATOM 4133 N N . ALA A 1 538 ? -2.050 -2.645 15.284 1.00 96.25 538 ALA A N 1
ATOM 4134 C CA . ALA A 1 538 ? -1.996 -2.269 13.881 1.00 96.25 538 ALA A CA 1
ATOM 4135 C C . ALA A 1 538 ? -0.623 -2.610 13.302 1.00 96.25 538 ALA A C 1
ATOM 4137 O O . ALA A 1 538 ? 0.387 -2.485 13.990 1.00 96.25 538 ALA A O 1
ATOM 4138 N N . ARG A 1 539 ? -0.561 -3.019 12.039 1.00 94.12 539 ARG A N 1
ATOM 4139 C CA . ARG A 1 539 ? 0.681 -3.387 11.357 1.00 94.12 539 ARG A CA 1
ATOM 4140 C C . ARG A 1 539 ? 0.806 -2.638 10.041 1.00 94.12 539 ARG A C 1
ATOM 4142 O O . ARG A 1 539 ? -0.090 -2.679 9.206 1.00 94.12 539 ARG A O 1
ATOM 4149 N N . GLN A 1 540 ? 1.967 -2.024 9.843 1.00 91.81 540 GLN A N 1
ATOM 4150 C CA . GLN A 1 540 ? 2.394 -1.432 8.583 1.00 91.81 540 GLN A CA 1
ATOM 4151 C C . GLN A 1 540 ? 3.819 -1.920 8.285 1.00 91.81 540 GLN A C 1
ATOM 4153 O O . GLN A 1 540 ? 4.797 -1.439 8.855 1.00 91.81 540 GLN A O 1
ATOM 4158 N N . GLY A 1 541 ? 3.943 -2.935 7.425 1.00 88.88 541 GLY A N 1
ATOM 4159 C CA . GLY A 1 541 ? 5.229 -3.582 7.151 1.00 88.88 541 GLY A CA 1
ATOM 4160 C C . GLY A 1 541 ? 5.820 -4.245 8.400 1.00 88.88 541 GLY A C 1
ATOM 4161 O O . GLY A 1 541 ? 5.220 -5.173 8.955 1.00 88.88 541 GLY A O 1
ATOM 4162 N N . LEU A 1 542 ? 7.000 -3.771 8.819 1.00 90.44 542 LEU A N 1
ATOM 4163 C CA . LEU A 1 542 ? 7.701 -4.207 10.036 1.00 90.44 542 LEU A CA 1
ATOM 4164 C C . LEU A 1 542 ? 7.426 -3.299 11.248 1.00 90.44 542 LEU A C 1
ATOM 4166 O O . LEU A 1 542 ? 7.926 -3.565 12.339 1.00 90.44 542 LEU A O 1
ATOM 4170 N N . ARG A 1 543 ? 6.634 -2.233 11.083 1.00 92.75 543 ARG A N 1
ATOM 4171 C CA . ARG A 1 543 ? 6.207 -1.350 12.174 1.00 92.75 543 ARG A CA 1
ATOM 4172 C C . ARG A 1 543 ? 4.875 -1.847 12.722 1.00 92.75 543 ARG A C 1
ATOM 4174 O O . ARG A 1 543 ? 3.912 -2.018 11.970 1.00 92.75 543 ARG A O 1
ATOM 4181 N N . ILE A 1 544 ? 4.816 -2.082 14.027 1.00 95.25 544 ILE A N 1
ATOM 4182 C CA . ILE A 1 544 ? 3.617 -2.564 14.712 1.00 95.25 544 ILE A CA 1
ATOM 4183 C C . ILE A 1 544 ? 3.221 -1.536 15.759 1.00 95.25 544 ILE A C 1
ATOM 4185 O O . ILE A 1 544 ? 3.959 -1.271 16.704 1.00 95.25 544 ILE A O 1
ATOM 4189 N N . GLY A 1 545 ? 2.054 -0.939 15.561 1.00 95.69 545 GLY A N 1
ATOM 4190 C CA . GLY A 1 545 ? 1.447 -0.008 16.488 1.00 95.69 545 GLY A CA 1
ATOM 4191 C C . GLY A 1 545 ? 0.580 -0.737 17.507 1.00 95.69 545 GLY A C 1
ATOM 4192 O O . GLY A 1 545 ? -0.141 -1.669 17.148 1.00 95.69 545 GLY A O 1
ATOM 4193 N N . LEU A 1 546 ? 0.583 -0.282 18.757 1.00 97.31 546 LEU A N 1
ATOM 4194 C CA . LEU A 1 546 ? -0.333 -0.760 19.789 1.00 97.31 546 LEU A CA 1
ATOM 4195 C C . LEU A 1 546 ? -0.989 0.415 20.515 1.00 97.31 546 LEU A C 1
ATOM 4197 O O . LEU A 1 546 ? -0.367 1.449 20.745 1.00 97.31 546 LEU A O 1
ATOM 4201 N N . THR A 1 547 ? -2.253 0.261 20.893 1.00 97.00 547 THR A N 1
ATOM 4202 C CA . THR A 1 547 ? -2.952 1.205 21.777 1.00 97.00 547 THR A CA 1
ATOM 4203 C C . THR A 1 547 ? -4.003 0.469 22.600 1.00 97.00 547 THR A C 1
ATOM 4205 O O . THR A 1 547 ? -4.449 -0.622 22.236 1.00 97.00 547 THR A O 1
ATOM 4208 N N . PHE A 1 548 ? -4.414 1.058 23.719 1.00 96.62 548 PHE A N 1
ATOM 4209 C CA . PHE A 1 548 ? -5.549 0.577 24.496 1.00 96.62 548 PHE A CA 1
ATOM 4210 C C . PHE A 1 548 ? -6.707 1.566 24.397 1.00 96.62 548 PHE A C 1
ATOM 4212 O O . PHE A 1 548 ? -6.557 2.743 24.724 1.00 96.62 548 PHE A O 1
ATOM 4219 N N . GLN A 1 549 ? -7.873 1.084 23.979 1.00 95.06 549 GLN A N 1
ATOM 4220 C CA . GLN A 1 549 ? -9.107 1.856 23.979 1.00 95.06 549 GLN A CA 1
ATOM 4221 C C . GLN A 1 549 ? -9.936 1.485 25.205 1.00 95.06 549 GLN A C 1
ATOM 4223 O O . GLN A 1 549 ? -10.392 0.350 25.315 1.00 95.06 549 GLN A O 1
ATOM 4228 N N . SER A 1 550 ? -10.181 2.443 26.099 1.00 92.25 550 SER A N 1
ATOM 4229 C CA . SER A 1 550 ? -11.091 2.226 27.226 1.00 92.25 550 SER A CA 1
ATOM 4230 C C . SER A 1 550 ? -12.516 1.978 26.754 1.00 92.25 550 SER A C 1
ATOM 4232 O O . SER A 1 550 ? -13.016 2.622 25.827 1.00 92.25 550 SER A O 1
ATOM 4234 N N . ALA A 1 551 ? -13.190 1.082 27.464 1.00 87.38 551 ALA A N 1
ATOM 4235 C CA . ALA A 1 551 ? -14.622 0.891 27.363 1.00 87.38 551 ALA A CA 1
ATOM 4236 C C . ALA A 1 551 ? -15.349 2.197 27.737 1.00 87.38 551 ALA A C 1
ATOM 4238 O O . ALA A 1 551 ? -15.053 2.807 28.766 1.00 87.38 551 ALA A O 1
ATOM 4239 N N . VAL A 1 552 ? -16.315 2.638 26.924 1.00 78.81 552 VAL A N 1
ATOM 4240 C CA . VAL A 1 552 ? -17.102 3.847 27.237 1.00 78.81 552 VAL A CA 1
ATOM 4241 C C . VAL A 1 552 ? -17.899 3.581 28.521 1.00 78.81 552 VAL A C 1
ATOM 4243 O O . VAL A 1 552 ? -18.544 2.533 28.600 1.00 78.81 552 VAL A O 1
ATOM 4246 N N . PRO A 1 553 ? -17.893 4.453 29.539 1.00 69.94 553 PRO A N 1
ATOM 4247 C CA . PRO A 1 553 ? -18.613 4.201 30.785 1.00 69.94 553 PRO A CA 1
ATOM 4248 C C . PRO A 1 553 ? -20.089 3.860 30.533 1.00 69.94 553 PRO A C 1
ATOM 4250 O O . PRO A 1 553 ? -20.761 4.517 29.735 1.00 69.94 553 PRO A O 1
ATOM 4253 N N . SER A 1 554 ? -20.574 2.803 31.178 1.00 58.81 554 SER A N 1
ATOM 4254 C CA . SER A 1 554 ? -21.999 2.482 31.282 1.00 58.81 554 SER A CA 1
ATOM 4255 C C . SER A 1 554 ? -22.502 3.219 32.520 1.00 58.81 554 SER A C 1
ATOM 4257 O O . SER A 1 554 ? -22.223 2.776 33.632 1.00 58.81 554 SER A O 1
ATOM 4259 N N . ARG A 1 555 ? -23.082 4.408 32.336 1.00 52.00 555 ARG A N 1
ATOM 4260 C CA . ARG A 1 555 ? -23.829 5.091 33.396 1.00 52.00 555 ARG A CA 1
ATOM 4261 C C . ARG A 1 555 ? -25.288 4.704 33.301 1.00 52.00 555 ARG A C 1
ATOM 4263 O O . ARG A 1 555 ? -25.793 4.722 32.157 1.00 52.00 555 ARG A O 1
#

Nearest PDB structures (foldseek):
  4b93-assembly1_A  TM=2.666E-01  e=1.097E+00  Mus musculus
  9euy-assembly1_B  TM=3.346E-01  e=1.395E+00  Pseudomonas aeruginosa
  5llx-assembly1_B  TM=3.951E-01  e=5.886E+00  Idiomarina sp. A28L
  5llw-assembly1_B  TM=3.997E-01  e=7.482E+00  Idiomarina sp. A28L

pLDDT: mean 87.19, std 13.18, range [33.0, 97.75]

Solvent-accessible surface area (backbone atoms only — not comparable to full-atom values): 30802 Å² total; per-residue (Å²): 129,60,70,79,81,46,46,72,62,52,48,51,54,49,46,51,40,48,51,34,46,74,72,73,42,85,30,92,72,42,76,65,45,54,52,55,50,49,54,54,60,71,75,47,94,66,56,76,71,60,43,54,53,49,54,54,50,50,49,53,50,52,52,52,54,49,68,75,69,59,82,82,83,84,75,82,87,77,77,95,74,77,98,80,77,91,72,88,81,86,83,68,82,70,52,76,67,50,50,48,39,52,52,44,21,45,47,52,41,50,52,55,51,51,54,51,44,46,49,49,30,56,53,45,57,71,41,80,76,32,47,42,57,35,33,50,51,21,50,39,53,20,58,75,68,73,46,90,59,56,42,47,64,62,78,83,38,88,90,57,63,55,88,38,59,69,52,34,25,50,52,54,51,51,41,48,50,53,42,71,68,51,80,55,99,88,49,39,33,38,55,52,53,51,51,54,47,53,56,39,45,78,45,48,60,61,49,84,88,58,92,84,60,71,68,72,50,54,63,45,44,56,54,40,33,55,26,41,54,53,51,50,51,55,53,29,45,60,30,30,54,94,36,61,25,69,18,76,63,58,58,87,76,62,57,21,33,73,41,87,52,78,90,30,48,35,95,66,79,56,64,90,47,55,59,48,35,36,42,63,86,60,68,49,72,46,72,50,77,88,40,61,42,33,38,37,76,54,91,95,42,42,27,41,31,46,81,83,19,64,42,72,52,42,75,47,87,96,45,66,9,71,32,81,42,66,47,73,40,21,30,39,36,37,35,31,45,96,56,38,38,37,37,36,59,43,86,34,95,47,76,24,55,32,34,44,46,21,46,34,36,36,32,34,50,30,64,38,64,62,79,53,26,41,49,44,30,29,45,53,28,18,40,36,23,75,72,67,77,43,63,68,59,82,74,46,40,61,79,58,32,61,65,58,80,75,42,56,68,69,61,48,50,52,51,44,42,53,46,51,53,55,31,50,65,53,41,75,79,48,57,72,66,56,50,51,48,23,24,38,51,26,18,58,76,68,75,44,62,56,65,58,30,51,54,52,46,53,44,53,53,43,29,78,73,35,39,83,56,40,86,50,57,66,36,84,49,73,70,42,35,25,33,43,53,52,77,70,60,74,45,73,33,35,51,72,90,38,62,37,36,38,31,54,49,100,84,68,48,49,24,41,36,38,88,97,54,75,74,40,80,56,76,44,71,46,68,51,82,51,98,70,19,16,44,24,40,18,42,40,83,44,34,36,36,40,35,35,30,60,49,75,84,88,127

Mean predicted aligned error: 13.48 Å

Secondary structure (DSSP, 8-state):
--GGGGHHHHHHHHHHHHHHHHTTPPPTTHHHHHHHH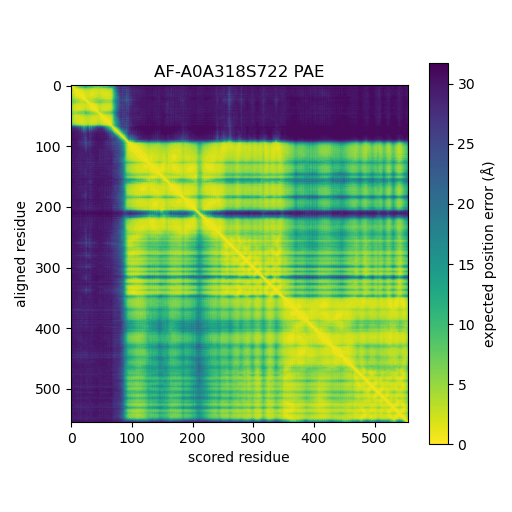HHHHHSS---HHHHHHHHHHHHHHHHHHHHTT-PPPPPPPPP---S--------SPPPHHHHHHHHHHHHHHHHHHHHHHHHHHHHHTTSGGGHHHHHHHHHHHHHHHTSS--PPPPTT-TT--TTSHHHHHHHHHHHHHHHHH---SS--HHHHHHHHHHHHHH-S--SGGGTT-TTHHHHHHHHHHHHHHHHHHHHHHHSBGGGT--BPPPP----EET-SSGGGEESS--TT-SEEEEE-SSSEEEEETTEEEEEEEETTEEEEEETTEEEEE--BTTBPEEEEEEETTEEEEEEEETTEEEEEEEE-SPPPHHHHHHHHHHHHHHT--HHHHHHHHHHHHHHHHHHHS---GGGTSGGGGHHHHTS-HHHHHHHHHHHHHHHHHHHTTS-HHHHHHHHHHHHHHHT--HHHHHHHHHHHHHHHH----EE-SEE-STT-EEEEE--SS-EEEEETTEEEEEEE-TTS-EEEE-TTS--EE-SSEEEEEETTEEEEEEEETTEEEEEEEEPPP--

Radius of gyration: 34.74 Å; Cα contacts (8 Å, |Δi|>4): 856; chains: 1; bounding box: 114×51×77 Å